Protein AF-A0A0F3QF35-F1 (afdb_monomer)

Sequence (393 aa):
MILLTKIDQLRIHITRDLLPRFPNHAVDLLTAFLDLHPKTLNRVDDSNGVIGDVFIKACADLANAYAAVTTSLEDMIELVFNRFMNNGYAVYDDIIFNFKTILGDEGLKLLEQKLKHAYNSKNTMRISIGLKQIADCQDDVDAYIAACSFNAKPSAHEHLEIAERFIKHWKGQEAIKWLDSIDLPHTHSWQHKRKALKIEALELCGKYQEAQTERLHWFEETLSPRVYKEIVKYAEVDFIGSFHKIAIQKALEFHDPYTAITFLVAIQEFEPLAILVHSKSSDLDGSNYNILRPTAEVLHKIDPLAATLLYRKMIQPILANTKSKYYNYAAKDLVTCGILSNQITDWKQYQNHEIYFLELSMQHKRKTSFWAGYQAAIAKQKQKEVKILRDKS

Organism: NCBI:txid1359194

Radius of gyration: 30.77 Å; Cα contacts (8 Å, |Δi|>4): 384; chains: 1; bounding box: 71×58×87 Å

InterPro domains:
  IPR049245 Family of unknown function DUF6880 [PF21810] (120-372)

Structure (mmCIF, N/CA/C/O backbone):
data_AF-A0A0F3QF35-F1
#
_entry.id   AF-A0A0F3QF35-F1
#
loop_
_atom_site.group_PDB
_atom_site.id
_atom_site.type_symbol
_atom_site.label_atom_id
_atom_site.label_alt_id
_atom_site.label_comp_id
_atom_site.label_asym_id
_atom_site.label_entity_id
_atom_site.label_seq_id
_atom_site.pdbx_PDB_ins_code
_atom_site.Cartn_x
_atom_site.Cartn_y
_atom_site.Cartn_z
_atom_site.occupancy
_atom_site.B_iso_or_equiv
_atom_site.auth_seq_id
_atom_site.auth_comp_id
_atom_site.auth_asym_id
_atom_site.auth_atom_id
_atom_site.pdbx_PDB_model_num
ATOM 1 N N . MET A 1 1 ? -12.848 -25.022 1.768 1.00 66.75 1 MET A N 1
ATOM 2 C CA . MET A 1 1 ? -13.933 -24.460 0.928 1.00 66.75 1 MET A CA 1
ATOM 3 C C . MET A 1 1 ? -15.326 -24.835 1.445 1.00 66.75 1 MET A C 1
ATOM 5 O O . MET A 1 1 ? -16.055 -23.929 1.800 1.00 66.75 1 MET A O 1
ATOM 9 N N . ILE A 1 2 ? -15.683 -26.122 1.599 1.00 84.81 2 ILE A N 1
ATOM 10 C CA . ILE A 1 2 ? -17.030 -26.532 2.077 1.00 84.81 2 ILE A CA 1
ATOM 11 C C . ILE A 1 2 ? -17.369 -25.990 3.481 1.00 84.81 2 ILE A C 1
ATOM 13 O O . ILE A 1 2 ? -18.482 -25.524 3.699 1.00 84.81 2 ILE A O 1
ATOM 17 N N . LEU A 1 3 ? -16.423 -26.035 4.428 1.00 84.94 3 LEU A N 1
ATOM 18 C CA . LEU A 1 3 ? -16.640 -25.524 5.789 1.00 84.94 3 LEU A CA 1
ATOM 19 C C . LEU A 1 3 ? -16.898 -24.010 5.806 1.00 84.94 3 LEU A C 1
ATOM 21 O O . LEU A 1 3 ? -17.875 -23.580 6.406 1.00 84.94 3 LEU A O 1
ATOM 25 N N . LEU A 1 4 ? -16.066 -23.237 5.095 1.00 88.62 4 LEU A N 1
ATOM 26 C CA . LEU A 1 4 ? -16.223 -21.788 4.924 1.00 88.62 4 LEU A CA 1
ATOM 27 C C . LEU A 1 4 ? -17.635 -21.444 4.443 1.00 88.62 4 LEU A C 1
ATOM 29 O O . LEU A 1 4 ? -18.342 -20.683 5.093 1.00 88.62 4 LEU A O 1
ATOM 33 N N . THR A 1 5 ? -18.062 -22.062 3.338 1.00 90.38 5 THR A N 1
ATOM 34 C CA . THR A 1 5 ? -19.381 -21.812 2.751 1.00 90.38 5 THR A CA 1
ATOM 35 C C . THR A 1 5 ? -20.507 -22.133 3.729 1.00 90.38 5 THR A C 1
ATOM 37 O O . THR A 1 5 ? -21.450 -21.360 3.833 1.00 90.38 5 THR A O 1
ATOM 40 N N . LYS A 1 6 ? -20.410 -23.236 4.481 1.00 92.62 6 LYS A N 1
ATOM 41 C CA . LYS A 1 6 ? -21.444 -23.624 5.451 1.00 92.62 6 LYS A CA 1
ATOM 42 C C . LYS A 1 6 ? -21.531 -22.673 6.645 1.00 92.62 6 LYS A C 1
ATOM 44 O O . LYS A 1 6 ? -22.634 -22.326 7.053 1.00 92.62 6 LYS A O 1
ATOM 49 N N .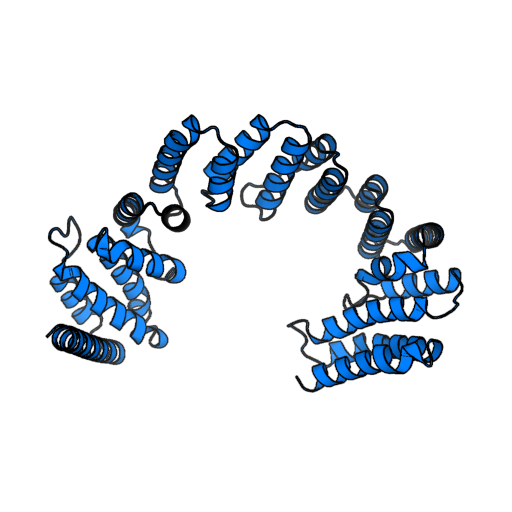 ILE A 1 7 ? -20.390 -22.269 7.206 1.00 93.06 7 ILE A N 1
ATOM 50 C CA . ILE A 1 7 ? -20.346 -21.348 8.351 1.00 93.06 7 ILE A CA 1
ATOM 51 C C . ILE A 1 7 ? -20.889 -19.973 7.939 1.00 93.06 7 ILE A C 1
ATOM 53 O O . ILE A 1 7 ? -21.715 -19.408 8.652 1.00 93.06 7 ILE A O 1
ATOM 57 N N . ASP A 1 8 ? -20.499 -19.468 6.765 1.00 95.38 8 ASP A N 1
ATOM 58 C CA . ASP A 1 8 ? -20.998 -18.180 6.273 1.00 95.38 8 ASP A CA 1
ATOM 59 C C . ASP A 1 8 ? -22.490 -18.236 5.908 1.00 95.38 8 ASP A C 1
ATOM 61 O O . ASP A 1 8 ? -23.239 -17.322 6.239 1.00 95.38 8 ASP A O 1
ATOM 65 N N . GLN A 1 9 ? -22.968 -19.338 5.319 1.00 95.94 9 GLN A N 1
ATOM 66 C CA . GLN A 1 9 ? -24.403 -19.546 5.084 1.00 95.94 9 GLN A CA 1
ATOM 67 C C . GLN A 1 9 ? -25.209 -19.540 6.385 1.00 95.94 9 GLN A C 1
ATOM 69 O O . GLN A 1 9 ? -26.262 -18.911 6.436 1.00 95.94 9 GLN A O 1
ATOM 74 N N . LEU A 1 10 ? -24.720 -20.194 7.443 1.00 95.31 10 LEU A N 1
ATOM 75 C CA . LEU A 1 10 ? -25.396 -20.189 8.741 1.00 95.31 10 LEU A CA 1
ATOM 76 C C . LEU A 1 10 ? -25.514 -18.764 9.300 1.00 95.31 10 LEU A C 1
ATOM 78 O O . LEU A 1 10 ? -26.608 -18.359 9.689 1.00 95.31 10 LEU A O 1
ATOM 82 N N . ARG A 1 11 ? -24.420 -17.989 9.271 1.00 97.12 11 ARG A N 1
ATOM 83 C CA . ARG A 1 11 ? -24.419 -16.564 9.644 1.00 97.12 11 ARG A CA 1
ATOM 84 C C . ARG A 1 11 ? -25.463 -15.778 8.845 1.00 97.12 11 ARG A C 1
ATOM 86 O O . ARG A 1 11 ? -26.279 -15.072 9.429 1.00 97.12 11 ARG A O 1
ATOM 93 N N . ILE A 1 12 ? -25.472 -15.946 7.520 1.00 97.19 12 ILE A N 1
ATOM 94 C CA . ILE A 1 12 ? -26.398 -15.263 6.606 1.00 97.19 12 ILE A CA 1
ATOM 95 C C . ILE A 1 12 ? -27.861 -15.615 6.907 1.00 97.19 12 ILE A C 1
ATOM 97 O O . ILE A 1 12 ? -28.711 -14.730 6.875 1.00 97.19 12 ILE A O 1
ATOM 101 N N . HIS A 1 13 ? -28.177 -16.874 7.214 1.00 96.94 13 HIS A N 1
ATOM 102 C CA . HIS A 1 13 ? -29.544 -17.274 7.559 1.00 96.94 13 HIS A CA 1
ATOM 103 C C . HIS A 1 13 ? -30.015 -16.645 8.876 1.00 96.94 13 HIS A C 1
ATOM 105 O O . HIS A 1 13 ? -31.162 -16.201 8.970 1.00 96.94 13 HIS A O 1
ATOM 111 N N . ILE A 1 14 ? -29.137 -16.538 9.881 1.00 97.31 14 ILE A N 1
ATOM 112 C CA . ILE A 1 14 ? -29.488 -15.871 11.142 1.00 97.31 14 ILE A CA 1
ATOM 113 C C . ILE A 1 14 ? -29.812 -14.389 10.889 1.00 97.31 14 ILE A C 1
ATOM 115 O O . ILE A 1 14 ? -30.824 -13.885 11.374 1.00 97.31 14 ILE A O 1
ATOM 119 N N . THR A 1 15 ? -29.003 -13.694 10.089 1.00 96.50 15 THR A N 1
ATOM 120 C CA . THR A 1 15 ? -29.157 -12.246 9.879 1.00 96.50 15 THR A CA 1
ATOM 121 C C . THR A 1 15 ? -30.235 -11.872 8.870 1.00 96.50 15 THR A C 1
ATOM 123 O O . THR A 1 15 ? -30.930 -10.879 9.063 1.00 96.50 15 THR A O 1
ATOM 126 N N . ARG A 1 16 ? -30.406 -12.636 7.788 1.00 95.88 16 ARG A N 1
ATOM 127 C CA . ARG A 1 16 ? -31.373 -12.301 6.730 1.00 95.88 16 ARG A CA 1
ATOM 128 C C . ARG A 1 16 ? -32.759 -12.866 6.982 1.00 95.88 16 ARG A C 1
ATOM 130 O O . ARG A 1 16 ? -33.739 -12.195 6.668 1.00 95.88 16 ARG A O 1
ATOM 137 N N . ASP A 1 17 ? -32.844 -14.077 7.526 1.00 95.50 17 ASP A N 1
ATOM 138 C CA . ASP A 1 17 ? -34.116 -14.795 7.612 1.00 95.50 17 ASP A CA 1
ATOM 139 C C . ASP A 1 17 ? -34.707 -14.740 9.023 1.00 95.50 17 ASP A C 1
ATOM 141 O O . ASP A 1 17 ? -35.917 -14.541 9.177 1.00 95.50 17 ASP A O 1
ATOM 145 N N . LEU A 1 18 ? -33.868 -14.900 10.055 1.00 96.25 18 LEU A N 1
ATOM 146 C CA . LEU A 1 18 ? -34.328 -14.964 11.443 1.00 96.25 18 LEU A CA 1
ATOM 147 C C . LEU A 1 18 ? -34.466 -13.584 12.093 1.00 96.25 18 LEU A C 1
ATOM 149 O O . LEU A 1 18 ? -35.517 -13.304 12.668 1.00 96.25 18 LEU A O 1
ATOM 153 N N . LEU A 1 19 ? -33.448 -12.723 11.987 1.00 97.06 19 LEU A N 1
ATOM 154 C CA . LEU A 1 19 ? -33.416 -11.407 12.639 1.00 97.06 19 LEU A CA 1
ATOM 155 C C . LEU A 1 19 ? -34.677 -10.554 12.385 1.00 97.06 19 LEU A C 1
ATOM 157 O O . LEU A 1 19 ? -35.223 -10.045 13.362 1.00 97.06 19 LEU A O 1
ATOM 161 N N . PRO A 1 20 ? -35.230 -10.452 11.154 1.00 96.62 20 PRO A N 1
ATOM 162 C CA . PRO A 1 20 ? -36.432 -9.645 10.918 1.00 96.62 20 PRO A CA 1
ATOM 163 C C . PRO A 1 20 ? -37.704 -10.173 11.598 1.00 96.62 20 PRO A C 1
ATOM 165 O O . PRO A 1 20 ? -38.690 -9.449 11.696 1.00 96.62 20 PRO A O 1
ATOM 168 N N . ARG A 1 21 ? -37.723 -11.449 12.006 1.00 96.94 21 ARG A N 1
ATOM 169 C CA . ARG A 1 21 ? -38.911 -12.131 12.550 1.00 96.94 21 ARG A CA 1
ATOM 170 C C . ARG A 1 21 ? -38.799 -12.396 14.047 1.00 96.94 21 ARG A C 1
ATOM 172 O O . ARG A 1 21 ? -39.793 -12.307 14.759 1.00 96.94 21 ARG A O 1
ATOM 179 N N . PHE A 1 22 ? -37.601 -12.739 14.513 1.00 97.31 22 PHE A N 1
ATOM 180 C CA . PHE A 1 22 ? -37.329 -13.170 15.882 1.00 97.31 22 PHE A CA 1
ATOM 181 C C . PHE A 1 22 ? -36.005 -12.564 16.377 1.00 97.31 22 PHE A C 1
ATOM 183 O O . PHE A 1 22 ? -35.019 -13.288 16.535 1.00 97.31 22 PHE A O 1
ATOM 190 N N . PRO A 1 23 ? -35.954 -11.245 16.630 1.00 96.44 23 PRO A N 1
ATOM 191 C CA . PRO A 1 23 ? -34.693 -10.541 16.855 1.00 96.44 23 PRO A CA 1
ATOM 192 C C . PRO A 1 23 ? -33.946 -11.006 18.113 1.00 96.44 23 PRO A C 1
ATOM 194 O O . PRO A 1 23 ? -32.746 -11.248 18.039 1.00 96.44 23 PRO A O 1
ATOM 197 N N . ASN A 1 24 ? -34.647 -11.274 19.223 1.00 96.50 24 ASN A N 1
ATOM 198 C CA . ASN A 1 24 ? -34.025 -11.845 20.430 1.00 96.50 24 ASN A CA 1
ATOM 199 C C . ASN A 1 24 ? -33.359 -13.208 20.152 1.00 96.50 24 ASN A C 1
ATOM 201 O O . ASN A 1 24 ? -32.214 -13.429 20.525 1.00 96.50 24 ASN A O 1
ATOM 205 N N . HIS A 1 25 ? -34.031 -14.094 19.407 1.00 96.94 25 HIS A N 1
ATOM 206 C CA . HIS A 1 25 ? -33.463 -15.402 19.055 1.00 96.94 25 HIS A CA 1
ATOM 207 C C . HIS A 1 25 ? -32.270 -15.270 18.097 1.00 96.94 25 HIS A C 1
ATOM 209 O O . HIS A 1 25 ? -31.338 -16.069 18.153 1.00 96.94 25 HIS A O 1
ATOM 215 N N . ALA A 1 26 ? -32.284 -14.277 17.204 1.00 97.69 26 ALA A N 1
ATOM 216 C CA . ALA A 1 26 ? -31.155 -14.010 16.321 1.00 97.69 26 ALA A CA 1
ATOM 217 C C . ALA A 1 26 ? -29.924 -13.517 17.095 1.00 97.69 26 ALA A C 1
ATOM 219 O O . ALA A 1 26 ? -28.820 -13.967 16.798 1.00 97.69 26 ALA A O 1
ATOM 220 N N . VAL A 1 27 ? -30.111 -12.666 18.111 1.00 97.69 27 VAL A N 1
ATOM 221 C CA . VAL A 1 27 ? -29.046 -12.253 19.041 1.00 97.69 27 VAL A CA 1
ATOM 222 C C . VAL A 1 27 ? -28.456 -13.463 19.769 1.00 97.69 27 VAL A C 1
ATOM 224 O O . VAL A 1 27 ? -27.234 -13.636 19.768 1.00 97.69 27 VAL A O 1
ATOM 227 N N . ASP A 1 28 ? -29.301 -14.336 20.323 1.00 97.00 28 ASP A N 1
ATOM 228 C CA . ASP A 1 28 ? -28.851 -15.543 21.028 1.00 97.00 28 ASP A CA 1
ATOM 229 C C . ASP A 1 28 ? -28.033 -16.458 20.106 1.00 97.00 28 ASP A C 1
ATOM 231 O O . ASP A 1 28 ? -26.949 -16.926 20.465 1.00 97.00 28 ASP A O 1
ATOM 235 N N . LEU A 1 29 ? -28.513 -16.678 18.877 1.00 97.81 29 LEU A N 1
ATOM 236 C CA . LEU A 1 29 ? -27.824 -17.525 17.906 1.00 97.81 29 LEU A CA 1
ATOM 237 C C . LEU A 1 29 ? -26.535 -16.900 17.373 1.00 97.81 29 LEU A C 1
ATOM 239 O O . LEU A 1 29 ? -25.566 -17.633 17.193 1.00 97.81 29 LEU A O 1
ATOM 243 N N . LEU A 1 30 ? -26.481 -15.586 17.134 1.00 97.75 30 LEU A N 1
ATOM 244 C CA . LEU A 1 30 ? -25.237 -14.909 16.747 1.00 97.75 30 LEU A CA 1
ATOM 245 C C . LEU A 1 30 ? -24.209 -14.948 17.879 1.00 97.75 30 LEU A C 1
ATOM 247 O O . LEU A 1 30 ? -23.027 -15.174 17.621 1.00 97.75 30 LEU A O 1
ATOM 251 N N . THR A 1 31 ? -24.651 -14.801 19.127 1.00 96.81 31 THR A N 1
ATOM 252 C CA . THR A 1 31 ? -23.790 -14.944 20.307 1.00 96.81 31 THR A CA 1
ATOM 253 C C . THR A 1 31 ? -23.212 -16.355 20.382 1.00 96.81 31 THR A C 1
ATOM 255 O O . THR A 1 31 ? -21.991 -16.520 20.418 1.00 96.81 31 THR A O 1
ATOM 258 N N . ALA A 1 32 ? -24.067 -17.378 20.291 1.00 96.69 32 ALA A N 1
ATOM 259 C CA . ALA A 1 32 ? -23.637 -18.774 20.284 1.00 96.69 32 ALA A CA 1
ATOM 260 C C . ALA A 1 32 ? -22.734 -19.101 19.084 1.00 96.69 32 ALA A C 1
ATOM 262 O O . ALA A 1 32 ? -21.770 -19.852 19.219 1.00 96.69 32 ALA A O 1
ATOM 263 N N . PHE A 1 33 ? -23.019 -18.528 17.912 1.00 96.94 33 PHE A N 1
ATOM 264 C CA . PHE A 1 33 ? -22.193 -18.663 16.716 1.00 96.94 33 PHE A CA 1
ATOM 265 C C . PHE A 1 33 ? -20.794 -18.093 16.951 1.00 96.94 33 PHE A C 1
ATOM 267 O O . PHE A 1 33 ? -19.803 -18.767 16.675 1.00 96.94 33 PHE A O 1
ATOM 274 N N . LEU A 1 34 ? -20.696 -16.883 17.506 1.00 96.81 34 LEU A N 1
ATOM 275 C CA . LEU A 1 34 ? -19.420 -16.256 17.840 1.00 96.81 34 LEU A CA 1
ATOM 276 C C . LEU A 1 34 ? -18.638 -17.068 18.878 1.00 96.81 34 LEU A C 1
ATOM 278 O O . LEU A 1 34 ? -17.421 -17.175 18.755 1.00 96.81 34 LEU A O 1
ATOM 282 N N . ASP A 1 35 ? -19.298 -17.723 19.833 1.00 95.12 35 ASP A N 1
ATOM 283 C CA . ASP A 1 35 ? -18.642 -18.611 20.809 1.00 95.12 35 ASP A CA 1
ATOM 284 C C . ASP A 1 35 ? -17.979 -19.852 20.182 1.00 95.12 35 ASP A C 1
ATOM 286 O O . ASP A 1 35 ? -17.137 -20.506 20.809 1.00 95.12 35 ASP A O 1
ATOM 290 N N . LEU A 1 36 ? -18.291 -20.174 18.922 1.00 94.62 36 LEU A N 1
ATOM 291 C CA . LEU A 1 36 ? -17.639 -21.264 18.195 1.00 94.62 36 LEU A CA 1
ATOM 292 C C . LEU A 1 36 ? -16.233 -20.902 17.707 1.00 94.62 36 LEU A C 1
ATOM 294 O O . LEU A 1 36 ? -15.468 -21.823 17.389 1.00 94.62 36 LEU A O 1
ATOM 298 N N . HIS A 1 37 ? -15.866 -19.616 17.640 1.00 94.25 37 HIS A N 1
ATOM 299 C CA . HIS A 1 37 ? -14.619 -19.188 16.999 1.00 94.25 37 HIS A CA 1
ATOM 300 C C . HIS A 1 37 ? -13.357 -19.845 17.592 1.00 94.25 37 HIS A C 1
ATOM 302 O O . HIS A 1 37 ? -12.582 -20.390 16.801 1.00 94.25 37 HIS A O 1
ATOM 308 N N . PRO A 1 38 ? -13.148 -19.957 18.927 1.00 93.88 38 PRO A N 1
ATOM 309 C CA . PRO A 1 38 ? -11.907 -20.520 19.460 1.00 93.88 38 PRO A CA 1
ATOM 310 C C . PRO A 1 38 ? -11.783 -21.999 19.098 1.00 93.88 38 PRO A C 1
ATOM 312 O O . PRO A 1 38 ? -10.723 -22.500 18.729 1.00 93.88 38 PRO A O 1
ATOM 315 N N . LYS A 1 39 ? -12.898 -22.733 19.184 1.00 94.06 39 LYS A N 1
ATOM 316 C CA . LYS A 1 39 ? -12.944 -24.163 18.864 1.00 94.06 39 LYS A CA 1
ATOM 317 C C . LYS A 1 39 ? -12.758 -24.418 17.372 1.00 94.06 39 LYS A C 1
ATOM 319 O O . LYS A 1 39 ? -12.169 -25.441 17.026 1.00 94.06 39 LYS A O 1
ATOM 324 N N . THR A 1 40 ? -13.276 -23.538 16.524 1.00 92.94 40 THR A N 1
ATOM 325 C CA . THR A 1 40 ? -13.206 -23.670 15.067 1.00 92.94 40 THR A CA 1
ATOM 326 C C . THR A 1 40 ? -11.804 -23.351 14.566 1.00 92.94 40 THR A C 1
ATOM 328 O O . THR A 1 40 ? -11.200 -24.185 13.896 1.00 92.94 40 THR A O 1
ATOM 331 N N . LEU A 1 41 ? -11.251 -22.202 14.962 1.00 93.25 41 LEU A N 1
ATOM 332 C CA . LEU A 1 41 ? -9.948 -21.729 14.492 1.00 93.25 41 LEU A CA 1
ATOM 333 C C . LEU A 1 41 ? -8.786 -22.603 14.986 1.00 93.25 41 LEU A C 1
ATOM 335 O O . LEU A 1 41 ? -7.808 -22.777 14.275 1.00 93.25 41 LEU A O 1
ATOM 339 N N . ASN A 1 42 ? -8.915 -23.265 16.141 1.00 94.12 42 ASN A N 1
ATOM 340 C CA . ASN A 1 42 ? -7.918 -24.250 16.589 1.00 94.12 42 ASN A CA 1
ATOM 341 C C . ASN A 1 42 ? -7.917 -25.567 15.800 1.00 94.12 42 ASN A C 1
ATOM 343 O O . ASN A 1 42 ? -6.997 -26.369 15.946 1.00 94.12 42 ASN A O 1
ATOM 347 N N . ARG A 1 43 ? -8.977 -25.859 15.041 1.00 93.69 43 ARG A N 1
ATOM 348 C CA . ARG A 1 43 ? -9.155 -27.148 14.349 1.00 93.69 43 ARG A CA 1
ATOM 349 C C . ARG A 1 43 ? -8.948 -27.057 12.842 1.00 93.69 43 ARG A C 1
ATOM 351 O O . ARG A 1 43 ? -8.996 -28.087 12.171 1.00 93.69 43 ARG A O 1
ATOM 358 N N . VAL A 1 44 ? -8.773 -25.854 12.308 1.00 91.69 44 VAL A N 1
ATOM 359 C CA . VAL A 1 44 ? -8.736 -25.586 10.872 1.00 91.69 44 VAL A CA 1
ATOM 360 C C . VAL A 1 44 ? -7.501 -24.752 10.561 1.00 91.69 44 VAL A C 1
ATOM 362 O O . VAL A 1 44 ? -7.189 -23.820 11.293 1.00 91.69 44 VAL A O 1
ATOM 365 N N . ASP A 1 45 ? -6.812 -25.078 9.468 1.00 90.44 45 ASP A N 1
ATOM 366 C CA . ASP A 1 45 ? -5.796 -24.191 8.906 1.00 90.44 45 ASP A CA 1
ATOM 367 C C . ASP A 1 45 ? -6.486 -22.972 8.279 1.00 90.44 45 ASP A C 1
ATOM 369 O O . ASP A 1 45 ? -7.105 -23.072 7.217 1.00 90.44 45 ASP A O 1
ATOM 373 N N . ASP A 1 46 ? -6.409 -21.845 8.983 1.00 90.69 46 ASP A N 1
ATOM 374 C CA . ASP A 1 46 ? -6.928 -20.545 8.562 1.00 90.69 46 ASP A CA 1
ATOM 375 C C . ASP A 1 46 ? -5.795 -19.539 8.325 1.00 90.69 46 ASP A C 1
ATOM 377 O O . ASP A 1 46 ? -5.932 -18.342 8.557 1.00 90.69 46 ASP A O 1
ATOM 381 N N . SER A 1 47 ? -4.639 -20.015 7.850 1.00 88.81 47 SER A N 1
ATOM 382 C CA . SER A 1 47 ? -3.477 -19.152 7.585 1.00 88.81 47 SER A CA 1
ATOM 383 C C . SER A 1 47 ? -3.751 -18.063 6.534 1.00 88.81 47 SER A C 1
ATOM 385 O O . SER A 1 47 ? -2.999 -17.098 6.430 1.00 88.81 47 SER A O 1
ATOM 387 N N . ASN A 1 48 ? -4.815 -18.214 5.737 1.00 88.75 48 ASN A N 1
ATOM 388 C CA . ASN A 1 48 ? -5.288 -17.217 4.775 1.00 88.75 48 ASN A CA 1
ATOM 389 C C . ASN A 1 48 ? -6.418 -16.311 5.314 1.00 88.75 48 ASN A C 1
ATOM 391 O O . ASN A 1 48 ? -6.895 -15.471 4.556 1.00 88.75 48 ASN A O 1
ATOM 395 N N . GLY A 1 49 ? -6.844 -16.486 6.571 1.00 91.50 49 GLY A N 1
ATOM 396 C CA . GLY A 1 49 ? -7.785 -15.624 7.302 1.00 91.50 49 GLY A CA 1
ATOM 397 C C . GLY A 1 49 ? -9.263 -15.744 6.922 1.00 91.50 49 GLY A C 1
ATOM 398 O O . GLY A 1 49 ? -10.105 -15.054 7.492 1.00 91.50 49 GLY A O 1
ATOM 399 N N . VAL A 1 50 ? -9.621 -16.606 5.968 1.00 93.88 50 VAL A N 1
ATOM 400 C CA . VAL A 1 50 ? -10.974 -16.610 5.387 1.00 93.88 50 VAL A CA 1
ATOM 401 C C . VAL A 1 50 ? -12.054 -17.090 6.356 1.00 93.88 50 VAL A C 1
ATOM 403 O O . VAL A 1 50 ? -13.213 -16.709 6.205 1.00 93.88 50 VAL A O 1
ATOM 406 N N . ILE A 1 51 ? -11.720 -17.955 7.318 1.00 94.06 51 ILE A N 1
ATOM 407 C CA . ILE A 1 51 ? -12.658 -18.430 8.343 1.00 94.06 51 ILE A CA 1
ATOM 408 C C . ILE A 1 51 ? -12.799 -17.378 9.445 1.00 94.06 51 ILE A C 1
ATOM 410 O O . ILE A 1 51 ? -13.926 -17.076 9.842 1.00 94.06 51 ILE A O 1
ATOM 414 N N . GLY A 1 52 ? -11.689 -16.798 9.906 1.00 94.44 52 GLY A N 1
ATOM 415 C CA . GLY A 1 52 ? -11.665 -15.686 10.854 1.00 94.44 52 GLY A CA 1
ATOM 416 C C . GLY A 1 52 ? -12.523 -14.515 10.380 1.00 94.44 52 GLY A C 1
ATOM 417 O O . GLY A 1 52 ? -13.364 -14.033 11.138 1.00 94.44 52 GLY A O 1
ATOM 418 N N . ASP A 1 53 ? -12.428 -14.161 9.096 1.00 95.50 53 ASP A N 1
ATOM 419 C CA . ASP A 1 53 ? -13.241 -13.115 8.464 1.00 95.50 53 ASP A CA 1
ATOM 420 C C . ASP A 1 53 ? -14.751 -13.335 8.627 1.00 95.50 53 ASP A C 1
ATOM 422 O O . ASP A 1 53 ? -15.512 -12.374 8.753 1.00 95.50 53 ASP A O 1
ATOM 426 N N . VAL A 1 54 ? -15.228 -14.585 8.632 1.00 97.12 54 VAL A N 1
ATOM 427 C CA . VAL A 1 54 ? -16.658 -14.866 8.836 1.00 97.12 54 VAL A CA 1
ATOM 428 C C . VAL A 1 54 ? -17.081 -14.544 10.268 1.00 97.12 54 VAL A C 1
ATOM 430 O O . VAL A 1 54 ? -18.165 -13.996 10.474 1.00 97.12 54 VAL A O 1
ATOM 433 N N . PHE A 1 55 ? -16.234 -14.835 11.256 1.00 97.38 55 PHE A N 1
ATOM 434 C CA . PHE A 1 55 ? -16.501 -14.479 12.650 1.00 97.38 55 PHE A CA 1
ATOM 435 C C . PHE A 1 55 ? -16.393 -12.970 12.888 1.00 97.38 55 PHE A C 1
ATOM 437 O O . PHE A 1 55 ? -17.239 -12.419 13.587 1.00 97.38 55 PHE A O 1
ATOM 444 N N . ILE A 1 56 ? -15.431 -12.289 12.256 1.00 96.69 56 ILE A N 1
ATOM 445 C CA . ILE A 1 56 ? -15.328 -10.820 12.293 1.00 96.69 56 ILE A CA 1
ATOM 446 C C . ILE A 1 56 ? -16.618 -10.192 11.744 1.00 96.69 56 ILE A C 1
ATOM 448 O O . ILE A 1 56 ? -17.229 -9.346 12.396 1.00 96.69 56 ILE A O 1
ATOM 452 N N . LYS A 1 57 ? -17.118 -10.673 10.596 1.00 97.31 57 LYS A N 1
ATOM 453 C CA . LYS A 1 57 ? -18.408 -10.219 10.051 1.00 97.31 57 LYS A CA 1
ATOM 454 C C . LYS A 1 57 ? -19.578 -10.518 10.992 1.00 97.31 57 LYS A C 1
ATOM 456 O O . LYS A 1 57 ? -20.443 -9.666 11.163 1.00 97.31 57 LYS A O 1
ATOM 461 N N . ALA A 1 58 ? -19.593 -11.688 11.635 1.00 97.69 58 ALA A N 1
ATOM 462 C CA . ALA A 1 58 ? -20.623 -12.028 12.615 1.00 97.69 58 ALA A CA 1
ATOM 463 C C . ALA A 1 58 ? -20.593 -11.108 13.851 1.00 97.69 58 ALA A C 1
ATOM 465 O O . ALA A 1 58 ? -21.639 -10.857 14.443 1.00 97.69 58 ALA A O 1
ATOM 466 N N . CYS A 1 59 ? -19.430 -10.565 14.230 1.00 97.38 59 CYS A N 1
ATOM 467 C CA . CYS A 1 59 ? -19.332 -9.568 15.296 1.00 97.38 59 CYS A CA 1
ATOM 468 C C . CYS A 1 59 ? -20.042 -8.259 14.915 1.00 97.38 59 CYS A C 1
ATOM 470 O O . CYS A 1 59 ? -20.730 -7.675 15.753 1.00 97.38 59 CYS A O 1
ATOM 472 N N . ALA A 1 60 ? -19.912 -7.810 13.663 1.00 96.75 60 ALA A N 1
ATOM 473 C CA . ALA A 1 60 ? -20.653 -6.653 13.160 1.00 96.75 60 ALA A CA 1
ATOM 474 C C . ALA A 1 60 ? -22.160 -6.952 13.045 1.00 96.75 60 ALA A C 1
ATOM 476 O O . ALA A 1 60 ? -22.995 -6.134 13.429 1.00 96.75 60 ALA A O 1
ATOM 477 N N . ASP A 1 61 ? -22.518 -8.155 12.588 1.00 97.94 61 ASP A N 1
ATOM 478 C CA . ASP A 1 61 ? -23.909 -8.613 12.535 1.00 97.94 61 ASP A CA 1
ATOM 479 C C . ASP A 1 61 ? -24.566 -8.646 13.922 1.00 97.94 61 ASP A C 1
ATOM 481 O O . ASP A 1 61 ? -25.745 -8.321 14.050 1.00 97.94 61 ASP A O 1
ATOM 485 N N . LEU A 1 62 ? -23.811 -9.009 14.964 1.00 97.56 62 LEU A N 1
ATOM 486 C CA . LEU A 1 62 ? -24.302 -9.011 16.340 1.00 97.56 62 LEU A CA 1
ATOM 487 C C . LEU A 1 62 ? -24.701 -7.601 16.790 1.00 97.56 62 LEU A C 1
ATOM 489 O O . LEU A 1 62 ? -25.776 -7.440 17.362 1.00 97.56 62 LEU A O 1
ATOM 493 N N . ALA A 1 63 ? -23.893 -6.578 16.492 1.00 96.00 63 ALA A N 1
ATOM 494 C CA . ALA A 1 63 ? -24.260 -5.191 16.784 1.00 96.00 63 ALA A CA 1
ATOM 495 C C . ALA A 1 63 ? -25.550 -4.785 16.047 1.00 96.00 63 ALA A C 1
ATOM 497 O O . ALA A 1 63 ? -26.469 -4.240 16.655 1.00 96.00 63 ALA A O 1
ATOM 498 N N . ASN A 1 64 ? -25.682 -5.144 14.764 1.00 95.12 64 ASN A N 1
ATOM 499 C CA . ASN A 1 64 ? -26.914 -4.902 14.003 1.00 95.12 64 ASN A CA 1
ATOM 500 C C . ASN A 1 64 ? -28.133 -5.614 14.613 1.00 95.12 64 ASN A C 1
ATOM 502 O O . ASN A 1 64 ? -29.233 -5.065 14.613 1.00 95.12 64 ASN A O 1
ATOM 506 N N . ALA A 1 65 ? -27.952 -6.824 15.145 1.00 96.69 65 ALA A N 1
ATOM 507 C CA . ALA A 1 65 ? -29.018 -7.557 15.814 1.00 96.69 65 ALA A CA 1
ATOM 508 C C . ALA A 1 65 ? -29.436 -6.891 17.134 1.00 96.69 65 ALA A C 1
ATOM 510 O O . ALA A 1 65 ? -30.632 -6.782 17.407 1.00 96.69 65 ALA A O 1
ATOM 511 N N . TYR A 1 66 ? -28.476 -6.373 17.909 1.00 96.50 66 TYR A N 1
ATOM 512 C CA . TYR A 1 66 ? -28.772 -5.629 19.134 1.00 96.50 66 TYR A CA 1
ATOM 513 C C . TYR A 1 66 ? -29.529 -4.321 18.885 1.00 96.50 66 TYR A C 1
ATOM 515 O O . TYR A 1 66 ? -30.326 -3.918 19.724 1.00 96.50 66 TYR A O 1
ATOM 523 N N . ALA A 1 67 ? -29.381 -3.703 17.710 1.00 92.69 67 ALA A N 1
ATOM 524 C CA . ALA A 1 67 ? -30.187 -2.540 17.332 1.00 92.69 67 ALA A CA 1
ATOM 525 C C . ALA A 1 67 ? -31.693 -2.855 17.164 1.00 92.69 67 ALA A C 1
ATOM 527 O O . ALA A 1 67 ? -32.512 -1.937 17.152 1.00 92.69 67 ALA A O 1
ATOM 528 N N . ALA A 1 68 ? -32.072 -4.134 17.033 1.00 93.06 68 ALA A N 1
ATOM 529 C CA . ALA A 1 68 ? -33.458 -4.582 16.870 1.00 93.06 68 ALA A CA 1
ATOM 530 C C . ALA A 1 68 ? -34.112 -5.082 18.174 1.00 93.06 68 ALA A C 1
ATOM 532 O O . ALA A 1 68 ? -35.259 -5.536 18.147 1.00 93.06 68 ALA A O 1
ATOM 533 N N . VAL A 1 69 ? -33.404 -5.031 19.305 1.00 94.19 69 VAL A N 1
ATOM 534 C CA . VAL A 1 69 ? -33.902 -5.481 20.612 1.00 94.19 69 VAL A CA 1
ATOM 535 C C . VAL A 1 69 ? -33.680 -4.410 21.673 1.00 94.19 69 VAL A C 1
ATOM 537 O O . VAL A 1 69 ? -32.883 -3.492 21.507 1.00 94.19 69 VAL A O 1
ATOM 540 N N . THR A 1 70 ? -34.400 -4.516 22.787 1.00 92.69 70 THR A N 1
ATOM 541 C CA . THR A 1 70 ? -34.182 -3.648 23.946 1.00 92.69 70 THR A CA 1
ATOM 542 C C . THR A 1 70 ? -33.266 -4.355 24.933 1.00 92.69 70 THR A C 1
ATOM 544 O O . THR A 1 70 ? -33.612 -5.411 25.459 1.00 92.69 70 THR A O 1
ATOM 547 N N . THR A 1 71 ? -32.113 -3.757 25.209 1.00 93.19 71 THR A N 1
ATOM 548 C CA . THR A 1 71 ? -31.167 -4.232 26.221 1.00 93.19 71 THR A CA 1
ATOM 549 C C . THR A 1 71 ? -30.692 -3.055 27.066 1.00 93.19 71 THR A C 1
ATOM 551 O O . THR A 1 71 ? -30.643 -1.925 26.579 1.00 93.19 71 THR A O 1
ATOM 554 N N . SER A 1 72 ? -30.396 -3.294 28.345 1.00 95.88 72 SER A N 1
ATOM 555 C CA . SER A 1 72 ? -29.904 -2.234 29.223 1.00 95.88 72 SER A CA 1
ATOM 556 C C . SER A 1 72 ? -28.503 -1.779 28.792 1.00 95.88 72 SER A C 1
ATOM 558 O O . SER A 1 72 ? -27.714 -2.564 28.260 1.00 95.88 72 SER A O 1
ATOM 560 N N . LEU A 1 73 ? -28.176 -0.505 29.030 1.00 95.81 73 LEU A N 1
ATOM 561 C CA . LEU A 1 73 ? -26.845 0.027 28.728 1.00 95.81 73 LEU A CA 1
ATOM 562 C C . LEU A 1 73 ? -25.750 -0.706 29.522 1.00 95.81 73 LEU A C 1
ATOM 564 O O . LEU A 1 73 ? -24.671 -0.958 28.992 1.00 95.81 73 LEU A O 1
ATOM 568 N N . GLU A 1 74 ? -26.046 -1.091 30.765 1.00 96.94 74 GLU A N 1
ATOM 569 C CA . GLU A 1 74 ? -25.139 -1.851 31.630 1.00 96.94 74 GLU A CA 1
ATOM 570 C C . GLU A 1 74 ? -24.782 -3.213 31.017 1.00 96.94 74 GLU A C 1
ATOM 572 O O . GLU A 1 74 ? -23.599 -3.531 30.879 1.00 96.94 74 GLU A O 1
ATOM 577 N N . ASP A 1 75 ? -25.781 -3.966 30.548 1.00 96.69 75 ASP A N 1
ATOM 578 C CA . ASP A 1 75 ? -25.563 -5.257 29.884 1.00 96.69 75 ASP A CA 1
ATOM 579 C C . ASP A 1 75 ? -24.765 -5.100 28.578 1.00 96.69 75 ASP A C 1
ATOM 581 O O . ASP A 1 75 ? -23.931 -5.947 28.249 1.00 96.69 75 ASP A O 1
ATOM 585 N N . MET A 1 76 ? -24.980 -4.008 27.831 1.00 97.44 76 MET A N 1
ATOM 586 C CA . MET A 1 76 ? -24.225 -3.721 26.603 1.00 97.44 76 MET A CA 1
ATOM 587 C C . MET A 1 76 ? -22.760 -3.395 26.884 1.00 97.44 76 MET A C 1
ATOM 589 O O . MET A 1 76 ? -21.875 -3.907 26.195 1.00 97.44 76 MET A O 1
ATOM 593 N N . ILE A 1 77 ? -22.481 -2.594 27.914 1.00 98.38 77 ILE A N 1
ATOM 594 C CA . ILE A 1 77 ? -21.109 -2.309 28.346 1.00 98.38 77 ILE A CA 1
ATOM 595 C C . ILE A 1 77 ? -20.422 -3.602 28.789 1.00 98.38 77 ILE A C 1
ATOM 597 O O . ILE A 1 77 ? -19.279 -3.847 28.401 1.00 98.38 77 ILE A O 1
ATOM 601 N N . GLU A 1 78 ? -21.105 -4.440 29.571 1.00 98.31 78 GLU A N 1
ATOM 602 C CA . GLU A 1 78 ? -20.553 -5.701 30.067 1.00 98.31 78 GLU A CA 1
ATOM 603 C C . GLU A 1 78 ? -20.262 -6.684 28.925 1.00 98.31 78 GLU A C 1
ATOM 605 O O . GLU A 1 78 ? -19.186 -7.288 28.885 1.00 98.31 78 GLU A O 1
ATOM 610 N N . LEU A 1 79 ? -21.170 -6.796 27.951 1.00 97.62 79 LEU A N 1
ATOM 611 C CA . LEU A 1 79 ? -20.967 -7.594 26.743 1.00 97.62 79 LEU A CA 1
ATOM 612 C C . LEU A 1 79 ? -19.723 -7.129 25.977 1.00 97.62 79 LEU A C 1
ATOM 614 O O . LEU A 1 79 ? -18.828 -7.936 25.708 1.00 97.62 79 LEU A O 1
ATOM 618 N N . VAL A 1 80 ? -19.660 -5.840 25.628 1.00 98.50 80 VAL A N 1
ATOM 619 C CA . VAL A 1 80 ? -18.564 -5.277 24.826 1.00 98.50 80 VAL A CA 1
ATOM 620 C C . VAL A 1 80 ? -17.239 -5.417 25.568 1.00 98.50 80 VAL A C 1
ATOM 622 O O . VAL A 1 80 ? -16.268 -5.908 24.991 1.00 98.50 80 VAL A O 1
ATOM 625 N N . PHE A 1 81 ? -17.204 -5.074 26.858 1.00 98.69 81 PHE A N 1
ATOM 626 C CA . PHE A 1 81 ? -16.021 -5.216 27.702 1.00 98.69 81 PHE A CA 1
ATOM 627 C C . PHE A 1 81 ? -15.517 -6.663 27.734 1.00 98.69 81 PHE A C 1
ATOM 629 O O . PHE A 1 81 ? -14.345 -6.916 27.447 1.00 98.69 81 PHE A O 1
ATOM 636 N N . ASN A 1 82 ? -16.391 -7.629 28.032 1.00 97.88 82 ASN A N 1
ATOM 637 C CA . ASN A 1 82 ? -15.988 -9.027 28.166 1.00 97.88 82 ASN A CA 1
ATOM 638 C C . ASN A 1 82 ? -15.482 -9.613 26.850 1.00 97.88 82 ASN A C 1
ATOM 640 O O . ASN A 1 82 ? -14.466 -10.309 26.842 1.00 97.88 82 ASN A O 1
ATOM 644 N N . ARG A 1 83 ? -16.153 -9.327 25.732 1.00 97.56 83 ARG A N 1
ATOM 645 C CA . ARG A 1 83 ? -15.730 -9.798 24.407 1.00 97.56 83 ARG A CA 1
ATOM 646 C C . ARG A 1 83 ? -14.418 -9.151 23.969 1.00 97.56 83 ARG A C 1
ATOM 648 O O . ARG A 1 83 ? -13.517 -9.860 23.527 1.00 97.56 83 ARG A O 1
ATOM 655 N N . PHE A 1 84 ? -14.269 -7.842 24.169 1.00 98.19 84 PHE A N 1
ATOM 656 C CA . PHE A 1 84 ? -13.045 -7.114 23.838 1.00 98.19 84 PHE A CA 1
ATOM 657 C C . PHE A 1 84 ? -11.836 -7.617 24.641 1.00 98.19 84 PHE A C 1
ATOM 659 O O . PHE A 1 84 ? -10.759 -7.848 24.085 1.00 98.19 84 PHE A O 1
ATOM 666 N N . MET A 1 85 ? -12.009 -7.834 25.949 1.00 97.31 85 MET A N 1
ATOM 667 C CA . MET A 1 85 ? -10.934 -8.315 26.820 1.00 97.31 85 MET A CA 1
ATOM 668 C C . MET A 1 85 ? -10.553 -9.776 26.534 1.00 97.31 85 MET A C 1
ATOM 670 O O . MET A 1 85 ? -9.382 -10.132 26.669 1.00 97.31 85 MET A O 1
ATOM 674 N N . ASN A 1 86 ? -11.500 -10.604 26.081 1.00 94.62 86 ASN A N 1
ATOM 675 C CA . ASN A 1 86 ? -11.297 -12.022 25.761 1.00 94.62 86 ASN A CA 1
ATOM 676 C C . ASN A 1 86 ? -11.171 -12.274 24.248 1.00 94.62 86 ASN A C 1
ATOM 678 O O . ASN A 1 86 ? -11.866 -13.111 23.673 1.00 94.62 86 ASN A O 1
ATOM 682 N N . ASN A 1 87 ? -10.258 -11.557 23.598 1.00 93.56 87 ASN A N 1
ATOM 683 C CA . ASN A 1 87 ? -10.137 -11.538 22.142 1.00 93.56 87 ASN A CA 1
ATOM 684 C C . ASN A 1 87 ? -8.831 -12.186 21.638 1.00 93.56 87 ASN A C 1
ATOM 686 O O . ASN A 1 87 ? -7.923 -11.521 21.139 1.00 93.56 87 ASN A O 1
ATOM 690 N N . GLY A 1 88 ? -8.717 -13.506 21.813 1.00 89.12 88 GLY A N 1
ATOM 691 C CA . GLY A 1 88 ? -7.505 -14.271 21.475 1.00 89.12 88 GLY A CA 1
ATOM 692 C C . GLY A 1 88 ? -7.263 -14.504 19.977 1.00 89.12 88 GLY A C 1
ATOM 693 O O . GLY A 1 88 ? -6.145 -14.833 19.598 1.00 89.12 88 GLY A O 1
ATOM 694 N N . TYR A 1 89 ? -8.287 -14.321 19.138 1.00 90.50 89 TYR A N 1
ATOM 695 C CA . TYR A 1 89 ? -8.239 -14.568 17.688 1.00 90.50 89 TYR A CA 1
ATOM 696 C C . TYR A 1 89 ? -8.550 -13.321 16.854 1.00 90.50 89 TYR A C 1
ATOM 698 O O . TYR A 1 89 ? -8.927 -13.455 15.696 1.00 90.50 89 TYR A O 1
ATOM 706 N N . ALA A 1 90 ? -8.465 -12.126 17.447 1.00 92.69 90 ALA A N 1
ATOM 707 C CA . ALA A 1 90 ? -8.786 -10.848 16.797 1.00 92.69 90 ALA A CA 1
ATOM 708 C C . ALA A 1 90 ? -10.239 -10.704 16.276 1.00 92.69 90 ALA A C 1
ATOM 710 O O . ALA A 1 90 ? -10.595 -9.677 15.709 1.00 92.69 90 ALA A O 1
ATOM 711 N N . VAL A 1 91 ? -11.120 -11.682 16.524 1.00 95.44 91 VAL A N 1
ATOM 712 C CA . VAL A 1 91 ? -12.533 -11.676 16.095 1.00 95.44 91 VAL A CA 1
ATOM 713 C C . VAL A 1 91 ? -13.298 -10.454 16.607 1.00 95.44 91 VAL A C 1
ATOM 715 O O . VAL A 1 91 ? -14.206 -9.971 15.935 1.00 95.44 91 VAL A O 1
ATOM 718 N N . TYR A 1 92 ? -12.936 -9.958 17.790 1.00 97.19 92 TYR A N 1
ATOM 719 C CA . TYR A 1 92 ? -13.582 -8.814 18.432 1.00 97.19 92 TYR A CA 1
ATOM 720 C C . TYR A 1 92 ? -12.744 -7.536 18.347 1.00 97.19 92 TYR A C 1
ATOM 722 O O . TYR A 1 92 ? -12.959 -6.636 19.157 1.00 97.19 92 TYR A O 1
ATOM 730 N N . ASP A 1 93 ? -11.773 -7.444 17.429 1.00 95.31 93 ASP A N 1
ATOM 731 C CA . ASP A 1 93 ? -10.923 -6.251 17.332 1.00 95.31 93 ASP A CA 1
ATOM 732 C C . ASP A 1 93 ? -11.761 -4.995 17.076 1.00 95.31 93 ASP A C 1
ATOM 734 O O . ASP A 1 93 ? -11.517 -3.984 17.719 1.00 95.31 93 ASP A O 1
ATOM 738 N N . ASP A 1 94 ? -12.824 -5.083 16.275 1.00 96.56 94 ASP A N 1
ATOM 739 C CA . ASP A 1 94 ? -13.682 -3.936 15.955 1.00 96.56 94 ASP A CA 1
ATOM 740 C C . ASP A 1 94 ? -14.947 -3.829 16.823 1.00 96.56 94 ASP A C 1
ATOM 742 O O . ASP A 1 94 ? -15.850 -3.052 16.512 1.00 96.56 94 ASP A O 1
ATOM 746 N N . ILE A 1 95 ? -15.072 -4.598 17.914 1.00 98.25 95 ILE A N 1
ATOM 747 C CA . ILE A 1 95 ? -16.337 -4.648 18.668 1.00 98.25 95 ILE A CA 1
ATOM 748 C C . ILE A 1 95 ? -16.743 -3.286 19.252 1.00 98.25 95 ILE A C 1
ATOM 750 O O . ILE A 1 95 ? -17.926 -2.955 19.243 1.00 98.25 95 ILE A O 1
ATOM 754 N N . ILE A 1 96 ? -15.785 -2.469 19.700 1.00 98.62 96 ILE A N 1
ATOM 755 C CA . ILE A 1 96 ? -16.070 -1.126 20.229 1.00 98.62 96 ILE A CA 1
ATOM 756 C C . ILE A 1 96 ? -16.636 -0.230 19.117 1.00 98.62 96 ILE A C 1
ATOM 758 O O . ILE A 1 96 ? -17.644 0.442 19.329 1.00 98.62 96 ILE A O 1
ATOM 762 N N . PHE A 1 97 ? -16.058 -0.283 17.911 1.00 98.31 97 PHE A N 1
ATOM 763 C CA . PHE A 1 97 ? -16.565 0.450 16.749 1.00 98.31 97 PHE A CA 1
ATOM 764 C C . PHE A 1 97 ? -17.952 -0.033 16.324 1.00 98.31 97 PHE A C 1
ATOM 766 O O . PHE A 1 97 ? -18.844 0.786 16.104 1.00 98.31 97 PHE A O 1
ATOM 773 N N . ASN A 1 98 ? -18.156 -1.351 16.267 1.00 97.88 98 ASN A N 1
ATOM 774 C CA . ASN A 1 98 ? -19.430 -1.959 15.885 1.00 97.88 98 ASN A CA 1
ATOM 775 C C . ASN A 1 98 ? -20.568 -1.542 16.832 1.00 97.88 98 ASN A C 1
ATOM 777 O O . ASN A 1 98 ? -21.682 -1.288 16.384 1.00 97.88 98 ASN A O 1
ATOM 781 N N . PHE A 1 99 ? -20.287 -1.431 18.133 1.00 97.94 99 PHE A N 1
ATOM 782 C CA . PHE A 1 99 ? -21.275 -1.068 19.153 1.00 97.94 99 PHE A CA 1
ATOM 783 C C . PHE A 1 99 ? -21.332 0.434 19.470 1.00 97.94 99 PHE A C 1
ATOM 785 O O . PHE A 1 99 ? -22.153 0.837 20.295 1.00 97.94 99 PHE A O 1
ATOM 792 N N . LYS A 1 100 ? -20.533 1.280 18.803 1.00 97.56 100 LYS A N 1
ATOM 793 C CA . LYS A 1 100 ? -20.456 2.733 19.045 1.00 97.56 100 LYS A CA 1
ATOM 794 C C . LYS A 1 100 ? -21.832 3.397 19.159 1.00 97.56 100 LYS A C 1
ATOM 796 O O . LYS A 1 100 ? -22.082 4.130 20.111 1.00 97.56 100 LYS A O 1
ATOM 801 N N . THR A 1 101 ? -22.730 3.142 18.205 1.00 95.69 101 THR A N 1
ATOM 802 C CA . THR A 1 101 ? -24.062 3.773 18.167 1.00 95.69 101 THR A CA 1
ATOM 803 C C . THR A 1 101 ? -24.978 3.292 19.292 1.00 95.69 101 THR A C 1
ATOM 805 O O . THR A 1 101 ? -25.765 4.081 19.800 1.00 95.69 101 THR A O 1
ATOM 808 N N . ILE A 1 102 ? -24.871 2.021 19.691 1.00 95.94 102 ILE A N 1
ATOM 809 C CA . ILE A 1 102 ? -25.677 1.432 20.773 1.00 95.94 102 ILE A CA 1
ATOM 810 C C . ILE A 1 102 ? -25.212 1.967 22.128 1.00 95.94 102 ILE A C 1
ATOM 812 O O . ILE A 1 102 ? -26.032 2.301 22.976 1.00 95.94 102 ILE A O 1
ATOM 816 N N . LEU A 1 103 ? -23.893 2.050 22.325 1.00 97.12 103 LEU A N 1
ATOM 817 C CA . LEU A 1 103 ? -23.305 2.554 23.563 1.00 97.12 103 LEU A CA 1
ATOM 818 C C . LEU A 1 103 ? -23.546 4.058 23.736 1.00 97.12 103 LEU A C 1
ATOM 820 O O . LEU A 1 103 ? -23.774 4.515 24.855 1.00 97.12 103 LEU A O 1
ATOM 824 N N . GLY A 1 104 ? -2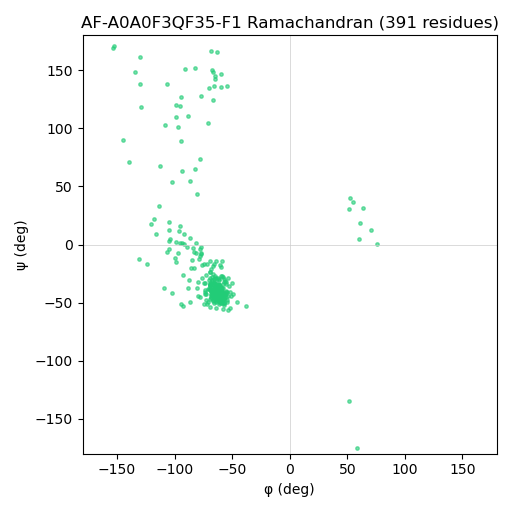3.478 4.829 22.646 1.00 96.50 104 GLY A N 1
ATOM 825 C CA . GLY A 1 104 ? -23.492 6.289 22.706 1.00 96.50 104 GLY A CA 1
ATOM 826 C C . GLY A 1 104 ? -22.337 6.855 23.544 1.00 96.50 104 GLY A C 1
ATOM 827 O O . GLY A 1 104 ? -21.462 6.129 24.022 1.00 96.50 104 GLY A O 1
ATOM 828 N N . ASP A 1 105 ? -22.329 8.171 23.747 1.00 96.75 105 ASP A N 1
ATOM 829 C CA . ASP A 1 105 ? -21.238 8.840 24.471 1.00 96.75 105 ASP A CA 1
ATOM 830 C C . ASP A 1 105 ? -21.158 8.405 25.942 1.00 96.75 105 ASP A C 1
ATOM 832 O O . ASP A 1 105 ? -20.065 8.219 26.485 1.00 96.75 105 ASP A O 1
ATOM 836 N N . GLU A 1 106 ? -22.312 8.196 26.585 1.00 97.19 106 GLU A N 1
ATOM 837 C CA . GLU A 1 106 ? -22.389 7.730 27.973 1.00 97.19 106 GLU A CA 1
ATOM 838 C C . GLU A 1 106 ? -21.822 6.313 28.122 1.00 97.19 106 GLU A C 1
ATOM 840 O O . GLU A 1 106 ? -20.957 6.083 28.972 1.00 97.19 106 GLU A O 1
ATOM 845 N N . GLY A 1 107 ? -22.241 5.376 27.265 1.00 98.19 107 GLY A N 1
ATOM 846 C CA . GLY A 1 107 ? -21.753 4.000 27.300 1.00 98.19 107 GLY A CA 1
ATOM 847 C C . GLY A 1 107 ? -20.265 3.894 26.992 1.00 98.19 107 GLY A C 1
ATOM 848 O O . GLY A 1 107 ? -19.553 3.159 27.674 1.00 98.19 107 GLY A O 1
ATOM 849 N N . LEU A 1 108 ? -19.767 4.670 26.023 1.00 98.56 108 LEU A N 1
ATOM 850 C CA . LEU A 1 108 ? -18.337 4.735 25.708 1.00 98.56 108 LEU A CA 1
ATOM 851 C C . LEU A 1 108 ? -17.515 5.253 26.896 1.00 98.56 108 LEU A C 1
ATOM 853 O O . LEU A 1 108 ? -16.480 4.671 27.220 1.00 98.56 108 LEU A O 1
ATOM 857 N N . LYS A 1 109 ? -17.995 6.284 27.601 1.00 98.12 109 LYS A N 1
ATOM 858 C CA . LYS A 1 109 ? -17.332 6.823 28.799 1.00 98.12 109 LYS A CA 1
ATOM 859 C C . LYS A 1 109 ? -17.316 5.822 29.959 1.00 98.12 109 LYS A C 1
ATOM 861 O O . LYS A 1 109 ? -16.306 5.692 30.652 1.00 98.12 109 LYS A O 1
ATOM 866 N N . LEU A 1 110 ? -18.414 5.101 30.183 1.00 98.44 110 LEU A N 1
ATOM 867 C CA . LEU A 1 110 ? -18.478 4.056 31.211 1.00 98.44 110 LEU A CA 1
ATOM 868 C C . LEU A 1 110 ? -17.574 2.863 30.860 1.00 98.44 110 LEU A C 1
ATOM 870 O O . LEU A 1 110 ? -16.868 2.345 31.729 1.00 98.44 110 LEU A O 1
ATOM 874 N N . LEU A 1 111 ? -17.525 2.469 29.585 1.00 98.75 111 LEU A N 1
ATOM 875 C CA . LEU A 1 111 ? -16.607 1.440 29.094 1.00 98.75 111 LEU A CA 1
ATOM 876 C C . LEU A 1 111 ? -15.140 1.856 29.282 1.00 98.75 111 LEU A C 1
ATOM 878 O O . LEU A 1 111 ? -14.329 1.049 29.735 1.00 98.75 111 LEU A O 1
ATOM 882 N N . GLU A 1 112 ? -14.801 3.118 29.007 1.00 98.38 112 GLU A N 1
ATOM 883 C CA . GLU A 1 112 ? -13.466 3.684 29.233 1.00 98.38 112 GLU A CA 1
ATOM 884 C C . GLU A 1 112 ? -13.047 3.575 30.708 1.00 98.38 112 GLU A C 1
ATOM 886 O O . GLU A 1 112 ? -11.952 3.097 31.022 1.00 98.38 112 GLU A O 1
ATOM 891 N N . GLN A 1 113 ? -13.933 3.971 31.629 1.00 97.88 113 GLN A N 1
ATOM 892 C CA . GLN A 1 113 ? -13.704 3.857 33.073 1.00 97.88 113 GLN A CA 1
ATOM 893 C C . GLN A 1 113 ? -13.492 2.402 33.491 1.00 97.88 113 GLN A C 1
ATOM 895 O O . GLN A 1 113 ? -12.572 2.104 34.257 1.00 97.88 113 GLN A O 1
ATOM 900 N N . LYS A 1 114 ? -14.301 1.486 32.952 1.00 98.44 114 LYS A N 1
ATOM 901 C CA . LYS A 1 114 ? -14.196 0.053 33.230 1.00 98.44 114 LYS A CA 1
ATOM 902 C C . LYS A 1 114 ? -12.874 -0.535 32.724 1.00 98.44 114 LYS A C 1
ATOM 904 O O . LYS A 1 114 ? -12.222 -1.269 33.464 1.00 98.44 114 LYS A O 1
ATOM 909 N N . LEU A 1 115 ? -12.429 -0.169 31.517 1.00 98.06 115 LEU A N 1
ATOM 910 C CA . LEU A 1 115 ? -11.115 -0.552 30.980 1.00 98.06 115 LEU A CA 1
ATOM 911 C C . LEU A 1 115 ? -9.975 -0.038 31.867 1.00 98.06 115 LEU A C 1
ATOM 913 O O . LEU A 1 115 ? -9.086 -0.807 32.232 1.00 98.06 115 LEU A O 1
ATOM 917 N N . LYS A 1 116 ? -10.024 1.238 32.272 1.00 96.62 116 LYS A N 1
ATOM 918 C CA . LYS A 1 116 ? -9.035 1.827 33.188 1.00 96.62 116 LYS A CA 1
ATOM 919 C C . LYS A 1 116 ? -9.014 1.121 34.545 1.00 96.62 116 LYS A C 1
ATOM 921 O O . LYS A 1 116 ? -7.936 0.884 35.077 1.00 96.62 116 LYS A O 1
ATOM 926 N N . HIS A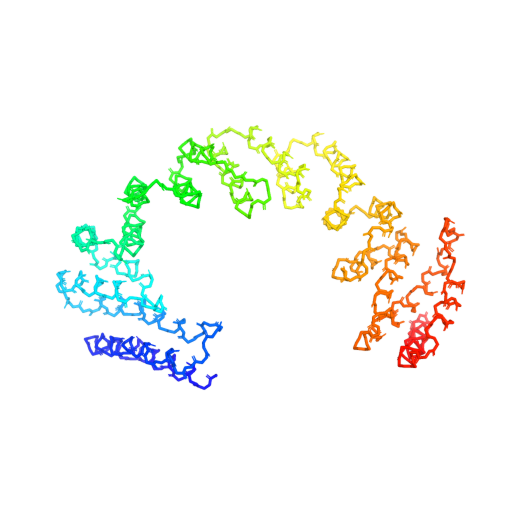 1 117 ? -10.171 0.745 35.090 1.00 97.25 117 HIS A N 1
ATOM 927 C CA . HIS A 1 117 ? -10.258 0.019 36.360 1.00 97.25 117 HIS A CA 1
ATOM 928 C C . HIS A 1 117 ? -9.726 -1.420 36.264 1.00 97.25 117 HIS A C 1
ATOM 930 O O . HIS A 1 117 ? -9.105 -1.916 37.199 1.00 97.25 117 HIS A O 1
ATOM 936 N N . ALA A 1 118 ? -9.925 -2.086 35.124 1.00 97.00 118 ALA A N 1
ATOM 937 C CA . ALA A 1 118 ? -9.448 -3.447 34.877 1.00 97.00 118 ALA A CA 1
ATOM 938 C C . ALA A 1 118 ? -7.947 -3.536 34.538 1.00 97.00 118 ALA A C 1
ATOM 940 O O . ALA A 1 118 ? -7.413 -4.637 34.341 1.00 97.00 118 ALA A O 1
ATOM 941 N N . TYR A 1 119 ? -7.265 -2.397 34.428 1.00 96.75 119 TYR A N 1
ATOM 942 C CA . TYR A 1 119 ? -5.857 -2.332 34.071 1.00 96.75 119 TYR A CA 1
ATOM 943 C C . TYR A 1 119 ? -4.957 -3.087 35.060 1.00 96.75 119 TYR A C 1
ATOM 945 O O . TYR A 1 119 ? -5.059 -2.957 36.278 1.00 96.75 119 TYR A O 1
ATOM 953 N N . ASN A 1 120 ? -4.021 -3.854 34.507 1.00 95.06 120 ASN A N 1
ATOM 954 C CA . ASN A 1 120 ? -2.866 -4.408 35.196 1.00 95.06 120 ASN A CA 1
ATOM 955 C C . ASN A 1 120 ? -1.715 -4.636 34.198 1.00 95.06 120 ASN A C 1
ATOM 957 O O . ASN A 1 120 ? -1.888 -4.583 32.981 1.00 95.06 120 ASN A O 1
ATOM 961 N N . SER A 1 121 ? -0.524 -4.960 34.704 1.00 92.38 121 SER A N 1
ATOM 962 C CA . SER A 1 121 ? 0.680 -5.108 33.873 1.00 92.38 121 SER A CA 1
ATOM 963 C C . SER A 1 121 ? 0.590 -6.188 32.783 1.00 92.38 121 SER A C 1
ATOM 965 O O . SER A 1 121 ? 1.357 -6.135 31.823 1.00 92.38 121 SER A O 1
ATOM 967 N N . LYS A 1 122 ? -0.333 -7.157 32.891 1.00 94.00 122 LYS A N 1
ATOM 968 C CA . LYS A 1 122 ? -0.509 -8.235 31.902 1.00 94.00 122 LYS A CA 1
ATOM 969 C C . LYS A 1 122 ? -1.421 -7.842 30.739 1.00 94.00 122 LYS A C 1
ATOM 971 O O . LYS A 1 122 ? -1.358 -8.486 29.697 1.00 94.00 122 LYS A O 1
ATOM 976 N N . ASN A 1 123 ? -2.270 -6.822 30.898 1.00 94.25 123 ASN A N 1
ATOM 977 C CA . ASN A 1 123 ? -3.250 -6.414 29.884 1.00 94.25 123 ASN A CA 1
ATOM 978 C C . ASN A 1 123 ? -3.024 -4.999 29.323 1.00 94.25 123 ASN A C 1
ATOM 980 O O . ASN A 1 123 ? -3.838 -4.532 28.529 1.00 94.25 123 ASN A O 1
ATOM 984 N N . THR A 1 124 ? -1.899 -4.358 29.653 1.00 94.44 124 THR A N 1
ATOM 985 C CA . THR A 1 124 ? -1.466 -3.028 29.184 1.00 94.44 124 THR A CA 1
ATOM 986 C C . THR A 1 124 ? -1.792 -2.747 27.713 1.00 94.44 124 THR A C 1
ATOM 988 O O . THR A 1 124 ? -2.426 -1.738 27.409 1.00 94.44 124 THR A O 1
ATOM 991 N N . MET A 1 125 ? -1.392 -3.638 26.797 1.00 92.12 125 MET A N 1
ATOM 992 C CA . MET A 1 125 ? -1.616 -3.454 25.357 1.00 92.12 125 MET A CA 1
ATOM 993 C C . MET A 1 125 ? -3.106 -3.478 25.000 1.00 92.12 125 MET A C 1
ATOM 995 O O . MET A 1 125 ? -3.565 -2.615 24.259 1.00 92.12 125 MET A O 1
ATOM 999 N N . ARG A 1 126 ? -3.878 -4.421 25.559 1.00 95.38 126 ARG A N 1
ATOM 1000 C CA . ARG A 1 126 ? -5.322 -4.525 25.301 1.00 95.38 126 ARG A CA 1
ATOM 1001 C C . ARG A 1 126 ? -6.067 -3.298 25.827 1.00 95.38 126 ARG A C 1
ATOM 1003 O O . ARG A 1 126 ? -6.913 -2.771 25.114 1.00 95.38 126 ARG A O 1
ATOM 1010 N N . ILE A 1 127 ? -5.711 -2.808 27.019 1.00 96.75 127 ILE A N 1
ATOM 1011 C CA . ILE A 1 127 ? -6.281 -1.573 27.575 1.00 96.75 127 ILE A CA 1
ATOM 1012 C C . ILE A 1 127 ? -5.960 -0.375 26.677 1.00 96.75 127 ILE A C 1
ATOM 1014 O O . ILE A 1 127 ? -6.873 0.354 26.306 1.00 96.75 127 ILE A O 1
ATOM 1018 N N . SER A 1 128 ? -4.700 -0.201 26.263 1.00 95.94 128 SER A N 1
ATOM 1019 C CA . SER A 1 128 ? -4.314 0.900 25.367 1.00 95.94 128 SER A CA 1
ATOM 1020 C C . SER A 1 128 ? -5.061 0.852 24.027 1.00 95.94 128 SER A C 1
ATOM 1022 O O . SER A 1 128 ? -5.539 1.887 23.572 1.00 95.94 128 SER A O 1
ATOM 1024 N N . ILE A 1 129 ? -5.239 -0.331 23.423 1.00 96.38 129 ILE A N 1
ATOM 1025 C CA . ILE A 1 129 ? -6.049 -0.493 22.201 1.00 96.38 129 ILE A CA 1
ATOM 1026 C C . ILE A 1 129 ? -7.499 -0.066 22.451 1.00 96.38 129 ILE A C 1
ATOM 1028 O O . ILE A 1 129 ? -8.042 0.705 21.669 1.00 96.38 129 ILE A O 1
ATOM 1032 N N . GLY A 1 130 ? -8.117 -0.514 23.547 1.00 98.00 130 GLY A N 1
ATOM 1033 C CA . GLY A 1 130 ? -9.520 -0.199 23.832 1.00 98.00 130 GLY A CA 1
ATOM 1034 C C . GLY A 1 130 ? -9.743 1.294 24.054 1.00 98.00 130 GLY A C 1
ATOM 1035 O O . GLY A 1 130 ? -10.670 1.870 23.495 1.00 98.00 130 GLY A O 1
ATOM 1036 N N . LEU A 1 131 ? -8.843 1.944 24.797 1.00 98.38 131 LEU A N 1
ATOM 1037 C CA . LEU A 1 131 ? -8.881 3.392 25.003 1.00 98.38 131 LEU A CA 1
ATOM 1038 C C . LEU A 1 131 ? -8.695 4.166 23.689 1.00 98.38 131 LEU A C 1
ATOM 1040 O O . LEU A 1 131 ? -9.406 5.140 23.457 1.00 98.38 131 LEU A O 1
ATOM 1044 N N . LYS A 1 132 ? -7.800 3.706 22.804 1.00 98.38 132 LYS A N 1
ATOM 1045 C CA . LYS A 1 132 ? -7.614 4.278 21.462 1.00 98.38 132 LYS A CA 1
ATOM 1046 C C . LYS A 1 132 ? -8.881 4.166 20.607 1.00 98.38 132 LYS A C 1
ATOM 1048 O O . LYS A 1 132 ? -9.299 5.150 20.009 1.00 98.38 132 LYS A O 1
ATOM 1053 N N . GLN A 1 133 ? -9.533 3.003 20.604 1.00 98.56 133 GLN A N 1
ATOM 1054 C CA . GLN A 1 133 ? -10.781 2.798 19.860 1.00 98.56 133 GLN A CA 1
ATOM 1055 C C . GLN A 1 133 ? -11.939 3.638 20.401 1.00 98.56 133 GLN A C 1
ATOM 1057 O O . GLN A 1 133 ? -12.739 4.147 19.620 1.00 98.56 133 GLN A O 1
ATOM 1062 N N . ILE A 1 134 ? -12.030 3.810 21.723 1.00 98.69 134 ILE A N 1
ATOM 1063 C CA . ILE A 1 134 ? -13.029 4.695 22.337 1.00 98.69 134 ILE A CA 1
ATOM 1064 C C . ILE A 1 134 ? -12.787 6.147 21.914 1.00 98.69 134 ILE A C 1
ATOM 1066 O O . ILE A 1 134 ? -13.730 6.803 21.476 1.00 98.69 134 ILE A O 1
ATOM 1070 N N . ALA A 1 135 ? -11.540 6.619 21.965 1.00 98.31 135 ALA A N 1
ATOM 1071 C CA . ALA A 1 135 ? -11.185 7.960 21.509 1.00 98.31 135 ALA A CA 1
ATOM 1072 C C . ALA A 1 135 ? -11.525 8.177 20.022 1.00 98.31 135 ALA A C 1
ATOM 1074 O O . ALA A 1 135 ? -12.119 9.191 19.665 1.00 98.31 135 ALA A O 1
ATOM 1075 N N . ASP A 1 136 ? -11.253 7.191 19.162 1.00 98.12 136 ASP A N 1
ATOM 1076 C CA . ASP A 1 136 ? -11.650 7.228 17.748 1.00 98.12 136 ASP A CA 1
ATOM 1077 C C . ASP A 1 136 ? -13.176 7.210 17.564 1.00 98.12 136 ASP A C 1
ATOM 1079 O O . ASP A 1 136 ? -13.714 7.879 16.680 1.00 98.12 136 ASP A O 1
ATOM 1083 N N . CYS A 1 137 ? -13.905 6.471 18.407 1.00 98.19 137 CYS A N 1
ATOM 1084 C CA . CYS A 1 137 ? -15.364 6.514 18.417 1.00 98.19 137 CYS A CA 1
ATOM 1085 C C . CYS A 1 137 ? -15.878 7.908 18.787 1.00 98.19 137 CYS A C 1
ATOM 1087 O O . CYS A 1 137 ? -16.863 8.354 18.204 1.00 98.19 137 CYS A O 1
ATOM 1089 N N . GLN A 1 138 ? -15.216 8.598 19.706 1.00 96.94 138 GLN A N 1
ATOM 1090 C CA . GLN A 1 138 ? -15.578 9.943 20.151 1.00 96.94 138 GLN A CA 1
ATOM 1091 C C . GLN A 1 138 ? -15.044 11.051 19.227 1.00 96.94 138 GLN A C 1
ATOM 1093 O O . GLN A 1 138 ? -15.417 12.206 19.403 1.00 96.94 138 GLN A O 1
ATOM 1098 N N . ASP A 1 139 ? -14.221 10.702 18.229 1.00 96.38 139 ASP A N 1
ATOM 1099 C CA . ASP A 1 139 ? -13.506 11.652 17.362 1.00 96.38 139 ASP A CA 1
ATOM 1100 C C . ASP A 1 139 ? -12.651 12.648 18.182 1.00 96.38 139 ASP A C 1
ATOM 1102 O O . ASP A 1 139 ? -12.540 13.830 17.854 1.00 96.38 139 ASP A O 1
ATOM 1106 N N . ASP A 1 140 ? -12.062 12.157 19.282 1.00 97.56 140 ASP A N 1
ATOM 1107 C CA . ASP A 1 140 ? -11.284 12.937 20.249 1.00 97.56 140 ASP A CA 1
ATOM 1108 C C . ASP A 1 140 ? -9.783 12.620 20.136 1.00 97.56 140 ASP A C 1
ATOM 1110 O O . ASP A 1 140 ? -9.274 11.599 20.614 1.00 97.56 140 ASP A O 1
ATOM 1114 N N . VAL A 1 141 ? -9.050 13.534 19.496 1.00 97.88 141 VAL A N 1
ATOM 1115 C CA . VAL A 1 141 ? -7.600 13.411 19.283 1.00 97.88 141 VAL A CA 1
ATOM 1116 C C . VAL A 1 141 ? -6.818 13.479 20.598 1.00 97.88 141 VAL A C 1
ATOM 1118 O O . VAL A 1 141 ? -5.815 12.780 20.746 1.00 97.88 141 VAL A O 1
ATOM 1121 N N . ASP A 1 142 ? -7.263 14.279 21.568 1.00 97.75 142 ASP A N 1
ATOM 1122 C CA . ASP A 1 142 ? -6.560 14.448 22.842 1.00 97.75 142 ASP A CA 1
ATOM 1123 C C . ASP A 1 142 ? -6.728 13.200 23.720 1.00 97.75 142 ASP A C 1
ATOM 1125 O O . ASP A 1 142 ? -5.757 12.716 24.314 1.00 97.75 142 ASP A O 1
ATOM 1129 N N . ALA A 1 143 ? -7.925 12.604 23.725 1.00 97.56 143 ALA A N 1
ATOM 1130 C CA . ALA A 1 143 ? -8.164 11.303 24.343 1.00 97.56 143 ALA A CA 1
ATOM 1131 C C . ALA A 1 143 ? -7.320 10.198 23.683 1.00 97.56 143 ALA A C 1
ATOM 1133 O O . ALA A 1 143 ? -6.762 9.351 24.387 1.00 97.56 143 ALA A O 1
ATOM 1134 N N . TYR A 1 144 ? -7.147 10.232 22.356 1.00 98.38 144 TYR A N 1
ATOM 1135 C CA . TYR A 1 144 ? -6.288 9.277 21.649 1.00 98.38 144 TYR A CA 1
ATOM 1136 C C . TYR A 1 144 ? -4.819 9.419 22.068 1.00 98.38 144 TYR A C 1
ATOM 1138 O O . TYR A 1 144 ? -4.158 8.429 22.385 1.00 98.38 144 TYR A O 1
ATOM 1146 N N . ILE A 1 145 ? -4.308 10.653 22.153 1.00 97.94 145 ILE A N 1
ATOM 1147 C CA . ILE A 1 145 ? -2.945 10.938 22.633 1.00 97.94 145 ILE A CA 1
ATOM 1148 C C . ILE A 1 145 ? -2.762 10.443 24.074 1.00 97.94 145 ILE A C 1
ATOM 1150 O O . ILE A 1 145 ? -1.733 9.835 24.395 1.00 97.94 145 ILE A O 1
ATOM 1154 N N . ALA A 1 146 ? -3.755 10.663 24.941 1.00 96.50 146 ALA A N 1
ATOM 1155 C CA . ALA A 1 146 ? -3.748 10.158 26.310 1.00 96.50 146 ALA A CA 1
ATOM 1156 C C . ALA A 1 146 ? -3.748 8.618 26.357 1.00 96.50 146 ALA A C 1
ATOM 1158 O O . ALA A 1 146 ? -3.046 8.034 27.181 1.00 96.50 146 ALA A O 1
ATOM 1159 N N . ALA A 1 147 ? -4.469 7.954 25.448 1.00 96.62 147 ALA A N 1
ATOM 1160 C CA . ALA A 1 147 ? -4.497 6.498 25.323 1.00 96.62 147 ALA A CA 1
ATOM 1161 C C . ALA A 1 147 ? -3.163 5.907 24.820 1.00 96.62 147 ALA A C 1
ATOM 1163 O O . ALA A 1 147 ? -2.710 4.882 25.343 1.00 96.62 147 ALA A O 1
ATOM 1164 N N . CYS A 1 148 ? -2.497 6.560 23.858 1.00 95.88 148 CYS A N 1
ATOM 1165 C CA . CYS A 1 148 ? -1.124 6.227 23.452 1.00 95.88 148 CYS A CA 1
ATOM 1166 C C . CYS A 1 148 ? -0.138 6.411 24.610 1.00 95.88 148 CYS A C 1
ATOM 1168 O O . CYS A 1 148 ? 0.769 5.605 24.801 1.00 95.88 148 CYS A O 1
ATOM 1170 N N . SER A 1 149 ? -0.345 7.459 25.411 1.00 94.12 149 SER A N 1
ATOM 1171 C CA . SER A 1 149 ? 0.532 7.821 26.527 1.00 94.12 149 SER A CA 1
ATOM 1172 C C . SER A 1 149 ? 0.189 7.113 27.845 1.00 94.12 149 SER A C 1
ATOM 1174 O O . SER A 1 149 ? 0.779 7.424 28.879 1.00 94.12 149 SER A O 1
ATOM 1176 N N . PHE A 1 150 ? -0.769 6.177 27.833 1.00 89.19 150 PHE A N 1
ATOM 1177 C CA . PHE A 1 150 ? -1.381 5.629 29.048 1.00 89.19 150 PHE A CA 1
ATOM 1178 C C . PHE A 1 150 ? -0.372 4.944 29.981 1.00 89.19 150 PHE A C 1
ATOM 1180 O O . PHE A 1 150 ? -0.481 5.071 31.195 1.00 89.19 150 PHE A O 1
ATOM 1187 N N . ASN A 1 151 ? 0.626 4.248 29.422 1.00 86.75 151 ASN A N 1
ATOM 1188 C CA . ASN A 1 151 ? 1.652 3.533 30.198 1.00 86.75 151 ASN A CA 1
ATOM 1189 C C . ASN A 1 151 ? 3.098 3.809 29.762 1.00 86.75 151 ASN A C 1
ATOM 1191 O O . ASN A 1 151 ? 4.036 3.434 30.463 1.00 86.75 151 ASN A O 1
ATOM 1195 N N . ALA A 1 152 ? 3.302 4.428 28.604 1.00 90.12 152 ALA A N 1
ATOM 1196 C CA . ALA A 1 152 ? 4.614 4.749 28.059 1.00 90.12 152 ALA A CA 1
ATOM 1197 C C . ALA A 1 152 ? 4.488 5.963 27.141 1.00 90.12 152 ALA A C 1
ATOM 1199 O O . ALA A 1 152 ? 3.384 6.365 26.797 1.00 90.12 152 ALA A O 1
ATOM 1200 N N . LYS A 1 153 ? 5.612 6.545 26.721 1.00 93.12 153 LYS A N 1
ATOM 1201 C CA . LYS A 1 153 ? 5.580 7.559 25.660 1.00 93.12 153 LYS A CA 1
ATOM 1202 C C . LYS A 1 153 ? 5.105 6.920 24.343 1.00 93.12 153 LYS A C 1
ATOM 1204 O O . LYS A 1 153 ? 5.495 5.777 24.090 1.00 93.12 153 LYS A O 1
ATOM 1209 N N . PRO A 1 154 ? 4.353 7.649 23.497 1.00 95.19 154 PRO A N 1
ATOM 1210 C CA . PRO A 1 154 ? 3.925 7.141 22.199 1.00 95.19 154 PRO A CA 1
ATOM 1211 C C . PRO A 1 154 ? 5.109 6.666 21.351 1.00 95.19 154 PRO A C 1
ATOM 1213 O O . PRO A 1 154 ? 6.141 7.334 21.258 1.00 95.19 154 PRO A O 1
ATOM 1216 N N . SER A 1 155 ? 4.955 5.513 20.711 1.00 93.81 155 SER A N 1
ATOM 1217 C CA . SER A 1 155 ? 5.915 4.977 19.743 1.00 93.81 155 SER A CA 1
ATOM 1218 C C . SER A 1 155 ? 5.955 5.813 18.457 1.00 93.81 155 SER A C 1
ATOM 1220 O O . SER A 1 155 ? 5.054 6.608 18.187 1.00 93.81 155 SER A O 1
ATOM 1222 N N . ALA A 1 156 ? 6.970 5.617 17.608 1.00 95.31 156 ALA A N 1
ATOM 1223 C CA . ALA A 1 156 ? 7.028 6.302 16.313 1.00 95.31 156 ALA A CA 1
ATOM 1224 C C . ALA A 1 156 ? 5.839 5.949 15.399 1.00 95.31 156 ALA A C 1
ATOM 1226 O O . ALA A 1 156 ? 5.412 6.789 14.616 1.00 95.31 156 ALA A O 1
ATOM 1227 N N . HIS A 1 157 ? 5.271 4.742 15.522 1.00 95.31 157 HIS A N 1
ATOM 1228 C CA . HIS A 1 157 ? 4.042 4.382 14.812 1.00 95.31 157 HIS A CA 1
ATOM 1229 C C . HIS A 1 157 ? 2.859 5.235 15.277 1.00 95.31 157 HIS A C 1
ATOM 1231 O O . HIS A 1 157 ? 2.152 5.816 14.459 1.00 95.31 157 HIS A O 1
ATOM 1237 N N . GLU A 1 158 ? 2.700 5.372 16.594 1.00 96.50 158 GLU A N 1
ATOM 1238 C CA . GLU A 1 158 ? 1.621 6.158 17.196 1.00 96.50 158 GLU A CA 1
ATOM 1239 C C . GLU A 1 158 ? 1.758 7.652 16.892 1.00 96.50 158 GLU A C 1
ATOM 1241 O O . GLU A 1 158 ? 0.751 8.326 16.730 1.00 96.50 158 GLU A O 1
ATOM 1246 N N . HIS A 1 159 ? 2.974 8.179 16.715 1.00 98.12 159 HIS A N 1
ATOM 1247 C CA . HIS A 1 159 ? 3.156 9.549 16.221 1.00 98.12 159 HIS A CA 1
ATOM 1248 C C . HIS A 1 159 ? 2.535 9.748 14.827 1.00 98.12 159 HIS A C 1
ATOM 1250 O O . HIS A 1 159 ? 1.920 10.783 14.575 1.00 98.12 159 HIS A O 1
ATOM 1256 N N . LEU A 1 160 ? 2.661 8.763 13.927 1.00 98.38 160 LEU A N 1
ATOM 1257 C CA . LEU A 1 160 ? 2.039 8.819 12.597 1.00 98.38 160 LEU A CA 1
ATOM 1258 C C . LEU A 1 160 ? 0.514 8.741 12.699 1.00 98.38 160 LEU A C 1
ATOM 1260 O O . LEU A 1 160 ? -0.179 9.507 12.038 1.00 98.38 160 LEU A O 1
ATOM 1264 N N . GLU A 1 161 ? 0.002 7.851 13.547 1.00 98.12 161 GLU A N 1
ATOM 1265 C CA . GLU A 1 161 ? -1.434 7.711 13.815 1.00 98.12 161 GLU A CA 1
ATOM 1266 C C . GLU A 1 161 ? -2.043 8.989 14.417 1.00 98.12 161 GLU A C 1
ATOM 1268 O O . GLU A 1 161 ? -3.147 9.396 14.049 1.00 98.12 161 GLU A O 1
ATOM 1273 N N . ILE A 1 162 ? -1.329 9.645 15.333 1.00 98.56 162 ILE A N 1
ATOM 1274 C CA . ILE A 1 162 ? -1.735 10.924 15.924 1.00 98.56 162 ILE A CA 1
ATOM 1275 C C . ILE A 1 162 ? -1.727 12.026 14.854 1.00 98.56 162 ILE A C 1
ATOM 1277 O O . ILE A 1 162 ? -2.677 12.805 14.766 1.00 98.56 162 ILE A O 1
ATOM 1281 N N . ALA A 1 163 ? -0.700 12.076 14.001 1.00 98.62 163 ALA A N 1
ATOM 1282 C CA . ALA A 1 163 ? -0.633 13.038 12.903 1.00 98.62 163 ALA A CA 1
ATOM 1283 C C . ALA A 1 163 ? -1.785 12.866 11.896 1.00 98.62 163 ALA A C 1
ATOM 1285 O O . ALA A 1 163 ? -2.390 13.861 11.504 1.00 98.62 163 ALA A O 1
ATOM 1286 N N . GLU A 1 164 ? -2.144 11.628 11.533 1.00 98.50 164 GLU A N 1
ATOM 1287 C CA . GLU A 1 164 ? -3.309 11.323 10.680 1.00 98.50 164 GLU A CA 1
ATOM 1288 C C . GLU A 1 164 ? -4.606 11.897 11.257 1.00 98.50 164 GLU A C 1
ATOM 1290 O O . GLU A 1 164 ? -5.411 12.493 10.538 1.00 98.50 164 GLU A O 1
ATOM 1295 N N . ARG A 1 165 ? -4.790 11.771 12.573 1.00 98.44 165 ARG A N 1
ATOM 1296 C CA . ARG A 1 165 ? -5.959 12.316 13.270 1.00 98.44 165 ARG A CA 1
ATOM 1297 C C . ARG A 1 165 ? -5.966 13.839 13.230 1.00 98.44 165 ARG A C 1
ATOM 1299 O O . ARG A 1 165 ? -6.975 14.429 12.862 1.00 98.44 165 ARG A O 1
ATOM 1306 N N . PHE A 1 166 ? -4.843 14.496 13.511 1.00 98.62 166 PHE A N 1
ATOM 1307 C CA . PHE A 1 166 ? -4.759 15.954 13.382 1.00 98.62 166 PHE A CA 1
ATOM 1308 C C . PHE A 1 166 ? -5.064 16.444 11.958 1.00 98.62 166 PHE A C 1
ATOM 1310 O O . PHE A 1 166 ? -5.824 17.399 11.798 1.00 98.62 166 PHE A O 1
ATOM 1317 N N . ILE A 1 167 ? -4.545 15.764 10.933 1.00 98.62 167 ILE A N 1
ATOM 1318 C CA . ILE A 1 167 ? -4.828 16.062 9.519 1.00 98.62 167 ILE A CA 1
ATOM 1319 C C . ILE A 1 167 ? -6.327 15.940 9.219 1.00 98.62 167 ILE A C 1
ATOM 1321 O O . ILE A 1 167 ? -6.905 16.868 8.656 1.00 98.62 167 ILE A O 1
ATOM 1325 N N . LYS A 1 168 ? -6.985 14.860 9.666 1.00 98.00 168 LYS A N 1
ATOM 1326 C CA . LYS A 1 168 ? -8.441 14.658 9.516 1.00 98.00 168 LYS A CA 1
ATOM 1327 C C . LYS A 1 168 ? -9.261 15.821 10.098 1.00 98.00 168 LYS A C 1
ATOM 1329 O O . LYS A 1 168 ? -10.320 16.153 9.570 1.00 98.00 168 LYS A O 1
ATOM 1334 N N . HIS A 1 169 ? -8.757 16.463 11.153 1.00 97.44 169 HIS A N 1
ATOM 1335 C CA . HIS A 1 169 ? -9.364 17.635 11.791 1.00 97.44 169 HIS A CA 1
ATOM 1336 C C . HIS A 1 169 ? -8.808 18.981 11.298 1.00 97.44 169 HIS A C 1
ATOM 1338 O O . HIS A 1 169 ? -9.025 19.999 11.956 1.00 97.44 169 HIS A O 1
ATOM 1344 N N . TRP A 1 170 ? -8.109 19.017 10.158 1.00 97.62 170 TRP A N 1
ATOM 1345 C CA . TRP A 1 170 ? -7.535 20.235 9.561 1.00 97.62 170 TRP A CA 1
ATOM 1346 C C . TRP A 1 170 ? -6.498 20.945 10.455 1.00 97.62 170 TRP A C 1
ATOM 1348 O O . TRP A 1 170 ? -6.168 22.111 10.246 1.00 97.62 170 TRP A O 1
ATOM 1358 N N . LYS A 1 171 ? -5.941 20.239 11.446 1.00 98.12 171 LYS A N 1
ATOM 1359 C CA . LYS A 1 171 ? -4.934 20.730 12.400 1.00 98.12 171 LYS A CA 1
ATOM 1360 C C . LYS A 1 171 ? -3.517 20.416 11.903 1.00 98.12 171 LYS A C 1
ATOM 1362 O O . LYS A 1 171 ? -2.771 19.637 12.497 1.00 98.12 171 LYS A O 1
ATOM 1367 N N . GLY A 1 172 ? -3.149 20.991 10.757 1.00 98.25 172 GLY A N 1
ATOM 1368 C CA . GLY A 1 172 ? -1.880 20.682 10.082 1.00 98.25 172 GLY A CA 1
ATOM 1369 C C . GLY A 1 172 ? -0.633 21.020 10.913 1.00 98.25 172 GLY A C 1
ATOM 1370 O O . GLY A 1 172 ? 0.341 20.268 10.913 1.00 98.25 172 GLY A O 1
ATOM 1371 N N . GLN A 1 173 ? -0.649 22.112 11.683 1.00 98.38 173 GLN A N 1
ATOM 1372 C CA . GLN A 1 173 ? 0.525 22.547 12.448 1.00 98.38 173 GLN A CA 1
ATOM 1373 C C . GLN A 1 173 ? 0.843 21.597 13.613 1.00 98.38 173 GLN A C 1
ATOM 1375 O O . GLN A 1 173 ? 2.012 21.386 13.939 1.00 98.38 173 GLN A O 1
ATOM 1380 N N . GLU A 1 174 ? -0.177 21.013 14.234 1.00 98.50 174 GLU A N 1
ATOM 1381 C CA . GLU A 1 174 ? -0.060 19.973 15.251 1.00 98.50 174 GLU A CA 1
ATOM 1382 C C . GLU A 1 174 ? 0.4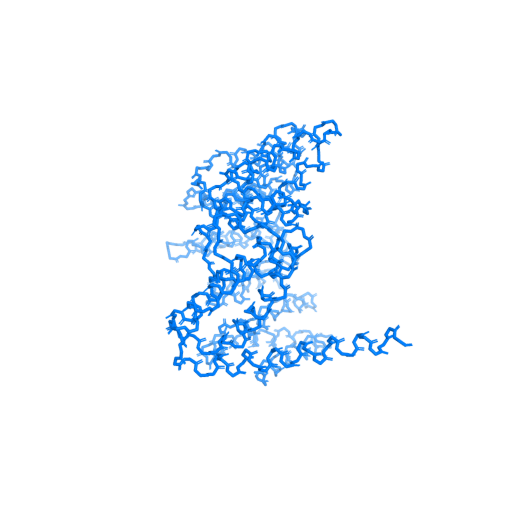62 18.673 14.641 1.00 98.50 174 GLU A C 1
ATOM 1384 O O . GLU A 1 174 ? 1.404 18.093 15.181 1.00 98.50 174 GLU A O 1
ATOM 1389 N N . ALA A 1 175 ? -0.069 18.262 13.485 1.00 98.56 175 ALA A N 1
ATOM 1390 C CA . ALA A 1 175 ? 0.419 17.086 12.768 1.00 98.56 175 ALA A CA 1
ATOM 1391 C C . ALA A 1 175 ? 1.920 17.197 12.449 1.00 98.56 175 ALA A C 1
ATOM 1393 O O . ALA A 1 175 ? 2.678 16.272 12.735 1.00 98.56 175 ALA A O 1
ATOM 1394 N N . ILE A 1 176 ? 2.377 18.353 11.949 1.00 98.50 176 ILE A N 1
ATOM 1395 C CA . ILE A 1 176 ? 3.802 18.603 11.667 1.00 98.50 176 ILE A CA 1
ATOM 1396 C C . ILE A 1 176 ? 4.656 18.433 12.929 1.00 98.50 176 ILE A C 1
ATOM 1398 O O . ILE A 1 176 ? 5.687 17.770 12.870 1.00 98.50 176 ILE A O 1
ATOM 1402 N N . LYS A 1 177 ? 4.223 18.962 14.083 1.00 98.25 177 LYS A N 1
ATOM 1403 C CA . LYS A 1 177 ? 4.972 18.824 15.349 1.00 98.25 177 LYS A CA 1
ATOM 1404 C C . LYS A 1 177 ? 5.188 17.357 15.734 1.00 98.25 177 LYS A C 1
ATOM 1406 O O . LYS A 1 177 ? 6.295 17.002 16.129 1.00 98.25 177 LYS A O 1
ATOM 1411 N N . TRP A 1 178 ? 4.161 16.517 15.594 1.00 98.12 178 TRP A N 1
ATOM 1412 C CA . TRP A 1 178 ? 4.259 15.076 15.863 1.00 98.12 178 TRP A CA 1
ATOM 1413 C C . TRP A 1 178 ? 5.127 14.336 14.833 1.00 98.12 178 TRP A C 1
ATOM 1415 O O . TRP A 1 178 ? 5.827 13.386 15.173 1.00 98.12 178 TRP A O 1
ATOM 1425 N N . LEU A 1 179 ? 5.127 14.770 13.572 1.00 97.69 179 LEU A N 1
ATOM 1426 C CA . LEU A 1 179 ? 5.960 14.174 12.520 1.00 97.69 179 LEU A CA 1
ATOM 1427 C C . LEU A 1 179 ? 7.434 14.595 12.609 1.00 97.69 179 LEU A C 1
ATOM 1429 O O . LEU A 1 179 ? 8.318 13.841 12.195 1.00 97.69 179 LEU A O 1
ATOM 1433 N N . ASP A 1 180 ? 7.720 15.785 13.129 1.00 96.19 180 ASP A N 1
ATOM 1434 C CA . ASP A 1 180 ? 9.083 16.298 13.291 1.00 96.19 180 ASP A CA 1
ATOM 1435 C C . ASP A 1 180 ? 9.761 15.792 14.568 1.00 96.19 180 ASP A C 1
ATOM 1437 O O . ASP A 1 180 ? 10.987 15.761 14.628 1.00 96.19 180 ASP A O 1
ATOM 1441 N N . SER A 1 181 ? 8.997 15.333 15.565 1.00 94.38 181 SER A N 1
ATOM 1442 C CA . SER A 1 181 ? 9.557 14.775 16.801 1.00 94.38 181 SER A CA 1
ATOM 1443 C C . SER A 1 181 ? 10.068 13.337 16.668 1.00 94.38 181 SER A C 1
ATOM 1445 O O . SER A 1 181 ? 10.709 12.840 17.596 1.00 94.38 181 SER A O 1
ATOM 1447 N N . ILE A 1 182 ? 9.796 12.658 15.548 1.00 92.94 182 ILE A N 1
ATOM 1448 C CA . ILE A 1 182 ? 10.301 11.307 15.284 1.00 92.94 182 ILE A CA 1
ATOM 1449 C C . ILE A 1 182 ? 11.599 11.336 14.476 1.00 92.94 182 ILE A C 1
ATOM 1451 O O . ILE A 1 182 ? 11.659 11.887 13.377 1.00 92.94 182 ILE A O 1
ATOM 1455 N N . ASP A 1 183 ? 12.619 10.662 15.004 1.00 89.31 183 ASP A N 1
ATOM 1456 C CA . ASP A 1 183 ? 13.857 10.362 14.290 1.00 89.31 183 ASP A CA 1
ATOM 1457 C C . ASP A 1 183 ? 13.769 8.944 13.712 1.00 89.31 183 ASP A C 1
ATOM 1459 O O . ASP A 1 183 ? 13.864 7.944 14.428 1.00 89.31 183 ASP A O 1
ATOM 1463 N N . LEU A 1 184 ? 13.484 8.857 12.412 1.00 89.38 184 LEU A N 1
ATOM 1464 C CA . LEU A 1 184 ? 13.438 7.597 11.678 1.00 89.38 184 LEU A CA 1
ATOM 1465 C C . LEU A 1 184 ? 14.672 7.504 10.766 1.00 89.38 184 LEU A C 1
ATOM 1467 O O . LEU A 1 184 ? 14.980 8.470 10.068 1.00 89.38 184 LEU A O 1
ATOM 1471 N N . PRO A 1 185 ? 15.338 6.340 10.663 1.00 89.62 185 PRO A N 1
ATOM 1472 C CA . PRO A 1 185 ? 16.348 6.110 9.630 1.00 89.62 185 PRO A CA 1
ATOM 1473 C C . PRO A 1 185 ? 15.753 6.251 8.223 1.00 89.62 185 PRO A C 1
ATOM 1475 O O . PRO A 1 185 ? 14.600 5.874 8.011 1.00 89.62 185 PRO A O 1
ATOM 1478 N N . HIS A 1 186 ? 16.516 6.734 7.237 1.00 83.00 186 HIS A N 1
ATOM 1479 C CA . HIS A 1 186 ? 16.031 6.890 5.849 1.00 83.00 186 HIS A CA 1
ATOM 1480 C C . HIS A 1 186 ? 15.524 5.574 5.228 1.00 83.00 186 HIS A C 1
ATOM 1482 O O . HIS A 1 186 ? 14.612 5.585 4.408 1.00 83.00 186 HIS A O 1
ATOM 1488 N N . THR A 1 187 ? 16.073 4.430 5.644 1.00 86.50 187 THR A N 1
ATOM 1489 C CA . THR A 1 187 ? 15.688 3.092 5.160 1.00 86.50 187 THR A CA 1
ATOM 1490 C C . THR A 1 187 ? 14.470 2.502 5.874 1.00 86.50 187 THR A C 1
ATOM 1492 O O . THR A 1 187 ? 14.027 1.405 5.535 1.00 86.50 187 THR A O 1
ATOM 1495 N N . HIS A 1 188 ? 13.926 3.191 6.881 1.00 92.31 188 HIS A N 1
ATOM 1496 C CA . HIS A 1 188 ? 12.802 2.685 7.656 1.00 92.31 188 HIS A CA 1
ATOM 1497 C C . HIS A 1 188 ? 11.518 2.669 6.813 1.00 92.31 188 HIS A C 1
ATOM 1499 O O . HIS A 1 188 ? 11.175 3.659 6.168 1.00 92.31 188 HIS A O 1
ATOM 1505 N N . SER A 1 189 ? 10.751 1.576 6.875 1.00 92.12 189 SER A N 1
ATOM 1506 C CA . SER A 1 189 ? 9.539 1.375 6.058 1.00 92.12 189 SER A CA 1
ATOM 1507 C C . SER A 1 189 ? 8.493 2.487 6.222 1.00 92.12 189 SER A C 1
ATOM 1509 O O . SER A 1 189 ? 7.783 2.834 5.280 1.00 92.12 189 SER A O 1
ATOM 1511 N N . TRP A 1 190 ? 8.419 3.089 7.411 1.00 94.75 190 TRP A N 1
ATOM 1512 C CA . TRP A 1 190 ? 7.506 4.195 7.715 1.00 94.75 190 TRP A CA 1
ATOM 1513 C C . TRP A 1 190 ? 7.926 5.570 7.179 1.00 94.75 190 TRP A C 1
ATOM 1515 O O . TRP A 1 190 ? 7.118 6.495 7.251 1.00 94.75 190 TRP A O 1
ATOM 1525 N N . GLN A 1 191 ? 9.126 5.738 6.615 1.00 93.75 191 GLN A N 1
ATOM 1526 C CA . GLN A 1 191 ? 9.553 7.044 6.092 1.00 93.75 191 GLN A CA 1
ATOM 1527 C C . GLN A 1 191 ? 8.642 7.563 4.988 1.00 93.75 191 GLN A C 1
ATOM 1529 O O . GLN A 1 191 ? 8.297 8.741 4.966 1.00 93.75 191 GLN A O 1
ATOM 1534 N N . HIS A 1 192 ? 8.186 6.674 4.107 1.00 93.19 192 HIS A N 1
ATOM 1535 C CA . HIS A 1 192 ? 7.238 7.039 3.061 1.00 93.19 192 HIS A CA 1
ATOM 1536 C C . HIS A 1 192 ? 5.921 7.562 3.641 1.00 93.19 192 HIS A C 1
ATOM 1538 O O . HIS A 1 192 ? 5.407 8.576 3.172 1.00 93.19 192 HIS A O 1
ATOM 1544 N N . LYS A 1 193 ? 5.402 6.909 4.689 1.00 96.12 193 LYS A N 1
ATOM 1545 C CA . LYS A 1 193 ? 4.186 7.352 5.380 1.00 96.12 193 LYS A CA 1
ATOM 1546 C C . LYS A 1 193 ? 4.411 8.706 6.063 1.00 96.12 193 LYS A C 1
ATOM 1548 O O . LYS A 1 193 ? 3.617 9.616 5.868 1.00 96.12 193 LYS A O 1
ATOM 1553 N N . ARG A 1 194 ? 5.528 8.874 6.780 1.00 97.00 194 ARG A N 1
ATOM 1554 C CA . ARG A 1 194 ? 5.902 10.142 7.429 1.00 97.00 194 ARG A CA 1
ATOM 1555 C C . ARG A 1 194 ? 5.979 11.304 6.435 1.00 97.00 194 ARG A C 1
ATOM 1557 O O . ARG A 1 194 ? 5.378 12.343 6.683 1.00 97.00 194 ARG A O 1
ATOM 1564 N N . LYS A 1 195 ? 6.695 11.131 5.318 1.00 96.38 195 LYS A N 1
ATOM 1565 C CA . LYS A 1 195 ? 6.843 12.163 4.278 1.00 96.38 195 LYS A CA 1
ATOM 1566 C C . LYS A 1 195 ? 5.502 12.521 3.642 1.00 96.38 195 LYS A C 1
ATOM 1568 O O . LYS A 1 195 ? 5.212 13.702 3.490 1.00 96.38 195 LYS A O 1
ATOM 1573 N N . ALA A 1 196 ? 4.665 11.526 3.336 1.00 97.25 196 ALA A N 1
ATOM 1574 C CA . ALA A 1 196 ? 3.323 11.762 2.804 1.00 97.25 196 ALA A CA 1
ATOM 1575 C C . ALA A 1 196 ? 2.462 12.603 3.760 1.00 97.25 196 ALA A C 1
ATOM 1577 O O . ALA A 1 196 ? 1.942 13.635 3.346 1.00 97.25 196 ALA A O 1
ATOM 1578 N N . LEU A 1 197 ? 2.389 12.217 5.040 1.00 98.44 197 LEU A N 1
ATOM 1579 C CA . LEU A 1 197 ? 1.631 12.962 6.051 1.00 98.44 197 LEU A CA 1
ATOM 1580 C C . LEU A 1 197 ? 2.198 14.369 6.273 1.00 98.44 197 LEU A C 1
ATOM 1582 O O . LEU A 1 197 ? 1.440 15.316 6.458 1.00 98.44 197 LEU A O 1
ATOM 1586 N N . LYS A 1 198 ? 3.527 14.534 6.225 1.00 98.25 198 LYS A N 1
ATOM 1587 C CA . LYS A 1 198 ? 4.166 15.848 6.381 1.00 98.25 198 LYS A CA 1
ATOM 1588 C C . LYS A 1 198 ? 3.812 16.780 5.226 1.00 98.25 198 LYS A C 1
ATOM 1590 O O . LYS A 1 198 ? 3.483 17.935 5.469 1.00 98.25 198 LYS A O 1
ATOM 1595 N N . ILE A 1 199 ? 3.844 16.275 3.994 1.00 98.44 199 ILE A N 1
ATOM 1596 C CA . ILE A 1 199 ? 3.423 17.019 2.802 1.00 98.44 199 ILE A CA 1
ATOM 1597 C C . ILE A 1 199 ? 1.956 17.442 2.934 1.00 98.44 199 ILE A C 1
ATOM 1599 O O . ILE A 1 199 ? 1.660 18.623 2.792 1.00 98.44 199 ILE A O 1
ATOM 1603 N N . GLU A 1 200 ? 1.060 16.514 3.271 1.00 98.50 200 GLU A N 1
ATOM 1604 C CA . GLU A 1 200 ? -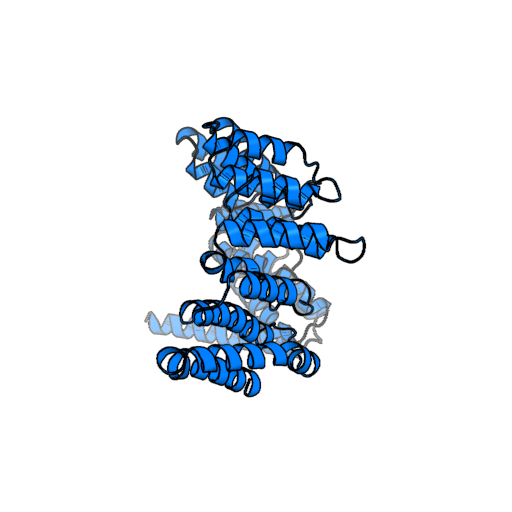0.370 16.804 3.441 1.00 98.50 200 GLU A CA 1
ATOM 1605 C C . GLU A 1 200 ? -0.619 17.853 4.538 1.00 98.50 200 GLU A C 1
ATOM 1607 O O . GLU A 1 200 ? -1.347 18.824 4.332 1.00 98.50 200 GLU A O 1
ATOM 1612 N N . ALA A 1 201 ? 0.051 17.728 5.685 1.00 98.69 201 ALA A N 1
ATOM 1613 C CA . ALA A 1 201 ? -0.066 18.688 6.777 1.00 98.69 201 ALA A CA 1
ATOM 1614 C C . ALA A 1 201 ? 0.484 20.083 6.420 1.00 98.69 201 ALA A C 1
ATOM 1616 O O . ALA A 1 201 ? -0.082 21.093 6.842 1.00 98.69 201 ALA A O 1
ATOM 1617 N N . LEU A 1 202 ? 1.562 20.164 5.629 1.00 98.69 202 LEU A N 1
ATOM 1618 C CA . LEU A 1 202 ? 2.084 21.433 5.108 1.00 98.69 202 LEU A CA 1
ATOM 1619 C C . LEU A 1 202 ? 1.083 22.100 4.158 1.00 98.69 202 LEU A C 1
ATOM 1621 O O . LEU A 1 202 ? 0.868 23.309 4.252 1.00 98.69 202 LEU A O 1
ATOM 1625 N N . GLU A 1 203 ? 0.434 21.325 3.289 1.00 97.94 203 GLU A N 1
ATOM 1626 C CA . GLU A 1 203 ? -0.598 21.831 2.378 1.00 97.94 203 GLU A CA 1
ATOM 1627 C C . GLU A 1 203 ? -1.825 22.353 3.128 1.00 97.94 203 GLU A C 1
ATOM 1629 O O . GLU A 1 203 ? -2.301 23.444 2.813 1.00 97.94 203 GLU A O 1
ATOM 1634 N N . LEU A 1 204 ? -2.277 21.650 4.173 1.00 98.19 204 LEU A N 1
ATOM 1635 C CA . LEU A 1 204 ? -3.348 22.127 5.058 1.00 98.19 204 LEU A CA 1
ATOM 1636 C C . LEU A 1 204 ? -3.020 23.479 5.708 1.00 98.19 204 LEU A C 1
ATOM 1638 O O . LEU A 1 204 ? -3.904 24.311 5.897 1.00 98.19 204 LEU A O 1
ATOM 1642 N N . CYS A 1 205 ? -1.746 23.719 6.017 1.00 98.06 205 CYS A N 1
ATOM 1643 C CA . CYS A 1 205 ? -1.263 24.986 6.563 1.00 98.06 205 CYS A CA 1
ATOM 1644 C C . CYS A 1 205 ? -1.030 26.077 5.499 1.00 98.06 205 CYS A C 1
ATOM 1646 O O . CYS A 1 205 ? -0.538 27.152 5.840 1.00 98.06 205 CYS A O 1
ATOM 1648 N N . GLY A 1 206 ? -1.305 25.814 4.216 1.00 97.56 206 GLY A N 1
ATOM 1649 C CA . GLY A 1 206 ? -1.008 26.731 3.110 1.00 97.56 206 GLY A CA 1
ATOM 1650 C C . GLY A 1 206 ? 0.487 26.873 2.791 1.00 97.56 206 GLY A C 1
ATOM 1651 O O . GLY A 1 206 ? 0.879 27.760 2.032 1.00 97.56 206 GLY A O 1
ATOM 1652 N N . LYS A 1 207 ? 1.341 26.002 3.341 1.00 98.12 207 LYS A N 1
ATOM 1653 C CA . LYS A 1 207 ? 2.801 26.006 3.158 1.00 98.12 207 LYS A CA 1
ATOM 1654 C C . LYS A 1 207 ? 3.206 25.218 1.910 1.00 98.12 207 LYS A C 1
ATOM 1656 O O . LYS A 1 207 ? 4.022 24.298 1.963 1.00 98.12 207 LYS A O 1
ATOM 1661 N N . TYR A 1 208 ? 2.628 25.577 0.765 1.00 96.88 208 TYR A N 1
ATOM 1662 C CA . TYR A 1 208 ? 2.782 24.827 -0.489 1.00 96.88 208 TYR A CA 1
ATOM 1663 C C . TYR A 1 208 ? 4.232 24.756 -0.986 1.00 96.88 208 TYR A C 1
ATOM 1665 O O . TYR A 1 208 ? 4.651 23.737 -1.528 1.00 96.88 208 TYR A O 1
ATOM 1673 N N . GLN A 1 209 ? 5.019 25.811 -0.762 1.00 96.44 209 GLN A N 1
ATOM 1674 C CA . GLN A 1 209 ? 6.438 25.835 -1.127 1.00 96.44 209 GLN A CA 1
ATOM 1675 C C . GLN A 1 209 ? 7.254 24.838 -0.291 1.00 96.44 209 GLN A C 1
ATOM 1677 O O . GLN A 1 209 ? 8.048 24.084 -0.844 1.00 96.44 209 GLN A O 1
ATOM 1682 N N . GLU A 1 210 ? 7.018 24.765 1.023 1.00 97.94 210 GLU A N 1
ATOM 1683 C CA . GLU A 1 210 ? 7.661 23.772 1.896 1.00 97.94 210 GLU A CA 1
ATOM 1684 C C . GLU A 1 210 ? 7.236 22.343 1.523 1.00 97.94 210 GLU A C 1
ATOM 1686 O O . GLU A 1 210 ? 8.076 21.445 1.465 1.00 97.94 210 GLU A O 1
ATOM 1691 N N . ALA A 1 211 ? 5.952 22.136 1.202 1.00 98.12 211 ALA A N 1
ATOM 1692 C CA . ALA A 1 211 ? 5.447 20.849 0.725 1.00 98.12 211 ALA A CA 1
ATOM 1693 C C . ALA A 1 211 ? 6.141 20.414 -0.579 1.00 98.12 211 ALA A C 1
ATOM 1695 O O . ALA A 1 211 ? 6.526 19.253 -0.727 1.00 98.12 211 ALA A O 1
ATOM 1696 N N . GLN A 1 212 ? 6.353 21.349 -1.511 1.00 97.38 212 GLN A N 1
ATOM 1697 C CA . GLN A 1 212 ? 7.064 21.080 -2.758 1.00 97.38 212 GLN A CA 1
ATOM 1698 C C . GLN A 1 212 ? 8.546 20.761 -2.522 1.00 97.38 212 GLN A C 1
ATOM 1700 O O . GLN A 1 212 ? 9.071 19.837 -3.143 1.00 97.38 212 GLN A O 1
ATOM 1705 N N . THR A 1 213 ? 9.204 21.450 -1.589 1.00 97.44 213 THR A N 1
ATOM 1706 C CA . THR A 1 213 ? 10.577 21.129 -1.170 1.00 97.44 213 THR A CA 1
ATOM 1707 C C . THR A 1 213 ? 10.676 19.714 -0.595 1.00 97.44 213 THR A C 1
ATOM 1709 O O . THR A 1 213 ? 11.575 18.964 -0.970 1.00 97.44 213 THR A O 1
ATOM 1712 N N . GLU A 1 214 ? 9.730 19.293 0.253 1.00 97.44 214 GLU A N 1
ATOM 1713 C CA . GLU A 1 214 ? 9.717 17.922 0.789 1.00 97.44 214 GLU A CA 1
ATOM 1714 C C . GLU A 1 214 ? 9.513 16.875 -0.320 1.00 97.44 214 GLU A C 1
ATOM 1716 O O . GLU A 1 214 ? 10.171 15.832 -0.311 1.00 97.44 214 GLU A O 1
ATOM 1721 N N . ARG A 1 215 ? 8.665 17.157 -1.322 1.00 97.88 215 ARG A N 1
ATOM 1722 C CA . ARG A 1 215 ? 8.519 16.281 -2.497 1.00 97.88 215 ARG A CA 1
ATOM 1723 C C . ARG A 1 215 ? 9.814 16.162 -3.289 1.00 97.88 215 ARG A C 1
ATOM 1725 O O . ARG A 1 215 ? 10.176 15.052 -3.668 1.00 97.88 215 ARG A O 1
ATOM 1732 N N . LEU A 1 216 ? 10.502 17.277 -3.536 1.00 97.75 216 LEU A N 1
ATOM 1733 C CA . LEU A 1 216 ? 11.770 17.296 -4.268 1.00 97.75 216 LEU A CA 1
ATOM 1734 C C . LEU A 1 216 ? 12.827 16.450 -3.553 1.00 97.75 216 LEU A C 1
ATOM 1736 O O . LEU A 1 216 ? 13.374 15.540 -4.170 1.00 97.75 216 LEU A O 1
ATOM 1740 N N . HIS A 1 217 ? 13.024 16.646 -2.246 1.00 96.12 217 HIS A N 1
ATOM 1741 C CA . HIS A 1 217 ? 13.941 15.810 -1.463 1.00 96.12 217 HIS A CA 1
ATOM 1742 C C . HIS A 1 217 ? 13.539 14.331 -1.488 1.00 96.12 217 HIS A C 1
ATOM 1744 O O . HIS A 1 217 ? 14.381 13.455 -1.675 1.00 96.12 217 HIS A O 1
ATOM 1750 N N . TRP A 1 218 ? 12.245 14.025 -1.350 1.00 96.56 218 TRP A N 1
ATOM 1751 C CA . TRP A 1 218 ? 11.774 12.643 -1.432 1.00 96.56 218 TRP A CA 1
ATOM 1752 C C . TRP A 1 218 ? 12.065 12.026 -2.810 1.00 96.56 218 TRP A C 1
ATOM 1754 O O . TRP A 1 218 ? 12.507 10.877 -2.908 1.00 96.56 218 TRP A O 1
ATOM 1764 N N . PHE A 1 219 ? 11.865 12.775 -3.891 1.00 97.56 219 PHE A N 1
ATOM 1765 C CA . PHE A 1 219 ? 12.229 12.321 -5.226 1.00 97.56 219 PHE A CA 1
ATOM 1766 C C . PHE A 1 219 ? 13.742 12.109 -5.366 1.00 97.56 219 PHE A C 1
ATOM 1768 O O . PHE A 1 219 ? 14.153 11.088 -5.903 1.00 97.56 219 PHE A O 1
ATOM 1775 N N . GLU A 1 220 ? 14.575 13.005 -4.845 1.00 95.12 220 GLU A N 1
ATOM 1776 C CA . GLU A 1 220 ? 16.035 12.870 -4.910 1.00 95.12 220 GLU A CA 1
ATOM 1777 C C . GLU A 1 220 ? 16.562 11.628 -4.184 1.00 95.12 220 GLU A C 1
ATOM 1779 O O . GLU A 1 220 ? 17.514 11.005 -4.658 1.00 95.12 220 GLU A O 1
ATOM 1784 N N . GLU A 1 221 ? 15.938 11.262 -3.062 1.00 93.75 221 GLU A N 1
ATOM 1785 C CA . GLU A 1 221 ? 16.284 10.081 -2.266 1.00 93.75 221 GLU A CA 1
ATOM 1786 C C . GLU A 1 221 ? 15.825 8.767 -2.917 1.00 93.75 221 GLU A C 1
ATOM 1788 O O . GLU A 1 221 ? 16.470 7.734 -2.743 1.00 93.75 221 GLU A O 1
ATOM 1793 N N . THR A 1 222 ? 14.691 8.775 -3.628 1.00 94.44 222 THR A N 1
ATOM 1794 C CA . THR A 1 222 ? 13.976 7.531 -3.991 1.00 94.44 222 THR A CA 1
ATOM 1795 C C . THR A 1 222 ? 13.739 7.332 -5.477 1.00 94.44 222 THR A C 1
ATOM 1797 O O . THR A 1 222 ? 13.377 6.232 -5.888 1.00 94.44 222 THR A O 1
ATOM 1800 N N . LEU A 1 223 ? 13.869 8.392 -6.273 1.00 97.12 223 LEU A N 1
ATOM 1801 C CA . LEU A 1 223 ? 13.532 8.436 -7.694 1.00 97.12 223 LEU A CA 1
ATOM 1802 C C . LEU A 1 223 ? 12.105 7.924 -7.996 1.00 97.12 223 LEU A C 1
ATOM 1804 O O . LEU A 1 223 ? 11.827 7.337 -9.041 1.00 97.12 223 LEU A O 1
ATOM 1808 N N . SER A 1 224 ? 11.177 8.113 -7.051 1.00 95.88 224 SER A N 1
ATOM 1809 C CA . SER A 1 224 ? 9.832 7.543 -7.133 1.00 95.88 224 SER A CA 1
ATOM 1810 C C . SER A 1 224 ? 9.017 8.152 -8.287 1.00 95.88 224 SER A C 1
ATOM 1812 O O . SER A 1 224 ? 8.767 9.363 -8.283 1.00 95.88 224 SER A O 1
ATOM 1814 N N . PRO A 1 225 ? 8.474 7.336 -9.216 1.00 96.94 225 PRO A N 1
ATOM 1815 C CA . PRO A 1 225 ? 7.607 7.830 -10.289 1.00 96.94 225 PRO A CA 1
ATOM 1816 C C . PRO A 1 225 ? 6.330 8.501 -9.777 1.00 96.94 225 PRO A C 1
ATOM 1818 O O . PRO A 1 225 ? 5.800 9.410 -10.414 1.00 96.94 225 PRO A O 1
ATOM 1821 N N . ARG A 1 226 ? 5.819 8.051 -8.622 1.00 96.31 226 ARG A N 1
ATOM 1822 C CA . ARG A 1 226 ? 4.649 8.658 -7.976 1.00 96.31 226 ARG A CA 1
ATOM 1823 C C . ARG A 1 226 ? 4.971 10.081 -7.523 1.00 96.31 226 ARG A C 1
ATOM 1825 O O . ARG A 1 226 ? 4.238 10.999 -7.870 1.00 96.31 226 ARG A O 1
ATOM 1832 N N . VAL A 1 227 ? 6.087 10.257 -6.813 1.00 97.19 227 VAL A N 1
ATOM 1833 C CA . VAL A 1 227 ? 6.512 11.569 -6.302 1.00 97.19 227 VAL A CA 1
ATOM 1834 C C . VAL A 1 227 ? 6.857 12.514 -7.454 1.00 97.19 227 VAL A C 1
ATOM 1836 O O . VAL A 1 227 ? 6.451 13.667 -7.424 1.00 97.19 227 VAL A O 1
ATOM 1839 N N . TYR A 1 228 ? 7.496 12.025 -8.523 1.00 98.25 228 TYR A N 1
ATOM 1840 C CA . TYR A 1 228 ? 7.719 12.813 -9.741 1.00 98.25 228 TYR A CA 1
ATOM 1841 C C . TYR A 1 228 ? 6.412 13.382 -10.316 1.00 98.25 228 TYR A C 1
ATOM 1843 O O . TYR A 1 228 ? 6.326 14.576 -10.602 1.00 98.25 228 TYR A O 1
ATOM 1851 N N . LYS A 1 229 ? 5.367 12.551 -10.442 1.00 97.25 229 LYS A N 1
ATOM 1852 C CA . LYS A 1 229 ? 4.048 13.000 -10.919 1.00 97.25 229 LYS A CA 1
ATOM 1853 C C . LYS A 1 229 ? 3.422 14.037 -9.988 1.00 97.25 229 LYS A C 1
ATOM 1855 O O . LYS A 1 229 ? 2.796 14.976 -10.470 1.00 97.25 229 LYS A O 1
ATOM 1860 N N . GLU A 1 230 ? 3.592 13.883 -8.677 1.00 96.88 230 GLU A N 1
ATOM 1861 C CA . GLU A 1 230 ? 3.126 14.864 -7.694 1.00 96.88 230 GLU A CA 1
ATOM 1862 C C . GLU A 1 230 ? 3.874 16.195 -7.828 1.00 96.88 230 GLU A C 1
ATOM 1864 O O . GLU A 1 230 ? 3.227 17.234 -7.879 1.00 96.88 230 GLU A O 1
ATOM 1869 N N . ILE A 1 231 ? 5.202 16.182 -7.982 1.00 97.62 231 ILE A N 1
ATOM 1870 C CA . ILE A 1 231 ? 5.999 17.400 -8.212 1.00 97.62 231 ILE A CA 1
ATOM 1871 C C . ILE A 1 231 ? 5.494 18.134 -9.453 1.00 97.62 231 ILE A C 1
ATOM 1873 O O . ILE A 1 231 ? 5.201 19.323 -9.370 1.00 97.62 231 ILE A O 1
ATOM 1877 N N . VAL A 1 232 ? 5.347 17.424 -10.577 1.00 97.00 232 VAL A N 1
ATOM 1878 C CA . VAL A 1 232 ? 4.875 18.003 -11.845 1.00 97.00 232 VAL A CA 1
ATOM 1879 C C . VAL A 1 232 ? 3.458 18.567 -11.716 1.00 97.00 232 VAL A C 1
ATOM 1881 O O . VAL A 1 232 ? 3.179 19.626 -12.266 1.00 97.00 232 VAL A O 1
ATOM 1884 N N . LYS A 1 233 ? 2.569 17.901 -10.967 1.00 95.81 233 LYS A N 1
ATOM 1885 C CA . LYS A 1 233 ? 1.182 18.347 -10.759 1.00 95.81 233 LYS A CA 1
ATOM 1886 C C . LYS A 1 233 ? 1.089 19.720 -10.081 1.00 95.81 233 LYS A C 1
ATOM 1888 O O . LYS A 1 233 ? 0.170 20.470 -10.395 1.00 95.81 233 LYS A O 1
ATOM 1893 N N . TYR A 1 234 ? 1.992 20.021 -9.149 1.00 92.44 234 TYR A N 1
ATOM 1894 C CA . TYR A 1 234 ? 1.978 21.264 -8.363 1.00 92.44 234 TYR A CA 1
ATOM 1895 C C . TYR A 1 234 ? 3.048 22.278 -8.798 1.00 92.44 234 TYR A C 1
ATOM 1897 O O . TYR A 1 234 ? 3.189 23.326 -8.172 1.00 92.44 234 TYR A O 1
ATOM 1905 N N . ALA A 1 235 ? 3.816 21.973 -9.844 1.00 94.00 235 ALA A N 1
ATOM 1906 C CA . ALA A 1 235 ? 4.865 22.841 -10.357 1.00 94.00 235 ALA A CA 1
ATOM 1907 C C . ALA A 1 235 ? 4.323 23.931 -11.291 1.00 94.00 235 ALA A C 1
ATOM 1909 O O . ALA A 1 235 ? 3.342 23.739 -12.010 1.00 94.00 235 ALA A O 1
ATOM 1910 N N . GLU A 1 236 ? 5.033 25.057 -11.341 1.00 92.06 236 GLU A N 1
ATOM 1911 C CA . GLU A 1 236 ? 4.849 26.061 -12.386 1.00 92.06 236 GLU A CA 1
ATOM 1912 C C . GLU A 1 236 ? 5.286 25.515 -13.752 1.00 92.06 236 GLU A C 1
ATOM 1914 O O . GLU A 1 236 ? 6.223 24.718 -13.849 1.00 92.06 236 GLU A O 1
ATOM 1919 N N . VAL A 1 237 ? 4.633 25.975 -14.824 1.00 91.25 237 VAL A N 1
ATOM 1920 C CA . VAL A 1 237 ? 4.854 25.477 -16.195 1.00 91.25 237 VAL A CA 1
ATOM 1921 C C . VAL A 1 237 ? 6.326 25.572 -16.609 1.00 91.25 237 VAL A C 1
ATOM 1923 O O . VAL A 1 237 ? 6.877 24.608 -17.144 1.00 91.25 237 VAL A O 1
ATOM 1926 N N . ASP A 1 238 ? 6.985 26.685 -16.288 1.00 91.62 238 ASP A N 1
ATOM 1927 C CA . ASP A 1 238 ? 8.385 26.930 -16.653 1.00 91.62 238 ASP A CA 1
ATOM 1928 C C . ASP A 1 238 ? 9.368 26.025 -15.882 1.00 91.62 238 ASP A C 1
ATOM 1930 O O . ASP A 1 238 ? 10.467 25.733 -16.365 1.00 91.62 238 ASP A O 1
ATOM 1934 N N . PHE A 1 239 ? 8.971 25.515 -14.709 1.00 94.56 239 PHE A N 1
ATOM 1935 C CA . PHE A 1 239 ? 9.778 24.587 -13.912 1.00 94.56 239 PHE A CA 1
ATOM 1936 C C . PHE A 1 239 ? 9.701 23.145 -14.426 1.00 94.56 239 PHE A C 1
ATOM 1938 O O . PHE A 1 239 ? 10.683 22.411 -14.343 1.00 94.56 239 PHE A O 1
ATOM 1945 N N . ILE A 1 240 ? 8.568 22.718 -14.996 1.00 95.50 240 ILE A N 1
ATOM 1946 C CA . ILE A 1 240 ? 8.360 21.316 -15.404 1.00 95.50 240 ILE A CA 1
ATOM 1947 C C . ILE A 1 240 ? 9.436 20.859 -16.397 1.00 95.50 240 ILE A C 1
ATOM 1949 O O . ILE A 1 240 ? 10.016 19.784 -16.237 1.00 95.50 240 ILE A O 1
ATOM 1953 N N . GLY A 1 241 ? 9.736 21.681 -17.407 1.00 94.75 241 GLY A N 1
ATOM 1954 C CA . GLY A 1 241 ? 10.706 21.330 -18.445 1.00 94.75 241 GLY A CA 1
ATOM 1955 C C . GLY A 1 241 ? 12.144 21.215 -17.928 1.00 94.75 241 GLY A C 1
ATOM 1956 O O . GLY A 1 241 ? 12.884 20.324 -18.351 1.00 94.75 241 GLY A O 1
ATOM 1957 N N . SER A 1 242 ? 12.557 22.094 -17.010 1.00 95.06 242 SER A N 1
ATOM 1958 C CA . SER A 1 242 ? 13.895 22.043 -16.408 1.00 95.06 242 SER A CA 1
ATOM 1959 C C . SER A 1 242 ? 14.010 20.891 -15.408 1.00 95.06 242 SER A C 1
ATOM 1961 O O . SER A 1 242 ? 14.979 20.132 -15.461 1.00 95.06 242 SER A O 1
ATOM 1963 N N . PHE A 1 243 ? 12.986 20.686 -14.578 1.00 97.38 243 PHE A N 1
ATOM 1964 C CA . PHE A 1 243 ? 12.922 19.577 -13.633 1.00 97.38 243 PHE A CA 1
ATOM 1965 C C . PHE A 1 243 ? 12.946 18.215 -14.327 1.00 97.38 243 PHE A C 1
ATOM 1967 O O . PHE A 1 243 ? 13.668 17.324 -13.890 1.00 97.38 243 PHE A O 1
ATOM 1974 N N . HIS A 1 244 ? 12.232 18.052 -15.442 1.00 97.88 244 HIS A N 1
ATOM 1975 C CA . HIS A 1 244 ? 12.245 16.808 -16.210 1.00 97.88 244 HIS A CA 1
ATOM 1976 C C . HIS A 1 244 ? 13.662 16.423 -16.673 1.00 97.88 244 HIS A C 1
ATOM 1978 O O . HIS A 1 244 ? 14.088 15.283 -16.492 1.00 97.88 244 HIS A O 1
ATOM 1984 N N . LYS A 1 245 ? 14.443 17.391 -17.171 1.00 97.31 245 LYS A N 1
ATOM 1985 C CA . LYS A 1 245 ? 15.849 17.170 -17.554 1.00 97.31 245 LYS A CA 1
ATOM 1986 C C . LYS A 1 245 ? 16.722 16.790 -16.356 1.00 97.31 245 LYS A C 1
ATOM 1988 O O . LYS A 1 245 ? 17.529 15.868 -16.457 1.00 97.31 245 LYS A O 1
ATOM 1993 N N . ILE A 1 246 ? 16.539 17.468 -15.220 1.00 97.00 246 ILE A N 1
ATOM 1994 C CA . ILE A 1 246 ? 17.242 17.153 -13.966 1.00 97.00 246 ILE A CA 1
ATOM 1995 C C . ILE A 1 246 ? 16.902 15.730 -13.503 1.00 97.00 246 ILE A C 1
ATOM 1997 O O . ILE A 1 246 ? 17.794 14.977 -13.121 1.00 97.00 246 ILE A O 1
ATOM 2001 N N . ALA A 1 247 ? 15.631 15.336 -13.583 1.00 98.25 247 ALA A N 1
ATOM 2002 C CA . ALA A 1 247 ? 15.159 14.017 -13.186 1.00 98.25 247 ALA A CA 1
ATOM 2003 C C . ALA A 1 247 ? 15.753 12.897 -14.055 1.00 98.25 247 ALA A C 1
ATOM 2005 O O . ALA A 1 247 ? 16.166 11.867 -13.521 1.00 98.25 247 ALA A O 1
ATOM 2006 N N . ILE A 1 248 ? 15.859 13.108 -15.373 1.00 98.50 248 ILE A N 1
ATOM 2007 C CA . ILE A 1 248 ? 16.545 12.176 -16.280 1.00 98.50 248 ILE A CA 1
ATOM 2008 C C . ILE A 1 248 ? 18.023 12.048 -15.899 1.00 98.50 248 ILE A C 1
ATOM 2010 O O . ILE A 1 248 ? 18.511 10.931 -15.738 1.00 98.50 248 ILE A O 1
ATOM 2014 N N . GLN A 1 249 ? 18.733 13.166 -15.706 1.00 97.94 249 GLN A N 1
ATOM 2015 C CA . GLN A 1 249 ? 20.150 13.129 -15.330 1.00 97.94 249 GLN A CA 1
ATOM 2016 C C . GLN A 1 249 ? 20.358 12.392 -14.002 1.00 97.94 249 GLN A C 1
ATOM 2018 O O . GLN A 1 249 ? 21.222 11.523 -13.896 1.00 97.94 249 GLN A O 1
ATOM 2023 N N . LYS A 1 250 ? 19.503 12.670 -13.012 1.00 97.50 250 LYS A N 1
ATOM 2024 C CA . LYS A 1 250 ? 19.507 11.980 -11.721 1.00 97.50 250 LYS A CA 1
ATOM 2025 C C . LYS A 1 250 ? 19.310 10.473 -11.886 1.00 97.50 250 LYS A C 1
ATOM 2027 O O . LYS A 1 250 ? 19.990 9.706 -11.215 1.00 97.50 250 LYS A O 1
ATOM 2032 N N . ALA A 1 251 ? 18.417 10.045 -12.780 1.00 98.00 251 ALA A N 1
ATOM 2033 C CA . ALA A 1 251 ? 18.196 8.630 -13.063 1.00 98.00 251 ALA A CA 1
ATOM 2034 C C . ALA A 1 251 ? 19.437 7.953 -13.666 1.00 98.00 251 ALA A C 1
ATOM 2036 O O . ALA A 1 251 ? 19.760 6.831 -13.285 1.00 98.00 251 ALA A O 1
ATOM 2037 N N . LEU A 1 252 ? 20.163 8.636 -14.558 1.00 97.44 252 LEU A N 1
ATOM 2038 C CA . LEU A 1 252 ? 21.401 8.117 -15.158 1.00 97.44 252 LEU A CA 1
ATOM 2039 C C . LEU A 1 252 ? 22.529 7.918 -14.130 1.00 97.44 252 LEU A C 1
ATOM 2041 O O . LEU A 1 252 ? 23.372 7.035 -14.298 1.00 97.44 252 LEU A O 1
ATOM 2045 N N . GLU A 1 253 ? 22.533 8.716 -13.063 1.00 96.12 253 GLU A N 1
ATOM 2046 C CA . GLU A 1 253 ? 23.540 8.694 -11.994 1.00 96.12 253 GLU A CA 1
ATOM 2047 C C . GLU A 1 253 ? 23.109 7.887 -10.759 1.00 96.12 253 GLU A C 1
ATOM 2049 O O . GLU A 1 253 ? 23.908 7.681 -9.842 1.00 96.12 253 GLU A O 1
ATOM 2054 N N . PHE A 1 254 ? 21.857 7.427 -10.712 1.00 96.06 254 PHE A N 1
ATOM 2055 C CA . PHE A 1 254 ? 21.298 6.785 -9.528 1.00 96.06 254 PHE A CA 1
ATOM 2056 C C . PHE A 1 254 ? 22.016 5.466 -9.208 1.00 96.06 254 PHE A C 1
ATOM 2058 O O . PHE A 1 254 ? 22.397 4.703 -10.100 1.00 96.06 254 PHE A O 1
ATOM 2065 N N . HIS A 1 255 ? 22.208 5.194 -7.914 1.00 93.12 255 HIS A N 1
ATOM 2066 C CA . HIS A 1 255 ? 22.993 4.040 -7.470 1.00 93.12 255 HIS A CA 1
ATOM 2067 C C . HIS A 1 255 ? 22.332 2.708 -7.839 1.00 93.12 255 HIS A C 1
ATOM 2069 O O . HIS A 1 255 ? 23.014 1.810 -8.330 1.00 93.12 255 HIS A O 1
ATOM 2075 N N . ASP A 1 256 ? 21.019 2.591 -7.623 1.00 94.94 256 ASP A N 1
ATOM 2076 C CA . ASP A 1 256 ? 20.268 1.387 -7.969 1.00 94.94 256 ASP A CA 1
ATOM 2077 C C . ASP A 1 256 ? 19.750 1.450 -9.420 1.00 94.94 256 ASP A C 1
ATOM 2079 O O . ASP A 1 256 ? 18.822 2.219 -9.712 1.00 94.94 256 ASP A O 1
ATOM 2083 N N . PRO A 1 257 ? 20.290 0.632 -10.343 1.00 95.81 257 PRO A N 1
ATOM 2084 C CA . PRO A 1 257 ? 19.894 0.679 -11.744 1.00 95.81 257 PRO A CA 1
ATOM 2085 C C . PRO A 1 257 ? 18.445 0.225 -11.965 1.00 95.81 257 PRO A C 1
ATOM 2087 O O . PRO A 1 257 ? 17.821 0.656 -12.932 1.00 95.81 257 PRO A O 1
ATOM 2090 N N . TYR A 1 258 ? 17.869 -0.609 -11.092 1.00 96.81 258 TYR A N 1
ATOM 2091 C CA . TYR A 1 258 ? 16.489 -1.081 -11.260 1.00 96.81 258 TYR A CA 1
ATOM 2092 C C . TYR A 1 258 ? 15.466 0.002 -10.939 1.00 96.81 258 TYR A C 1
ATOM 2094 O O . TYR A 1 258 ? 14.484 0.156 -11.672 1.00 96.81 258 TYR A O 1
ATOM 2102 N N . THR A 1 259 ? 15.712 0.780 -9.885 1.00 96.81 259 THR A N 1
ATOM 2103 C CA . THR A 1 259 ? 14.931 1.977 -9.569 1.00 96.81 259 THR A CA 1
ATOM 2104 C C . THR A 1 259 ? 15.000 2.984 -10.720 1.00 96.81 259 THR A C 1
ATOM 2106 O O . THR A 1 259 ? 13.959 3.450 -11.186 1.00 96.81 259 THR A O 1
ATOM 2109 N N . ALA A 1 260 ? 16.195 3.239 -11.264 1.00 97.94 260 ALA A N 1
ATOM 2110 C CA . ALA A 1 260 ? 16.383 4.119 -12.419 1.00 97.94 260 ALA A CA 1
ATOM 2111 C C . ALA A 1 260 ? 15.661 3.635 -13.688 1.00 97.94 260 ALA A C 1
ATOM 2113 O O . ALA A 1 260 ? 14.954 4.415 -14.327 1.00 97.94 260 ALA A O 1
ATOM 2114 N N . ILE A 1 261 ? 15.762 2.344 -14.021 1.00 98.12 261 ILE A N 1
ATOM 2115 C CA . ILE A 1 261 ? 15.027 1.736 -15.140 1.00 98.12 261 ILE A CA 1
ATOM 2116 C C . ILE A 1 261 ? 13.518 1.894 -14.941 1.00 98.12 261 ILE A C 1
ATOM 2118 O O . ILE A 1 261 ? 12.816 2.330 -15.852 1.00 98.12 261 ILE A O 1
ATOM 2122 N N . THR A 1 262 ? 13.015 1.558 -13.751 1.00 97.56 262 THR A N 1
ATOM 2123 C CA . THR A 1 262 ? 11.583 1.647 -13.428 1.00 97.56 262 THR A CA 1
ATOM 2124 C C . THR A 1 262 ? 11.082 3.080 -13.579 1.00 97.56 262 THR A C 1
ATOM 2126 O O . THR A 1 262 ? 9.998 3.302 -14.120 1.00 97.56 262 THR A O 1
ATOM 2129 N N . PHE A 1 263 ? 11.886 4.054 -13.152 1.00 98.50 263 PHE A N 1
ATOM 2130 C CA . PHE A 1 263 ? 11.583 5.467 -13.305 1.00 98.50 263 PHE A CA 1
ATOM 2131 C C . PHE A 1 263 ? 11.527 5.910 -14.769 1.00 98.50 263 PHE A C 1
ATOM 2133 O O . PHE A 1 263 ? 10.489 6.417 -15.194 1.00 98.50 263 PHE A O 1
ATOM 2140 N N . LEU A 1 264 ? 12.581 5.664 -15.554 1.00 98.50 264 LEU A N 1
ATOM 2141 C CA . LEU A 1 264 ? 12.651 6.077 -16.962 1.00 98.50 264 LEU A CA 1
ATOM 2142 C C . LEU A 1 264 ? 11.550 5.430 -17.813 1.00 98.50 264 LEU A C 1
ATOM 2144 O O . LEU A 1 264 ? 10.930 6.101 -18.635 1.00 98.50 264 LEU A O 1
ATOM 2148 N N . VAL A 1 265 ? 11.228 4.157 -17.557 1.00 97.69 265 VAL A N 1
ATOM 2149 C CA . VAL A 1 265 ? 10.079 3.484 -18.186 1.00 97.69 265 VAL A CA 1
ATOM 2150 C C . VAL A 1 265 ? 8.767 4.178 -17.813 1.00 97.69 265 VAL A C 1
ATOM 2152 O O . VAL A 1 265 ? 7.928 4.411 -18.682 1.00 97.69 265 VAL A O 1
ATOM 2155 N N . ALA A 1 266 ? 8.575 4.532 -16.539 1.00 97.44 266 ALA A N 1
ATOM 2156 C CA . ALA A 1 266 ? 7.340 5.154 -16.068 1.00 97.44 266 ALA A CA 1
ATOM 2157 C C . ALA A 1 266 ? 7.111 6.569 -16.625 1.00 97.44 266 ALA A C 1
ATOM 2159 O O . ALA A 1 266 ? 5.952 6.963 -16.792 1.00 97.44 266 ALA A O 1
ATOM 2160 N N . ILE A 1 267 ? 8.181 7.319 -16.910 1.00 97.25 267 ILE A N 1
ATOM 2161 C CA . ILE A 1 267 ? 8.106 8.639 -17.557 1.00 97.25 267 ILE A CA 1
ATOM 2162 C C . ILE A 1 267 ? 8.222 8.578 -19.089 1.00 97.25 267 ILE A C 1
ATOM 2164 O O . ILE A 1 267 ? 8.099 9.612 -19.728 1.00 97.25 267 ILE A O 1
ATOM 2168 N N . GLN A 1 268 ? 8.368 7.377 -19.662 1.00 97.19 268 GLN A N 1
ATOM 2169 C CA . GLN A 1 268 ? 8.470 7.109 -21.105 1.00 97.19 268 GLN A CA 1
ATOM 2170 C C . GLN A 1 268 ? 9.702 7.717 -21.795 1.00 97.19 268 GLN A C 1
ATOM 2172 O O . GLN A 1 268 ? 9.673 8.010 -22.986 1.00 97.19 268 GLN A O 1
ATOM 2177 N N . GLU A 1 269 ? 10.808 7.838 -21.062 1.00 98.00 269 GLU A N 1
ATOM 2178 C CA . GLU A 1 269 ? 12.079 8.347 -21.583 1.00 98.00 269 GLU A CA 1
ATOM 2179 C C . GLU A 1 269 ? 12.972 7.181 -22.022 1.00 98.00 269 GLU A C 1
ATOM 2181 O O . GLU A 1 269 ? 13.750 6.627 -21.236 1.00 98.00 269 GLU A O 1
ATOM 2186 N N . PHE A 1 270 ? 12.831 6.762 -23.283 1.00 98.12 270 PHE A N 1
ATOM 2187 C CA . PHE A 1 270 ? 13.427 5.518 -23.781 1.00 98.12 270 PHE A CA 1
ATOM 2188 C C . PHE A 1 270 ? 14.857 5.673 -24.310 1.00 98.12 270 PHE A C 1
ATOM 2190 O O . PHE A 1 270 ? 15.659 4.748 -24.175 1.00 98.12 270 PHE A O 1
ATOM 2197 N N . GLU A 1 271 ? 15.221 6.831 -24.853 1.00 97.19 271 GLU A N 1
ATOM 2198 C CA . GLU A 1 271 ? 16.595 7.126 -25.256 1.00 97.19 271 GLU A CA 1
ATOM 2199 C C . GLU A 1 271 ? 17.529 7.204 -24.031 1.00 97.19 271 GLU A C 1
ATOM 2201 O O . GLU A 1 271 ? 18.548 6.504 -24.023 1.00 97.19 271 GLU A O 1
ATOM 2206 N N . PRO A 1 272 ? 17.192 7.926 -22.937 1.00 98.31 272 PRO A N 1
ATOM 2207 C CA . PRO A 1 272 ? 17.973 7.860 -21.700 1.00 98.31 272 PRO A CA 1
ATOM 2208 C C . PRO A 1 272 ? 17.991 6.462 -21.073 1.00 98.31 272 PRO A C 1
ATOM 2210 O O . PRO A 1 272 ? 19.012 6.038 -20.532 1.00 98.31 272 PRO A O 1
ATOM 2213 N N . LEU A 1 273 ? 16.893 5.709 -21.179 1.00 98.50 273 LEU A N 1
ATOM 2214 C CA . LEU A 1 273 ? 16.838 4.323 -20.715 1.00 98.50 273 LEU A CA 1
ATOM 2215 C C . LEU A 1 273 ? 17.852 3.434 -21.448 1.00 98.50 273 LEU A C 1
ATOM 2217 O O . LEU A 1 273 ? 18.527 2.628 -20.808 1.00 98.50 273 LEU A O 1
ATOM 2221 N N . ALA A 1 274 ? 18.005 3.594 -22.765 1.00 97.88 274 ALA A N 1
ATOM 2222 C CA . ALA A 1 274 ? 19.026 2.883 -23.528 1.00 97.88 274 ALA A CA 1
ATOM 2223 C C . ALA A 1 274 ? 20.443 3.248 -23.052 1.00 97.88 274 ALA A C 1
ATOM 2225 O O . ALA A 1 274 ? 21.270 2.359 -22.838 1.00 97.88 274 ALA A O 1
ATOM 2226 N N . ILE A 1 275 ? 20.711 4.540 -22.817 1.00 97.31 275 ILE A N 1
ATOM 2227 C CA . ILE A 1 275 ? 21.992 5.021 -22.270 1.00 97.31 275 ILE A CA 1
ATOM 2228 C C . ILE A 1 275 ? 22.287 4.360 -20.917 1.00 97.31 275 ILE A C 1
ATOM 2230 O O . ILE A 1 275 ? 23.391 3.847 -20.722 1.00 97.31 275 ILE A O 1
ATOM 2234 N N . LEU A 1 276 ? 21.302 4.317 -20.014 1.00 97.75 276 LEU A N 1
ATOM 2235 C CA . LEU A 1 276 ? 21.421 3.674 -18.704 1.00 97.75 276 LEU A CA 1
ATOM 2236 C C . LEU A 1 276 ? 21.750 2.180 -18.826 1.00 97.75 276 LEU A C 1
ATOM 2238 O O . LEU A 1 276 ? 22.626 1.677 -18.126 1.00 97.75 276 LEU A O 1
ATOM 2242 N N . VAL A 1 277 ? 21.076 1.460 -19.729 1.00 97.38 277 VAL A N 1
ATOM 2243 C CA . VAL A 1 277 ? 21.342 0.032 -19.963 1.00 97.38 277 VAL A CA 1
ATOM 2244 C C . VAL A 1 277 ? 22.775 -0.186 -20.442 1.00 97.38 277 VAL A C 1
ATOM 2246 O O . VAL A 1 277 ? 23.437 -1.107 -19.968 1.00 97.38 277 VAL A O 1
ATOM 2249 N N . HIS A 1 278 ? 23.279 0.659 -21.346 1.00 95.81 278 HIS A N 1
ATOM 2250 C CA . HIS A 1 278 ? 24.669 0.568 -21.802 1.00 95.81 278 HIS A CA 1
ATOM 2251 C C . HIS A 1 278 ? 25.663 0.864 -20.681 1.00 95.81 278 HIS A C 1
ATOM 2253 O O . HIS A 1 278 ? 26.642 0.133 -20.545 1.00 95.81 278 HIS A O 1
ATOM 2259 N N . SER A 1 279 ? 25.433 1.912 -19.886 1.00 94.56 279 SER A N 1
ATOM 2260 C CA . SER A 1 279 ? 26.374 2.346 -18.847 1.00 94.56 279 SER A CA 1
ATOM 2261 C C . SER A 1 279 ? 26.401 1.414 -17.635 1.00 94.56 279 SER A C 1
ATOM 2263 O O . SER A 1 279 ? 27.460 1.212 -17.046 1.00 94.56 279 SER A O 1
ATOM 2265 N N . LYS A 1 280 ? 25.261 0.809 -17.286 1.00 93.19 280 LYS A N 1
ATOM 2266 C CA . LYS A 1 280 ? 25.095 -0.080 -16.124 1.00 93.19 280 LYS A CA 1
ATOM 2267 C C . LYS A 1 280 ? 25.011 -1.557 -16.495 1.00 93.19 280 LYS A C 1
ATOM 2269 O O . LYS A 1 280 ? 24.667 -2.379 -15.651 1.00 93.19 280 LYS A O 1
ATOM 2274 N N . SER A 1 281 ? 25.338 -1.926 -17.736 1.00 90.44 281 SER A N 1
ATOM 2275 C CA . SER A 1 281 ? 25.204 -3.301 -18.238 1.00 90.44 281 SER A CA 1
ATOM 2276 C C . SER A 1 281 ? 25.875 -4.334 -17.324 1.00 90.44 281 SER A C 1
ATOM 2278 O O . SER A 1 281 ? 25.294 -5.384 -17.060 1.00 90.44 281 SER A O 1
ATOM 2280 N N . SER A 1 282 ? 27.061 -4.052 -16.774 1.00 90.00 282 SER A N 1
ATOM 2281 C CA . SER A 1 282 ? 27.751 -4.945 -15.826 1.00 90.00 282 SER A CA 1
ATOM 2282 C C . SER A 1 282 ? 26.943 -5.217 -14.557 1.00 90.00 282 SER A C 1
ATOM 2284 O O . SER A 1 282 ? 26.917 -6.361 -14.104 1.00 90.00 282 SER A O 1
ATOM 2286 N N . ASP A 1 283 ? 26.239 -4.205 -14.056 1.00 92.75 283 ASP A N 1
ATOM 2287 C CA . ASP A 1 283 ? 25.603 -4.174 -12.734 1.00 92.75 283 ASP A CA 1
ATOM 2288 C C . ASP A 1 283 ? 24.212 -4.833 -12.747 1.00 92.75 283 ASP A C 1
ATOM 2290 O O . ASP A 1 283 ? 23.641 -5.149 -11.703 1.00 92.75 283 ASP A O 1
ATOM 2294 N N . LEU A 1 284 ? 23.664 -5.081 -13.941 1.00 95.25 284 LEU A N 1
ATOM 2295 C CA . LEU A 1 284 ? 22.384 -5.760 -14.118 1.00 95.25 284 LEU A CA 1
ATOM 2296 C C . LEU A 1 284 ? 22.516 -7.282 -13.925 1.00 95.25 284 LEU A C 1
ATOM 2298 O O . LEU A 1 284 ? 23.294 -7.961 -14.606 1.00 95.25 284 LEU A O 1
ATOM 2302 N N . ASP A 1 285 ? 21.666 -7.817 -13.052 1.00 94.31 285 ASP A N 1
ATOM 2303 C CA . ASP A 1 285 ? 21.409 -9.231 -12.780 1.00 94.31 285 ASP A CA 1
ATOM 2304 C C . ASP A 1 285 ? 20.150 -9.679 -13.533 1.00 94.31 285 ASP A 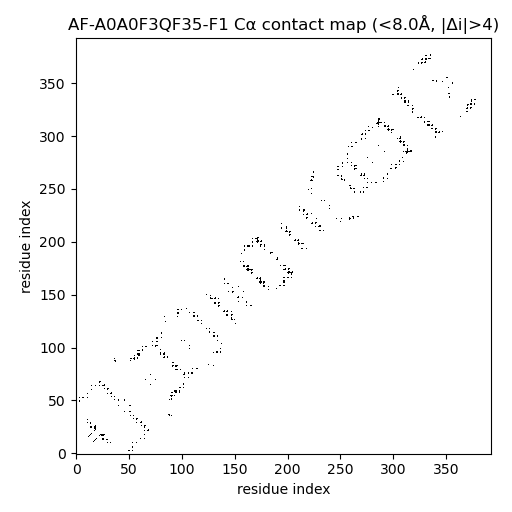C 1
ATOM 2306 O O . ASP A 1 285 ? 19.033 -9.206 -13.297 1.00 94.31 285 ASP A O 1
ATOM 2310 N N . GLY A 1 286 ? 20.335 -10.662 -14.414 1.00 93.31 286 GLY A N 1
ATOM 2311 C CA . GLY A 1 286 ? 19.276 -11.284 -15.205 1.00 93.31 286 GLY A CA 1
ATOM 2312 C C . GLY A 1 286 ? 18.152 -11.941 -14.404 1.00 93.31 286 GLY A C 1
ATOM 2313 O O . GLY A 1 286 ? 17.107 -12.257 -14.973 1.00 93.31 286 GLY A O 1
ATOM 2314 N N . SER A 1 287 ? 18.337 -12.162 -13.101 1.00 92.44 287 SER A N 1
ATOM 2315 C CA . SER A 1 287 ? 17.307 -12.699 -12.209 1.00 92.44 287 SER A CA 1
ATOM 2316 C C . SER A 1 287 ? 16.152 -11.714 -11.987 1.00 92.44 287 SER A C 1
ATOM 2318 O O . SER A 1 287 ? 15.039 -12.153 -11.697 1.00 92.44 287 SER A O 1
ATOM 2320 N N . ASN A 1 288 ? 16.363 -10.412 -12.217 1.00 94.19 288 ASN A N 1
ATOM 2321 C CA . ASN A 1 288 ? 15.339 -9.362 -12.139 1.00 94.19 288 ASN A CA 1
ATOM 2322 C C . ASN A 1 288 ? 14.466 -9.279 -13.408 1.00 94.19 288 ASN A C 1
ATOM 2324 O O . ASN A 1 288 ? 14.149 -8.201 -13.913 1.00 94.19 288 ASN A O 1
ATOM 2328 N N . TYR A 1 289 ? 14.049 -10.433 -13.939 1.00 93.12 289 TYR A N 1
ATOM 2329 C CA . TYR A 1 289 ? 13.340 -10.538 -15.220 1.00 93.12 289 TYR A CA 1
ATOM 2330 C C . TYR A 1 289 ? 12.016 -9.757 -15.270 1.00 93.12 289 TYR A C 1
ATOM 2332 O O . TYR A 1 289 ? 11.609 -9.340 -16.352 1.00 93.12 289 TYR A O 1
ATOM 2340 N N . ASN A 1 290 ? 11.360 -9.543 -14.122 1.00 95.38 290 ASN A N 1
ATOM 2341 C CA . ASN A 1 290 ? 10.126 -8.755 -14.021 1.00 95.38 290 ASN A CA 1
ATOM 2342 C C . ASN A 1 290 ? 10.324 -7.292 -14.444 1.00 95.38 290 ASN A C 1
ATOM 2344 O O . ASN A 1 290 ? 9.384 -6.675 -14.931 1.00 95.38 290 ASN A O 1
ATOM 2348 N N . ILE A 1 291 ? 11.539 -6.761 -14.280 1.00 96.38 291 ILE A N 1
ATOM 2349 C CA . ILE A 1 291 ? 11.916 -5.414 -14.719 1.00 96.38 291 ILE A CA 1
ATOM 2350 C C . ILE A 1 291 ? 12.553 -5.499 -16.107 1.00 96.38 291 ILE A C 1
ATOM 2352 O O . ILE A 1 291 ? 12.102 -4.842 -17.039 1.00 96.38 291 ILE A O 1
ATOM 2356 N N . LEU A 1 292 ? 13.553 -6.370 -16.283 1.00 97.25 292 LEU A N 1
ATOM 2357 C CA . LEU A 1 292 ? 14.372 -6.383 -17.499 1.00 97.25 292 LEU A CA 1
ATOM 2358 C C . LEU A 1 292 ? 13.605 -6.774 -18.768 1.00 97.25 292 LEU A C 1
ATOM 2360 O O . LEU A 1 292 ? 13.936 -6.282 -19.845 1.00 97.25 292 LEU A O 1
ATOM 2364 N N . ARG A 1 293 ? 12.600 -7.655 -18.679 1.00 97.00 293 ARG A N 1
ATOM 2365 C CA . ARG A 1 293 ? 11.850 -8.102 -19.863 1.00 97.00 293 ARG A CA 1
ATOM 2366 C C . ARG A 1 293 ? 10.973 -6.993 -20.452 1.00 97.00 293 ARG A C 1
ATOM 2368 O O . ARG A 1 293 ? 11.163 -6.718 -21.636 1.00 97.00 293 ARG A O 1
ATOM 2375 N N . PRO A 1 294 ? 10.091 -6.327 -19.680 1.00 96.75 294 PRO A N 1
ATOM 2376 C CA . PRO A 1 294 ? 9.371 -5.158 -20.181 1.00 96.75 294 PRO A CA 1
ATOM 2377 C C . PRO A 1 294 ? 10.308 -4.073 -20.725 1.00 96.75 294 PRO A C 1
ATOM 2379 O O . PRO A 1 294 ? 10.055 -3.521 -21.793 1.00 96.75 294 PRO A O 1
ATOM 2382 N N . THR A 1 295 ? 11.431 -3.812 -20.046 1.00 97.75 295 THR A N 1
ATOM 2383 C CA . THR A 1 295 ? 12.441 -2.848 -20.509 1.00 97.75 295 THR A CA 1
ATOM 2384 C C . THR A 1 295 ? 13.024 -3.233 -21.869 1.00 97.75 295 THR A C 1
ATOM 2386 O O . THR A 1 295 ? 13.101 -2.395 -22.764 1.00 97.75 295 THR A O 1
ATOM 2389 N N . ALA A 1 296 ? 13.400 -4.501 -22.059 1.00 97.81 296 ALA A N 1
ATOM 2390 C CA . ALA A 1 296 ? 13.935 -4.979 -23.329 1.00 97.81 296 ALA A CA 1
ATOM 2391 C C . ALA A 1 296 ? 12.918 -4.839 -24.467 1.00 97.81 296 ALA A C 1
ATOM 2393 O O . ALA A 1 296 ? 13.289 -4.411 -25.553 1.00 97.81 296 ALA A O 1
ATOM 2394 N N . GLU A 1 297 ? 11.647 -5.165 -24.215 1.00 96.94 297 GLU A N 1
ATOM 2395 C CA . GLU A 1 297 ? 10.563 -5.085 -25.203 1.00 96.94 297 GLU A CA 1
ATOM 2396 C C . GLU A 1 297 ? 10.331 -3.657 -25.705 1.00 96.94 297 GLU A C 1
ATOM 2398 O O . GLU A 1 297 ? 10.205 -3.440 -26.911 1.00 96.94 297 GLU A O 1
ATOM 2403 N N . VAL A 1 298 ? 10.346 -2.675 -24.802 1.00 97.44 298 VAL A N 1
ATOM 2404 C CA . VAL A 1 298 ? 10.223 -1.255 -25.163 1.00 97.44 298 VAL A CA 1
ATOM 2405 C C . VAL A 1 298 ? 11.412 -0.784 -26.007 1.00 97.44 298 VAL A C 1
ATOM 2407 O O . VAL A 1 298 ? 11.237 -0.033 -26.967 1.00 97.44 298 VAL A O 1
ATOM 2410 N N . LEU A 1 299 ? 12.620 -1.269 -25.709 1.00 97.88 299 LEU A N 1
ATOM 2411 C CA . LEU A 1 299 ? 13.840 -0.857 -26.404 1.00 97.88 299 LEU A CA 1
ATOM 2412 C C . LEU A 1 299 ? 14.023 -1.485 -27.794 1.00 97.88 299 LEU A C 1
ATOM 2414 O O . LEU A 1 299 ? 14.900 -1.032 -28.523 1.00 97.88 299 LEU A O 1
ATOM 2418 N N . HIS A 1 300 ? 13.203 -2.460 -28.214 1.00 95.69 300 HIS A N 1
ATOM 2419 C CA . HIS A 1 300 ? 13.370 -3.165 -29.503 1.00 95.69 300 HIS A CA 1
ATOM 2420 C C . HIS A 1 300 ? 13.567 -2.241 -30.701 1.00 95.69 300 HIS A C 1
ATOM 2422 O O . HIS A 1 300 ? 14.374 -2.551 -31.567 1.00 95.69 300 HIS A O 1
ATOM 2428 N N . LYS A 1 301 ? 12.800 -1.148 -30.768 1.00 93.94 301 LYS A N 1
ATOM 2429 C CA . LYS A 1 301 ? 12.831 -0.200 -31.894 1.00 93.94 301 LYS A CA 1
ATOM 2430 C C . LYS A 1 301 ? 13.680 1.041 -31.627 1.00 93.94 301 LYS A C 1
ATOM 2432 O O . LYS A 1 301 ? 13.953 1.776 -32.567 1.00 93.94 301 LYS A O 1
ATOM 2437 N N . ILE A 1 302 ? 14.034 1.283 -30.367 1.00 96.44 302 ILE A N 1
ATOM 2438 C CA . ILE A 1 302 ? 14.762 2.479 -29.932 1.00 96.44 302 ILE A CA 1
ATOM 2439 C C . ILE A 1 302 ? 16.264 2.191 -29.945 1.00 96.44 302 ILE A C 1
ATOM 2441 O O . ILE A 1 302 ? 17.029 2.894 -30.593 1.00 96.44 302 ILE A O 1
ATOM 2445 N N . ASP A 1 303 ? 16.674 1.108 -29.283 1.00 97.56 303 ASP A N 1
ATOM 2446 C CA . ASP A 1 303 ? 18.056 0.637 -29.246 1.00 97.56 303 ASP A CA 1
ATOM 2447 C C . ASP A 1 303 ? 18.072 -0.910 -29.219 1.00 97.56 303 ASP A C 1
ATOM 2449 O O . ASP A 1 303 ? 18.042 -1.536 -28.148 1.00 97.56 303 ASP A O 1
ATOM 2453 N N . PRO A 1 304 ? 18.111 -1.558 -30.404 1.00 98.00 304 PRO A N 1
ATOM 2454 C CA . PRO A 1 304 ? 18.139 -3.017 -30.522 1.00 98.00 304 PRO A CA 1
ATOM 2455 C C . PRO A 1 304 ? 19.332 -3.669 -29.807 1.00 98.00 304 PRO A C 1
ATOM 2457 O O . PRO A 1 304 ? 19.236 -4.821 -29.362 1.00 98.00 304 PRO A O 1
ATOM 2460 N N . LEU A 1 305 ? 20.453 -2.949 -29.672 1.00 98.12 305 LEU A N 1
ATOM 2461 C CA . LEU A 1 305 ? 21.633 -3.432 -28.962 1.00 98.12 305 LEU A CA 1
ATOM 2462 C C . LEU A 1 305 ? 21.361 -3.482 -27.457 1.00 98.12 305 LEU A C 1
ATOM 2464 O O . LEU A 1 305 ? 21.561 -4.534 -26.852 1.00 98.12 305 LEU A O 1
ATOM 2468 N N . ALA A 1 306 ? 20.836 -2.409 -26.863 1.00 97.94 306 ALA A N 1
ATOM 2469 C CA . ALA A 1 306 ? 20.457 -2.379 -25.450 1.00 97.94 306 ALA A CA 1
ATOM 2470 C C . ALA A 1 306 ? 19.436 -3.481 -25.116 1.00 97.94 306 ALA A C 1
ATOM 2472 O O . ALA A 1 306 ? 19.631 -4.241 -24.165 1.00 97.94 306 ALA A O 1
ATOM 2473 N N . ALA A 1 307 ? 18.402 -3.652 -25.948 1.00 98.31 307 ALA A N 1
ATOM 2474 C CA . ALA A 1 307 ? 17.439 -4.743 -25.794 1.00 98.31 307 ALA A CA 1
ATOM 2475 C C . ALA A 1 307 ? 18.112 -6.129 -25.832 1.00 98.31 307 ALA A C 1
ATOM 2477 O O . ALA A 1 307 ? 17.838 -6.988 -24.989 1.00 98.31 307 ALA A O 1
ATOM 2478 N N . THR A 1 308 ? 19.035 -6.343 -26.774 1.00 98.31 308 THR A N 1
ATOM 2479 C CA . THR A 1 308 ? 19.805 -7.591 -26.884 1.00 98.31 308 THR A CA 1
ATOM 2480 C C . THR A 1 308 ? 20.620 -7.867 -25.621 1.00 98.31 308 THR A C 1
ATOM 2482 O O . THR A 1 308 ? 20.634 -9.001 -25.140 1.00 98.31 308 THR A O 1
ATOM 2485 N N . LEU A 1 309 ? 21.269 -6.852 -25.043 1.00 97.50 309 LEU A N 1
ATOM 2486 C CA . LEU A 1 309 ? 22.038 -7.002 -23.804 1.00 97.50 309 LEU A CA 1
ATOM 2487 C C . LEU A 1 309 ? 21.155 -7.465 -22.639 1.00 97.50 309 LEU A C 1
ATOM 2489 O O . LEU A 1 309 ? 21.534 -8.392 -21.922 1.00 97.50 309 LEU A O 1
ATOM 2493 N N . LEU A 1 310 ? 19.952 -6.904 -22.495 1.00 98.12 310 LEU A N 1
ATOM 2494 C CA . LEU A 1 310 ? 19.002 -7.306 -21.453 1.00 98.12 310 LEU A CA 1
ATOM 2495 C C . LEU A 1 310 ? 18.535 -8.760 -21.605 1.00 98.12 310 LEU A C 1
ATOM 2497 O O . LEU A 1 310 ? 18.503 -9.506 -20.623 1.00 98.12 310 LEU A O 1
ATOM 2501 N N . TYR A 1 311 ? 18.234 -9.208 -22.828 1.00 98.31 311 TYR A N 1
ATOM 2502 C CA . TYR A 1 311 ? 17.905 -10.617 -23.073 1.00 98.31 311 TYR A CA 1
ATOM 2503 C C . TYR A 1 311 ? 19.075 -11.545 -22.745 1.00 98.31 311 TYR A C 1
ATOM 2505 O O . TYR A 1 311 ? 18.886 -12.548 -22.055 1.00 98.31 311 TYR A O 1
ATOM 2513 N N . ARG A 1 312 ? 20.298 -11.197 -23.167 1.00 97.44 312 ARG A N 1
ATOM 2514 C CA . ARG A 1 312 ? 21.505 -11.972 -22.833 1.00 97.44 312 ARG A CA 1
ATOM 2515 C C . ARG A 1 312 ? 21.718 -12.065 -21.323 1.00 97.44 312 ARG A C 1
ATOM 2517 O O . ARG A 1 312 ? 22.031 -13.149 -20.826 1.00 97.44 312 ARG A O 1
ATOM 2524 N N . LYS A 1 313 ? 21.475 -10.973 -20.590 1.00 96.75 313 LYS A N 1
ATOM 2525 C CA . LYS A 1 313 ? 21.512 -10.960 -19.124 1.00 96.75 313 LYS A CA 1
ATOM 2526 C C . LYS A 1 313 ? 20.506 -11.928 -18.521 1.00 96.75 313 LYS A C 1
ATOM 2528 O O . LYS A 1 313 ? 20.900 -12.723 -17.679 1.00 96.75 313 LYS A O 1
ATOM 2533 N N . MET A 1 314 ? 19.252 -11.936 -18.975 1.00 97.56 314 MET A N 1
ATOM 2534 C CA . MET A 1 314 ? 18.229 -12.870 -18.474 1.00 97.56 314 MET A CA 1
ATOM 2535 C C . MET A 1 314 ? 18.529 -14.344 -18.801 1.00 97.56 314 MET A C 1
ATOM 2537 O O . MET A 1 314 ? 18.221 -15.230 -18.001 1.00 97.56 314 MET A O 1
ATOM 2541 N N . ILE A 1 315 ? 19.162 -14.628 -19.945 1.00 97.75 315 ILE A N 1
ATOM 2542 C CA . ILE A 1 315 ? 19.559 -15.990 -20.344 1.00 97.75 315 ILE A CA 1
ATOM 2543 C C . ILE A 1 315 ? 20.630 -16.559 -19.399 1.00 97.75 315 ILE A C 1
ATOM 2545 O O . ILE A 1 315 ? 20.558 -17.729 -19.006 1.00 97.75 315 ILE A O 1
ATOM 2549 N N . GLN A 1 316 ? 21.609 -15.739 -19.009 1.00 95.12 316 GLN A N 1
ATOM 2550 C CA . GLN A 1 316 ? 22.791 -16.164 -18.258 1.00 95.12 316 GLN A CA 1
ATOM 2551 C C . GLN A 1 316 ? 22.475 -16.945 -16.963 1.00 95.12 316 GLN A C 1
ATOM 2553 O O . GLN A 1 316 ? 22.925 -18.090 -16.854 1.00 95.12 316 GLN A O 1
ATOM 2558 N N . PRO A 1 317 ? 21.691 -16.433 -15.988 1.00 95.06 317 PRO A N 1
ATOM 2559 C CA . PRO A 1 317 ? 21.442 -17.144 -14.734 1.00 95.06 317 PRO A CA 1
ATOM 2560 C C . PRO A 1 317 ? 20.574 -18.395 -14.917 1.00 95.06 317 PRO A C 1
ATOM 2562 O O . PRO A 1 317 ? 20.653 -19.310 -14.094 1.00 95.06 317 PRO A O 1
ATOM 2565 N N . ILE A 1 318 ? 19.756 -18.473 -15.976 1.00 96.44 318 ILE A N 1
ATOM 2566 C CA . ILE A 1 318 ? 18.955 -19.666 -16.291 1.00 96.44 318 ILE A CA 1
ATOM 2567 C C . ILE A 1 318 ? 19.873 -20.814 -16.720 1.00 96.44 318 ILE A C 1
ATOM 2569 O O . ILE A 1 318 ? 19.719 -21.947 -16.245 1.00 96.44 318 ILE A O 1
ATOM 2573 N N . LEU A 1 319 ? 20.838 -20.531 -17.598 1.00 95.88 319 LEU A N 1
ATOM 2574 C CA . LEU A 1 319 ? 21.762 -21.544 -18.096 1.00 95.88 319 LEU A CA 1
ATOM 2575 C C . LEU A 1 319 ? 22.858 -21.865 -17.076 1.00 95.88 319 LEU A C 1
ATOM 2577 O O . LEU A 1 319 ? 23.084 -23.046 -16.807 1.00 95.88 319 LEU A O 1
ATOM 2581 N N . ALA A 1 320 ? 23.473 -20.865 -16.444 1.00 93.81 320 ALA A N 1
ATOM 2582 C CA . ALA A 1 320 ? 24.510 -21.078 -15.433 1.00 93.81 320 ALA A CA 1
ATOM 2583 C C . ALA A 1 320 ? 24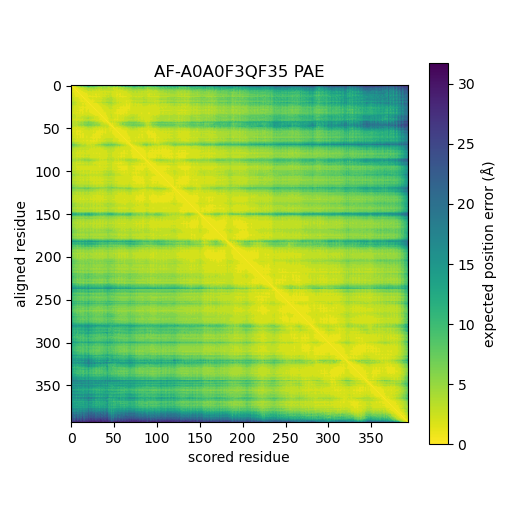.017 -21.982 -14.289 1.00 93.81 320 ALA A C 1
ATOM 2585 O O . ALA A 1 320 ? 24.666 -22.969 -13.954 1.00 93.81 320 ALA A O 1
ATOM 2586 N N . ASN A 1 321 ? 22.805 -21.732 -13.782 1.00 92.88 321 ASN A N 1
ATOM 2587 C CA . ASN A 1 321 ? 22.232 -22.481 -12.659 1.00 92.88 321 ASN A CA 1
ATOM 2588 C C . ASN A 1 321 ? 21.387 -23.692 -13.082 1.00 92.88 321 ASN A C 1
ATOM 2590 O O . ASN A 1 321 ? 20.689 -24.277 -12.261 1.00 92.88 321 ASN A O 1
ATOM 2594 N N . THR A 1 322 ? 21.398 -24.063 -14.368 1.00 93.25 322 THR A N 1
ATOM 2595 C CA . THR A 1 322 ? 20.666 -25.231 -14.892 1.00 93.25 322 THR A CA 1
ATOM 2596 C C . THR A 1 322 ? 19.174 -25.235 -14.505 1.00 93.25 322 THR A C 1
ATOM 2598 O O . THR A 1 322 ? 18.581 -26.270 -14.209 1.00 93.25 322 THR A O 1
ATOM 2601 N N . LYS A 1 323 ? 18.521 -24.063 -14.541 1.00 92.31 323 LYS A N 1
ATOM 2602 C CA . LYS A 1 323 ? 17.101 -23.927 -14.179 1.00 92.31 323 LYS A CA 1
ATOM 2603 C C . LYS A 1 323 ? 16.189 -24.403 -15.322 1.00 92.31 323 LYS A C 1
ATOM 2605 O O . LYS A 1 323 ? 15.567 -23.597 -16.012 1.00 92.31 323 LYS A O 1
ATOM 2610 N N . SER A 1 324 ? 16.110 -25.720 -15.522 1.00 90.81 324 SER A N 1
ATOM 2611 C CA . SER A 1 324 ? 15.432 -26.378 -16.656 1.00 90.81 324 SER A CA 1
ATOM 2612 C C . SER A 1 324 ? 13.980 -25.933 -16.875 1.00 90.81 324 SER A C 1
ATOM 2614 O O . SER A 1 324 ? 13.564 -25.751 -18.019 1.00 90.81 324 SER A O 1
ATOM 2616 N N . LYS A 1 325 ? 13.233 -25.652 -15.795 1.00 94.38 325 LYS A N 1
ATOM 2617 C CA . LYS A 1 325 ? 11.863 -25.101 -15.836 1.00 94.38 325 LYS A CA 1
ATOM 2618 C C . LYS A 1 325 ? 11.749 -23.815 -16.672 1.00 94.38 325 LYS A C 1
ATOM 2620 O O . LYS A 1 325 ? 10.697 -23.558 -17.250 1.00 94.38 325 LYS A O 1
ATOM 2625 N N . TYR A 1 326 ? 12.817 -23.020 -16.761 1.00 94.62 326 TYR A N 1
ATOM 2626 C CA . TYR A 1 326 ? 12.825 -21.728 -17.454 1.00 94.62 326 TYR A CA 1
ATOM 2627 C C . TYR A 1 326 ? 13.520 -21.757 -18.823 1.00 94.62 326 TYR A C 1
ATOM 2629 O O . TYR A 1 326 ? 13.628 -20.721 -19.475 1.00 94.62 326 TYR A O 1
ATOM 2637 N N . TYR A 1 327 ? 13.952 -22.925 -19.311 1.00 96.81 327 TYR A N 1
ATOM 2638 C CA . TYR A 1 327 ? 14.665 -23.029 -20.591 1.00 96.81 327 TYR A CA 1
ATOM 2639 C C . TYR A 1 327 ? 13.845 -22.560 -21.790 1.00 96.81 327 TYR A C 1
ATOM 2641 O O . TYR A 1 327 ? 14.402 -21.949 -22.693 1.00 96.81 327 TYR A O 1
ATOM 2649 N N . ASN A 1 328 ? 12.527 -22.775 -21.784 1.00 96.00 328 ASN A N 1
ATOM 2650 C CA . ASN A 1 328 ? 11.654 -22.281 -22.850 1.00 96.00 328 ASN A CA 1
ATOM 2651 C C . ASN A 1 328 ? 11.682 -20.744 -22.962 1.00 96.00 328 ASN A C 1
ATOM 2653 O O . ASN A 1 328 ? 11.598 -20.208 -24.062 1.00 96.00 328 ASN A O 1
ATOM 2657 N N . TYR A 1 329 ? 11.817 -20.028 -21.840 1.00 95.94 329 TYR A N 1
ATOM 2658 C CA . TYR A 1 329 ? 11.933 -18.568 -21.850 1.00 95.94 329 TYR A CA 1
ATOM 2659 C C . TYR A 1 329 ? 13.290 -18.132 -22.399 1.00 95.94 329 TYR A C 1
ATOM 2661 O O . TYR A 1 329 ? 13.329 -17.395 -23.378 1.00 95.94 329 TYR A O 1
ATOM 2669 N N . ALA A 1 330 ? 14.386 -18.680 -21.865 1.00 97.44 330 ALA A N 1
ATOM 2670 C CA . ALA A 1 330 ? 15.733 -18.370 -22.346 1.00 97.44 330 ALA A CA 1
ATOM 2671 C C . ALA A 1 330 ? 15.918 -18.692 -23.842 1.00 97.44 330 ALA A C 1
ATOM 2673 O O . ALA A 1 330 ? 16.589 -17.960 -24.563 1.00 97.44 330 ALA A O 1
ATOM 2674 N N . ALA A 1 331 ? 15.316 -19.781 -24.327 1.00 98.12 331 ALA A N 1
ATOM 2675 C CA . ALA A 1 331 ? 15.363 -20.157 -25.735 1.00 98.12 331 ALA A CA 1
ATOM 2676 C C . ALA A 1 331 ? 14.677 -19.116 -26.630 1.00 98.12 331 ALA A C 1
ATOM 2678 O O . ALA A 1 331 ? 15.232 -18.730 -27.656 1.00 98.12 331 ALA A O 1
ATOM 2679 N N . LYS A 1 332 ? 13.492 -18.633 -26.230 1.00 97.62 332 LYS A N 1
ATOM 2680 C CA . LYS A 1 332 ? 12.791 -17.551 -26.938 1.00 97.62 332 LYS A CA 1
ATOM 2681 C C . LYS A 1 332 ? 13.592 -16.255 -26.904 1.00 97.62 332 LYS A C 1
ATOM 2683 O O . LYS A 1 332 ? 13.703 -15.606 -27.935 1.00 97.62 332 LYS A O 1
ATOM 2688 N N . ASP A 1 333 ? 14.185 -15.924 -25.762 1.00 98.00 333 ASP A N 1
ATOM 2689 C CA . ASP A 1 333 ? 15.036 -14.741 -25.620 1.00 98.00 333 ASP A CA 1
ATOM 2690 C C . ASP A 1 333 ? 16.245 -14.809 -26.567 1.00 98.00 333 ASP A C 1
ATOM 2692 O O . ASP A 1 333 ? 16.569 -13.821 -27.220 1.00 98.00 333 ASP A O 1
ATOM 2696 N N . LEU A 1 334 ? 16.864 -15.987 -26.729 1.00 98.38 334 LEU A N 1
ATOM 2697 C CA . LEU A 1 334 ? 17.970 -16.173 -27.671 1.00 98.38 334 LEU A CA 1
ATOM 2698 C C . LEU A 1 334 ? 17.529 -16.007 -29.134 1.00 98.38 334 LEU A C 1
ATOM 2700 O O . LEU A 1 334 ? 18.276 -15.440 -29.930 1.00 98.38 334 LEU A O 1
ATOM 2704 N N . VAL A 1 335 ? 16.322 -16.463 -29.492 1.00 98.19 335 VAL A N 1
ATOM 2705 C CA . VAL A 1 335 ? 15.741 -16.199 -30.821 1.00 98.19 335 VAL A CA 1
ATOM 2706 C C . VAL A 1 335 ? 15.517 -14.703 -31.023 1.00 98.19 335 VAL A C 1
ATOM 2708 O O . VAL A 1 335 ? 15.889 -14.176 -32.067 1.00 98.19 335 VAL A O 1
ATOM 2711 N N . THR A 1 336 ? 14.980 -14.004 -30.021 1.00 97.94 336 THR A N 1
ATOM 2712 C CA . THR A 1 336 ? 14.795 -12.548 -30.076 1.00 97.94 336 THR A CA 1
ATOM 2713 C C . THR A 1 336 ? 16.124 -11.821 -30.286 1.00 97.94 336 THR A C 1
ATOM 2715 O O . THR A 1 336 ? 16.191 -10.945 -31.143 1.00 97.94 336 THR A O 1
ATOM 2718 N N . CYS A 1 337 ? 17.202 -12.225 -29.603 1.00 98.19 337 CYS A N 1
ATOM 2719 C CA . CYS A 1 337 ? 18.546 -11.683 -29.844 1.00 98.19 337 CYS A CA 1
ATOM 2720 C C . CYS A 1 337 ? 18.989 -11.820 -31.311 1.00 98.19 337 CYS A C 1
ATOM 2722 O O . CYS A 1 337 ? 19.581 -10.890 -31.849 1.00 98.19 337 CYS A O 1
ATOM 2724 N N . GLY A 1 338 ? 18.702 -12.957 -31.955 1.00 97.50 338 GLY A N 1
ATOM 2725 C CA . GLY A 1 338 ? 19.036 -13.178 -33.367 1.00 97.50 338 GLY A CA 1
ATOM 2726 C C . GLY A 1 338 ? 18.164 -12.382 -34.344 1.00 97.50 338 GLY A C 1
ATOM 2727 O O . GLY A 1 338 ? 18.598 -12.046 -35.440 1.00 97.50 338 GLY A O 1
ATOM 2728 N N . ILE A 1 339 ? 16.935 -12.033 -33.958 1.00 96.44 339 ILE A N 1
ATOM 2729 C CA . ILE A 1 339 ? 16.093 -11.120 -34.746 1.00 96.44 339 ILE A CA 1
ATOM 2730 C C . ILE A 1 339 ? 16.632 -9.691 -34.633 1.00 96.44 339 ILE A C 1
ATOM 2732 O O . ILE A 1 339 ? 16.789 -9.006 -35.644 1.00 96.44 339 ILE A O 1
ATOM 2736 N N . LEU A 1 340 ? 16.924 -9.248 -33.405 1.00 97.44 340 LEU A N 1
ATOM 2737 C CA . LEU A 1 340 ? 17.434 -7.906 -33.127 1.00 97.44 340 LEU A CA 1
ATOM 2738 C C . LEU A 1 340 ? 18.810 -7.678 -33.754 1.00 97.44 340 LEU A C 1
ATOM 2740 O O . LEU A 1 340 ? 19.076 -6.572 -34.211 1.00 97.44 340 LEU A O 1
ATOM 2744 N N . SER A 1 341 ? 19.657 -8.709 -33.863 1.00 97.06 341 SER A N 1
ATOM 2745 C CA . SER A 1 341 ? 20.978 -8.573 -34.487 1.00 97.06 341 SER A CA 1
ATOM 2746 C C . SER A 1 341 ? 20.936 -8.088 -35.931 1.00 97.06 341 SER A C 1
ATOM 2748 O O . SER A 1 341 ? 21.865 -7.412 -36.353 1.00 97.06 341 SER A O 1
ATOM 2750 N N . ASN A 1 342 ? 19.851 -8.352 -36.664 1.00 95.31 342 ASN A N 1
ATOM 2751 C CA . ASN A 1 342 ? 19.680 -7.862 -38.036 1.00 95.31 342 ASN A CA 1
ATOM 2752 C C . ASN A 1 342 ? 19.475 -6.338 -38.109 1.00 95.31 342 ASN A C 1
ATOM 2754 O O . ASN A 1 342 ? 19.549 -5.760 -39.188 1.00 95.31 342 ASN A O 1
ATOM 2758 N N . GLN A 1 343 ? 19.184 -5.696 -36.975 1.00 96.19 343 GLN A N 1
ATOM 2759 C CA . GLN A 1 343 ? 18.971 -4.253 -36.847 1.00 96.19 343 GLN A CA 1
ATOM 2760 C C . GLN A 1 343 ? 20.172 -3.547 -36.195 1.00 96.19 343 GLN A C 1
ATOM 2762 O O . GLN A 1 343 ? 20.169 -2.326 -36.076 1.00 96.19 343 GLN A O 1
ATOM 2767 N N . ILE A 1 344 ? 21.196 -4.294 -35.760 1.00 96.88 344 ILE A N 1
ATOM 2768 C CA . ILE A 1 344 ? 22.374 -3.750 -35.077 1.00 96.88 344 ILE A CA 1
ATOM 2769 C C . ILE A 1 344 ? 23.511 -3.603 -36.086 1.00 96.88 344 ILE A C 1
ATOM 2771 O O . ILE A 1 344 ? 24.098 -4.593 -36.520 1.00 96.88 344 ILE A O 1
ATOM 2775 N N . THR A 1 345 ? 23.847 -2.360 -36.426 1.00 93.12 345 THR A N 1
ATOM 2776 C CA . THR A 1 345 ? 24.964 -2.036 -37.329 1.00 93.12 345 THR A CA 1
ATOM 2777 C C . THR A 1 345 ? 26.275 -1.776 -36.591 1.00 93.12 345 THR A C 1
ATOM 2779 O O . THR A 1 345 ? 27.342 -1.981 -37.159 1.00 93.12 345 THR A O 1
ATOM 2782 N N . ASP A 1 346 ? 26.202 -1.346 -35.331 1.00 94.62 346 ASP A N 1
ATOM 2783 C CA . ASP A 1 346 ? 27.352 -1.093 -34.463 1.00 94.62 346 ASP A CA 1
ATOM 2784 C C . ASP A 1 346 ? 27.157 -1.817 -33.126 1.00 94.62 346 ASP A C 1
ATOM 2786 O O . ASP A 1 346 ? 26.200 -1.559 -32.395 1.00 94.62 346 ASP A O 1
ATOM 2790 N N . TRP A 1 347 ? 28.067 -2.741 -32.815 1.00 94.81 347 TRP A N 1
ATOM 2791 C CA . TRP A 1 347 ? 28.056 -3.511 -31.570 1.00 94.81 347 TRP A CA 1
ATOM 2792 C C . TRP A 1 347 ? 28.825 -2.826 -30.430 1.00 94.81 347 TRP A C 1
ATOM 2794 O O . TRP A 1 347 ? 28.816 -3.332 -29.304 1.00 94.81 347 TRP A O 1
ATOM 2804 N N . LYS A 1 348 ? 29.443 -1.661 -30.675 1.00 93.19 348 LYS A N 1
ATOM 2805 C CA . LYS A 1 348 ? 30.283 -0.935 -29.711 1.00 93.19 348 LYS A CA 1
ATOM 2806 C C . LYS A 1 348 ? 31.353 -1.872 -29.123 1.00 93.19 348 LYS A C 1
ATOM 2808 O O . LYS A 1 348 ? 31.970 -2.642 -29.853 1.00 93.19 348 LYS A O 1
ATOM 2813 N N . GLN A 1 349 ? 31.561 -1.853 -27.803 1.00 92.06 349 GLN A N 1
ATOM 2814 C CA . GLN A 1 349 ? 32.462 -2.788 -27.115 1.00 92.06 349 GLN A CA 1
ATOM 2815 C C . GLN A 1 349 ? 31.898 -4.209 -26.915 1.00 92.06 349 GLN A C 1
ATOM 2817 O O . GLN A 1 349 ? 32.566 -5.050 -26.314 1.00 92.06 349 GLN A O 1
ATOM 2822 N N . TYR A 1 350 ? 30.659 -4.487 -27.329 1.00 94.12 350 TYR A N 1
ATOM 2823 C CA . TYR A 1 350 ? 29.998 -5.760 -27.052 1.00 94.12 350 TYR A CA 1
ATOM 2824 C C . TYR A 1 350 ? 30.242 -6.781 -28.163 1.00 94.12 350 TYR A C 1
ATOM 2826 O O . TYR A 1 350 ? 30.380 -6.451 -29.337 1.00 94.12 350 TYR A O 1
ATOM 2834 N N . GLN A 1 351 ? 30.242 -8.063 -27.801 1.00 93.94 351 GLN A N 1
ATOM 2835 C CA . GLN A 1 351 ? 30.340 -9.142 -28.781 1.00 93.94 351 GLN A CA 1
ATOM 2836 C C . GLN A 1 351 ? 29.101 -9.185 -29.683 1.00 93.94 351 GLN A C 1
ATOM 2838 O O . GLN A 1 351 ? 27.960 -9.148 -29.197 1.00 93.94 35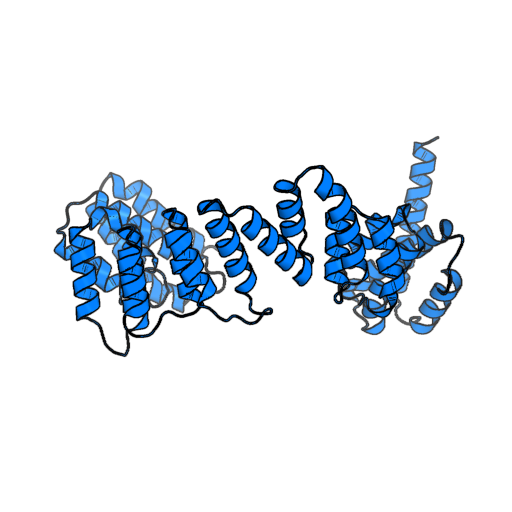1 GLN A O 1
ATOM 2843 N N . ASN A 1 352 ? 29.320 -9.365 -30.987 1.00 96.81 352 ASN A N 1
ATOM 2844 C CA . ASN A 1 352 ? 28.235 -9.576 -31.939 1.00 96.81 352 ASN A CA 1
ATOM 2845 C C . ASN A 1 352 ? 27.454 -10.877 -31.660 1.00 96.81 352 ASN A C 1
ATOM 2847 O O . ASN A 1 352 ? 27.858 -11.718 -30.852 1.00 96.81 352 ASN A O 1
ATOM 2851 N N . HIS A 1 353 ? 26.276 -11.018 -32.275 1.00 97.50 353 HIS A N 1
ATOM 2852 C CA . HIS A 1 353 ? 25.399 -12.161 -32.004 1.00 97.50 353 HIS A CA 1
ATOM 2853 C C . HIS A 1 353 ? 26.002 -13.506 -32.405 1.00 97.50 353 HIS A C 1
ATOM 2855 O O . HIS A 1 353 ? 25.836 -14.467 -31.661 1.00 97.50 353 HIS A O 1
ATOM 2861 N N . GLU A 1 354 ? 26.718 -13.575 -33.525 1.00 96.75 354 GLU A N 1
ATOM 2862 C CA . GLU A 1 354 ? 27.317 -14.819 -34.013 1.00 96.75 354 GLU A CA 1
ATOM 2863 C C . GLU A 1 354 ? 28.365 -15.357 -33.034 1.00 96.75 354 GLU A C 1
ATOM 2865 O O . GLU A 1 354 ? 28.301 -16.523 -32.643 1.00 96.75 354 GLU A O 1
ATOM 2870 N N . ILE A 1 355 ? 29.267 -14.493 -32.557 1.00 97.38 355 ILE A N 1
ATOM 2871 C CA . ILE A 1 355 ? 30.297 -14.855 -31.574 1.00 97.38 355 ILE A CA 1
ATOM 2872 C C . ILE A 1 355 ? 29.645 -15.271 -30.252 1.00 97.38 355 ILE A C 1
ATOM 2874 O O . ILE A 1 355 ? 29.930 -16.353 -29.740 1.00 97.38 355 ILE A O 1
ATOM 2878 N N . TYR A 1 356 ? 28.707 -14.466 -29.737 1.00 97.75 356 TYR 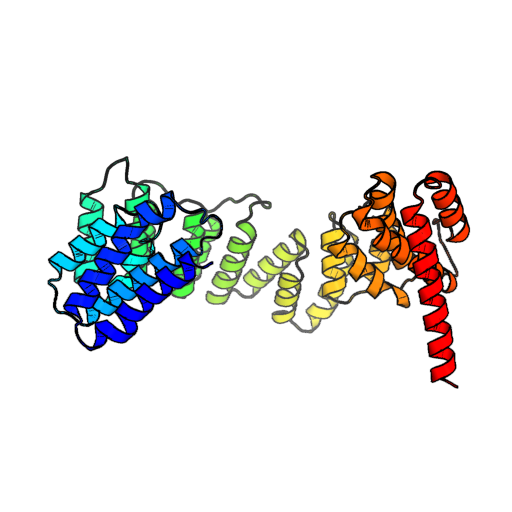A N 1
ATOM 2879 C CA . TYR A 1 356 ? 27.977 -14.790 -28.507 1.00 97.75 356 TYR A CA 1
ATOM 2880 C C . TYR A 1 356 ? 27.245 -16.136 -28.609 1.00 97.75 356 TYR A C 1
ATOM 2882 O O . TYR A 1 356 ? 27.279 -16.942 -27.680 1.00 97.75 356 TYR A O 1
ATOM 2890 N N . PHE A 1 357 ? 26.582 -16.400 -29.738 1.00 98.00 357 PHE A N 1
ATOM 2891 C CA . PHE A 1 357 ? 25.864 -17.648 -29.968 1.00 98.00 357 PHE A CA 1
ATOM 2892 C C . PHE A 1 357 ? 26.814 -18.849 -29.978 1.00 98.00 357 PHE A C 1
ATOM 2894 O O . PHE A 1 357 ? 26.520 -19.863 -29.339 1.00 98.00 357 PHE A O 1
ATOM 2901 N N . LEU A 1 358 ? 27.960 -18.736 -30.660 1.00 97.50 358 LEU A N 1
ATOM 2902 C CA . LEU A 1 358 ? 28.972 -19.791 -30.699 1.00 97.50 358 LEU A CA 1
ATOM 2903 C C . LEU A 1 358 ? 29.502 -20.107 -29.296 1.00 97.50 358 LEU A C 1
ATOM 2905 O O . LEU A 1 358 ? 29.473 -21.272 -28.893 1.00 97.50 358 LEU A O 1
ATOM 2909 N N . GLU A 1 359 ? 29.893 -19.097 -28.520 1.00 97.31 359 GLU A N 1
ATOM 2910 C CA . GLU A 1 359 ? 30.383 -19.277 -27.146 1.00 97.31 359 GLU A CA 1
ATOM 2911 C C . GLU A 1 359 ? 29.325 -19.922 -26.242 1.00 97.31 359 GLU A C 1
ATOM 2913 O O . GLU A 1 359 ? 29.594 -20.928 -25.575 1.00 97.31 359 GLU A O 1
ATOM 2918 N N . LEU A 1 360 ? 28.088 -19.415 -26.292 1.00 97.25 360 LEU A N 1
ATOM 2919 C CA . LEU A 1 360 ? 26.961 -19.967 -25.544 1.00 97.25 360 LEU A CA 1
ATOM 2920 C C . LEU A 1 360 ? 26.710 -21.436 -25.921 1.00 97.25 360 LEU A C 1
ATOM 2922 O O . LEU A 1 360 ? 26.472 -22.277 -25.048 1.00 97.25 360 LEU A O 1
ATOM 2926 N N . SER A 1 361 ? 26.798 -21.763 -27.215 1.00 95.62 361 SER A N 1
ATOM 2927 C CA . SER A 1 361 ? 26.618 -23.123 -27.727 1.00 95.62 361 SER A CA 1
ATOM 2928 C C . SER A 1 361 ? 27.672 -24.091 -27.203 1.00 95.62 361 SER A C 1
ATOM 2930 O O . SER A 1 361 ? 27.332 -25.186 -26.744 1.00 95.62 361 SER A O 1
ATOM 2932 N N . MET A 1 362 ? 28.936 -23.668 -27.170 1.00 96.06 362 MET A N 1
ATOM 2933 C CA . MET A 1 362 ? 30.040 -24.483 -26.676 1.00 96.06 362 MET A CA 1
ATOM 2934 C C . MET A 1 362 ? 29.948 -24.689 -25.162 1.00 96.06 362 MET A C 1
ATOM 2936 O O . MET A 1 362 ? 30.031 -25.829 -24.688 1.00 96.06 362 MET A O 1
ATOM 2940 N N . GLN A 1 363 ? 29.705 -23.615 -24.405 1.00 96.81 363 GLN A N 1
ATOM 2941 C CA . GLN A 1 363 ? 29.616 -23.645 -22.943 1.00 96.81 363 GLN A CA 1
ATOM 2942 C C . GLN A 1 363 ? 28.425 -24.481 -22.446 1.00 96.81 363 GLN A C 1
ATOM 2944 O O . GLN A 1 363 ? 28.488 -25.139 -21.403 1.00 96.81 363 GLN A O 1
ATOM 2949 N N . HIS A 1 364 ? 27.320 -24.482 -23.192 1.00 96.12 364 HIS A N 1
ATOM 2950 C CA . HIS A 1 364 ? 26.060 -25.089 -22.772 1.00 96.12 364 HIS A CA 1
ATOM 2951 C C . HIS A 1 364 ? 25.587 -26.243 -23.665 1.00 96.12 364 HIS A C 1
ATOM 2953 O O . HIS A 1 364 ? 24.419 -26.636 -23.601 1.00 96.12 364 HIS A O 1
ATOM 2959 N N . LYS A 1 365 ? 26.495 -26.875 -24.421 1.00 94.75 365 LYS A N 1
ATOM 2960 C CA . LYS A 1 365 ? 26.189 -27.958 -25.379 1.00 94.75 365 LYS A CA 1
ATOM 2961 C C . LYS A 1 365 ? 25.338 -29.109 -24.826 1.00 94.75 365 LYS A C 1
ATOM 2963 O O . LYS A 1 365 ? 24.530 -29.687 -25.541 1.00 94.75 365 LYS A O 1
ATOM 2968 N N . ARG A 1 366 ? 25.484 -29.442 -23.536 1.00 95.25 366 ARG A N 1
ATOM 2969 C CA . ARG A 1 366 ? 24.765 -30.559 -22.887 1.00 95.25 366 ARG A CA 1
ATOM 2970 C C . ARG A 1 366 ? 23.330 -30.223 -22.461 1.00 95.25 366 ARG A C 1
ATOM 2972 O O . ARG A 1 366 ? 22.608 -31.114 -22.029 1.00 95.25 366 ARG A O 1
ATOM 2979 N N . LYS A 1 367 ? 22.892 -28.963 -22.561 1.00 94.38 367 LYS A N 1
ATOM 2980 C CA . LYS A 1 367 ? 21.533 -28.535 -22.185 1.00 94.38 367 LYS A CA 1
ATOM 2981 C C . LYS A 1 367 ? 20.543 -28.822 -23.318 1.00 94.38 367 LYS A C 1
ATOM 2983 O O . LYS A 1 367 ? 19.999 -27.912 -23.933 1.00 94.38 367 LYS A O 1
ATOM 2988 N N . THR A 1 368 ? 20.331 -30.101 -23.619 1.00 95.06 368 THR A N 1
ATOM 2989 C CA . THR A 1 368 ? 19.562 -30.572 -24.787 1.00 95.06 368 THR A CA 1
ATOM 2990 C C . THR A 1 368 ? 18.142 -30.006 -24.855 1.00 95.06 368 THR A C 1
ATOM 2992 O O . THR A 1 368 ? 17.703 -29.598 -25.926 1.00 95.06 368 THR A O 1
ATOM 2995 N N . SER A 1 369 ? 17.441 -29.898 -23.724 1.00 95.19 369 SER A N 1
ATOM 2996 C CA . SER A 1 369 ? 16.086 -29.329 -23.661 1.00 95.19 369 SER A CA 1
ATOM 2997 C C . SER A 1 369 ? 16.037 -27.829 -23.969 1.00 95.19 369 SER A C 1
ATOM 2999 O O . SER A 1 369 ? 15.065 -27.362 -24.559 1.00 95.19 369 SER A O 1
ATOM 3001 N N . PHE A 1 370 ? 17.088 -27.074 -23.636 1.00 97.62 370 PHE A N 1
ATOM 3002 C CA . PHE A 1 370 ? 17.219 -25.673 -24.039 1.00 97.62 370 PHE A CA 1
ATOM 3003 C C . PHE A 1 370 ? 17.385 -25.555 -25.558 1.00 97.62 370 PHE A C 1
ATOM 3005 O O . PHE A 1 370 ? 16.643 -24.810 -26.195 1.00 97.62 370 PHE A O 1
ATOM 3012 N N . TRP A 1 371 ? 18.288 -26.344 -26.149 1.00 98.00 371 TRP A N 1
ATOM 3013 C CA . TRP A 1 371 ? 18.526 -26.332 -27.596 1.00 98.00 371 TRP A CA 1
ATOM 3014 C C . TRP A 1 371 ? 17.314 -26.808 -28.401 1.00 98.00 371 TRP A C 1
ATOM 3016 O O . TRP A 1 371 ? 16.984 -26.201 -29.417 1.00 98.00 371 TRP A O 1
ATOM 3026 N N . ALA A 1 372 ? 16.597 -27.829 -27.925 1.00 96.88 372 ALA A N 1
ATOM 3027 C CA . ALA A 1 372 ? 15.330 -28.247 -28.521 1.00 96.88 372 ALA A CA 1
ATOM 3028 C C . ALA A 1 372 ? 14.286 -27.116 -28.478 1.00 96.88 372 ALA A C 1
ATOM 3030 O O . ALA A 1 372 ? 13.620 -26.846 -29.478 1.00 96.88 372 ALA A O 1
ATOM 3031 N N . GLY A 1 373 ? 14.192 -26.403 -27.347 1.00 96.94 373 GLY A N 1
ATOM 3032 C CA . GLY A 1 373 ? 13.347 -25.216 -27.214 1.00 96.94 373 GLY A CA 1
ATOM 3033 C C . GLY A 1 373 ? 13.727 -24.098 -28.189 1.00 96.94 373 GLY A C 1
ATOM 3034 O O . GLY A 1 373 ? 12.845 -23.488 -28.791 1.00 96.94 373 GLY A O 1
ATOM 3035 N N . TYR A 1 374 ? 15.025 -23.860 -28.395 1.00 97.69 374 TYR A N 1
ATOM 3036 C CA . TYR A 1 374 ? 15.527 -22.860 -29.341 1.00 97.69 374 TYR A CA 1
ATOM 3037 C C . TYR A 1 374 ? 15.158 -23.210 -30.788 1.00 97.69 374 TYR A C 1
ATOM 3039 O O . TYR A 1 374 ? 14.606 -22.370 -31.498 1.00 97.69 374 TYR A O 1
ATOM 3047 N N . GLN A 1 375 ? 15.356 -24.465 -31.205 1.00 97.06 375 GLN A N 1
ATOM 3048 C CA . GLN A 1 375 ? 14.970 -24.928 -32.544 1.00 97.06 375 GLN A CA 1
ATOM 3049 C C . GLN A 1 375 ? 13.459 -24.806 -32.783 1.00 97.06 375 GLN A C 1
ATOM 3051 O O . GLN A 1 375 ? 13.029 -24.312 -33.827 1.00 97.06 375 GLN A O 1
ATOM 3056 N N . ALA A 1 376 ? 12.644 -25.183 -31.793 1.00 96.25 376 ALA A N 1
ATOM 3057 C CA . ALA A 1 376 ? 11.194 -25.027 -31.867 1.00 96.25 376 ALA A CA 1
ATOM 3058 C C . ALA A 1 376 ? 10.773 -23.547 -31.970 1.00 96.25 376 ALA A C 1
ATOM 3060 O O . ALA A 1 376 ? 9.887 -23.204 -32.758 1.00 96.25 376 ALA A O 1
ATOM 3061 N N . ALA A 1 377 ? 11.419 -22.658 -31.209 1.00 95.62 377 ALA A N 1
ATOM 3062 C CA . ALA A 1 377 ? 11.156 -21.222 -31.252 1.00 95.62 377 ALA A CA 1
ATOM 3063 C C . ALA A 1 377 ? 11.541 -20.599 -32.608 1.00 95.62 377 ALA A C 1
ATOM 3065 O O . ALA A 1 377 ? 10.744 -19.841 -33.164 1.00 95.62 377 ALA A O 1
ATOM 3066 N N . ILE A 1 378 ? 12.691 -20.972 -33.186 1.00 94.94 378 ILE A N 1
ATOM 3067 C CA . ILE A 1 378 ? 13.094 -20.555 -34.541 1.00 94.94 378 ILE A CA 1
ATOM 3068 C C . ILE A 1 378 ? 12.084 -21.017 -35.586 1.00 94.94 378 ILE A C 1
ATOM 3070 O O . ILE A 1 378 ? 11.672 -20.227 -36.435 1.00 94.94 378 ILE A O 1
ATOM 3074 N N . ALA A 1 379 ? 11.680 -22.289 -35.547 1.00 93.88 379 ALA A N 1
ATOM 3075 C CA . ALA A 1 379 ? 10.733 -22.832 -36.517 1.00 93.88 379 ALA A CA 1
ATOM 3076 C C . ALA A 1 379 ? 9.405 -22.059 -36.488 1.00 93.88 379 ALA A C 1
ATOM 3078 O O . ALA A 1 379 ? 8.872 -21.686 -37.534 1.00 93.88 379 ALA A O 1
ATOM 3079 N N . LYS A 1 380 ? 8.913 -21.739 -35.285 1.00 92.94 380 LYS A N 1
ATOM 3080 C CA . LYS A 1 380 ? 7.707 -20.926 -35.099 1.00 92.94 380 LYS A CA 1
ATOM 3081 C C . LYS A 1 380 ? 7.871 -19.501 -35.636 1.00 92.94 380 LYS A C 1
ATOM 3083 O O . LYS A 1 380 ? 6.936 -18.972 -36.236 1.00 92.94 380 LYS A O 1
ATOM 3088 N N . GLN A 1 381 ? 9.035 -18.883 -35.442 1.00 91.19 381 GLN A N 1
ATOM 3089 C CA . GLN A 1 381 ? 9.318 -17.547 -35.968 1.00 91.19 381 GLN A CA 1
ATOM 3090 C C . GLN A 1 381 ? 9.307 -17.532 -37.504 1.00 91.19 381 GLN A C 1
ATOM 3092 O O . GLN A 1 381 ? 8.613 -16.707 -38.096 1.00 91.19 381 GLN A O 1
ATOM 3097 N N . LYS A 1 382 ? 9.966 -18.503 -38.150 1.00 89.81 382 LYS A N 1
ATOM 3098 C CA . LYS A 1 382 ? 9.953 -18.650 -39.616 1.00 89.81 382 LYS A CA 1
ATOM 3099 C C . LYS A 1 382 ? 8.534 -18.830 -40.167 1.00 89.81 382 LYS A C 1
ATOM 3101 O O . LYS A 1 382 ? 8.166 -18.204 -41.154 1.00 89.81 382 LYS A O 1
ATOM 3106 N N . GLN A 1 383 ? 7.701 -19.639 -39.507 1.00 89.69 383 GLN A N 1
ATOM 3107 C CA . GLN A 1 383 ? 6.291 -19.804 -39.893 1.00 89.69 383 GLN A CA 1
ATOM 3108 C C . GLN A 1 383 ? 5.500 -18.491 -39.795 1.00 89.69 383 GLN A C 1
ATOM 3110 O O . GLN A 1 383 ? 4.659 -18.210 -40.650 1.00 89.69 383 GLN A O 1
ATOM 3115 N N . LYS A 1 384 ? 5.771 -17.676 -38.768 1.00 88.12 384 LYS A N 1
ATOM 3116 C CA . LYS A 1 384 ? 5.136 -16.365 -38.595 1.00 88.12 384 LYS A CA 1
ATOM 3117 C C . LYS A 1 384 ? 5.522 -15.401 -39.719 1.00 88.12 384 LYS A C 1
ATOM 3119 O O . LYS A 1 384 ? 4.648 -14.717 -40.239 1.00 88.12 384 LYS A O 1
ATOM 3124 N N . GLU A 1 385 ? 6.790 -15.375 -40.118 1.00 85.69 385 GLU A N 1
ATOM 3125 C CA . GLU A 1 385 ? 7.278 -14.549 -41.232 1.00 85.69 385 GLU A CA 1
ATOM 3126 C C . GLU A 1 385 ? 6.638 -14.949 -42.567 1.00 85.69 385 GLU A C 1
ATOM 3128 O O . GLU A 1 385 ? 6.126 -14.087 -43.278 1.00 85.69 385 GLU A O 1
ATOM 3133 N N . VAL A 1 386 ? 6.559 -16.253 -42.860 1.00 85.69 386 VAL A N 1
ATOM 3134 C CA . VAL A 1 386 ? 5.882 -16.770 -44.064 1.00 85.69 386 VAL A CA 1
ATOM 3135 C C . VAL A 1 386 ? 4.402 -16.381 -44.087 1.00 85.69 386 VAL A C 1
ATOM 3137 O O . VAL A 1 386 ? 3.889 -15.969 -45.125 1.00 85.69 386 VAL A O 1
ATOM 3140 N N . LYS A 1 387 ? 3.710 -16.467 -42.944 1.00 85.94 387 LYS A N 1
ATOM 3141 C CA . LYS A 1 387 ? 2.307 -16.049 -42.844 1.00 85.94 387 LYS A CA 1
ATOM 3142 C C . LYS A 1 387 ? 2.137 -14.548 -43.101 1.00 85.94 387 LYS A C 1
ATOM 3144 O O . LYS A 1 387 ? 1.263 -14.170 -43.867 1.00 85.94 387 LYS A O 1
ATOM 3149 N N . ILE A 1 388 ? 2.990 -13.704 -42.516 1.00 83.00 388 ILE A N 1
ATOM 3150 C CA . ILE A 1 388 ? 2.941 -12.247 -42.727 1.00 83.00 388 ILE A CA 1
ATOM 3151 C C . ILE A 1 388 ? 3.184 -11.887 -44.198 1.00 83.00 388 ILE A C 1
ATOM 3153 O O . ILE A 1 388 ? 2.546 -10.971 -44.706 1.00 83.00 388 ILE A O 1
ATOM 3157 N N . LEU A 1 389 ? 4.094 -12.588 -44.881 1.00 79.31 389 LEU A N 1
ATOM 3158 C CA . LEU A 1 389 ? 4.345 -12.383 -46.310 1.00 79.31 389 LEU A CA 1
ATOM 3159 C C . LEU A 1 389 ? 3.137 -12.787 -47.165 1.00 79.31 389 LEU A C 1
ATOM 3161 O O . LEU A 1 389 ? 2.802 -12.066 -48.095 1.00 79.31 389 LEU A O 1
ATOM 3165 N N . ARG A 1 390 ? 2.459 -13.887 -46.810 1.00 80.69 390 ARG A N 1
ATOM 3166 C CA . ARG A 1 390 ? 1.239 -14.357 -47.485 1.00 80.69 390 ARG A CA 1
ATOM 3167 C C . ARG A 1 390 ? 0.025 -13.453 -47.252 1.00 80.69 390 ARG A C 1
ATOM 3169 O O . ARG A 1 390 ? -0.793 -13.318 -48.145 1.00 80.69 390 ARG A O 1
ATOM 3176 N N . ASP A 1 391 ? -0.106 -12.858 -46.071 1.00 77.81 391 ASP A N 1
ATOM 3177 C CA . ASP A 1 391 ? -1.227 -11.961 -45.746 1.00 77.81 391 ASP A CA 1
ATOM 3178 C C . ASP A 1 391 ? -1.036 -10.546 -46.347 1.00 77.81 391 ASP A C 1
ATOM 3180 O O . ASP A 1 391 ? -1.966 -9.742 -46.347 1.00 77.81 391 ASP A O 1
ATOM 3184 N N . LYS A 1 392 ? 0.172 -10.221 -46.836 1.00 70.62 392 LYS A N 1
ATOM 3185 C CA . LYS A 1 392 ? 0.509 -8.956 -47.519 1.00 70.62 392 LYS A CA 1
ATOM 3186 C C . LYS A 1 392 ? 0.527 -9.061 -49.052 1.00 70.62 392 LYS A C 1
ATOM 3188 O O . LYS A 1 392 ? 0.636 -8.023 -49.704 1.00 70.62 392 LYS A O 1
ATOM 3193 N N . SER A 1 393 ? 0.484 -10.279 -49.594 1.00 59.38 393 SER A N 1
ATOM 3194 C CA . SER A 1 393 ? 0.352 -10.592 -51.026 1.00 59.38 393 SER A CA 1
ATOM 3195 C C . SER A 1 393 ? -1.105 -10.816 -51.389 1.00 59.38 393 SER A C 1
ATOM 3197 O O . SER A 1 393 ? -1.525 -10.321 -52.453 1.00 59.38 393 SER A O 1
#

Secondary structure (DSSP, 8-state):
-HHHHHHHHHHHHIIIIITTT-HHHHHHHHHHHHTTHHHHHTTS--TTSTTHHHHHHHHHHHHHHHTTS---HHHHHHHHHHHHHT-TTSTTTTHHHHHHHHHHHHHHHHHHHHHHHT--TTTHHHHHHHHHHHHHHHT-HHHHHHHHTSSSPPPHHHHHHHHHHHHHTT-HHHHHHHHHS----TT-TTHHHHHHHHHHHHHHTT-HHHHHHHHHHHHHHH--HHHHHHHHHHS-HHHHHHHHHHHHHHHHH-S-HHHHHHHHHHHT-HHHHHHHHHHTGGG--TT-HHHHHHHHHHHTTT-HHHHHHHHHHHHHHHHHTT-GGGHHHHHHHHHHHHHHGGG-S--TTSPPHHHHHHHHHHHTTT-HHHHHHHHHHHHHHHHHHHHHHHH--

Nearest PDB structures (foldseek):
  9gaw-assembly1_P  TM=3.141E-01  e=3.337E-02  Homo sapiens
  8rsv-assembly1_A  TM=2.057E-01  e=4.825E-02  Bacillus phage phi3T
  6u3w-assembly1_B  TM=3.050E-01  e=5.875E-01  Saccharomyces cerevisiae S288C
  6frk-assembly1_r  TM=3.895E-01  e=1.333E+00  Canis lupus familiaris
  4rg9-assembly1_A  TM=3.023E-01  e=7.211E-01  Homo sapiens

pLDDT: mean 95.47, std 4.12, range [59.38, 98.75]

Foldseek 3Di:
DVVLVVLLVQLCCLQPPVLVPPLVVSLVVLVVSLVCVVVVPVVDPCVVCSNLVSLLVSLLSNLVSVVSDDDDLVVVLVVLLVCLQPCPPCSSLCNCVSNLVVNDPVSLVVSLVVLVVPDDPVCLVSSLSSQLNSCVSVLHLVSNCCSCPVPHHHDLVSLLVSLVSCLVVLNLVSSLVSLVPDDDDPPDPCPVSSLVSNLSSCVSVVVNVVSLVSLVVVCLSQVDLVSLVVNLVSDDPVVNVVVVVVSLVSLLVPPDVLSSLVNCVSVVPLLSNLVSLVVCLVVDALVVVVRLVVNLVSCLVVPLLSSLSSLVRVLVVCQVVVVLVCLLVNLLSLVSSVVSLVVDPDNDPHDRSVVVVVVCCVVRVVSVSSVVSNVVNVVVVVVVVVVVVVVVD

Solvent-accessible surface area (backbone atoms only — not comparable to full-atom values): 21534 Å² total; per-residue (Å²): 108,72,65,52,54,51,55,46,49,52,53,48,45,38,61,70,65,35,30,85,76,39,27,67,62,26,39,53,50,43,51,57,54,56,68,42,48,69,69,50,58,76,73,46,95,49,92,82,42,68,57,55,52,48,45,35,51,45,49,45,51,40,36,59,33,53,75,67,48,91,75,57,70,67,59,49,40,50,50,51,51,54,44,51,74,66,43,91,77,58,43,34,72,57,46,67,66,51,35,39,81,81,42,37,74,68,36,46,53,52,43,48,52,50,44,63,69,69,60,46,93,91,43,50,68,62,41,33,50,52,38,32,52,46,16,60,70,68,71,35,66,66,50,28,53,49,22,51,42,66,88,44,80,62,50,72,67,49,29,53,56,51,21,52,50,28,43,77,69,67,35,10,71,60,16,40,54,42,58,68,72,52,90,70,61,88,86,42,87,60,44,63,56,51,52,52,53,43,34,53,17,27,45,65,64,68,35,52,68,61,26,49,50,53,40,51,54,50,26,74,76,59,52,39,59,67,44,49,53,52,50,55,72,76,46,57,76,82,50,44,66,56,48,51,53,51,52,52,55,49,36,68,69,41,88,55,61,66,55,26,48,55,26,30,61,72,74,67,41,60,70,65,41,38,52,40,46,63,76,44,50,87,77,58,60,29,83,50,44,88,58,44,50,63,54,21,63,67,23,51,86,77,34,29,59,44,16,35,52,42,38,54,35,38,32,46,61,39,60,76,67,63,40,68,93,50,25,62,57,40,18,43,40,53,48,50,37,61,59,33,47,80,72,49,90,72,59,80,97,50,79,50,63,69,62,48,49,52,53,53,45,68,78,47,61,85,48,55,71,33,54,53,32,28,54,53,42,47,53,53,50,54,52,50,52,54,49,55,55,61,77,73,105

Mean predicted aligned error: 6.02 Å